Protein 4F6C (pdb70)

Radius of gyration: 32.42 Å; Cα contacts (8 Å, |Δi|>4): 1162; chains: 2; bounding box: 71×68×99 Å

B-factor: mean 94.64, std 26.14, range [39.93, 267.27]

CATH classification: 3.40.50.720

Foldseek 3Di:
DDDDPVVVLLLVLLVLLVVFADVQQQPWAQQEEEEEEPCLDDLNLLLVVLCVPRYQAYEYEAEDPDDVVRVVSNCSNVVWDPPVSVPAPRYDYDYDHLPPDDDPDAEEYEYDDAPPCSLVSRLVVLVSVLVRCVVRLYQYEYEAAPVLQWWAFPPDDAFAAESSDQDDRGDDPDSRSVSRNSSVNSQSVSVSVPRNYAYEHEYQEAAAPDTDRAPPCVVRLVLLLVVLVDQAEEPLLAKDFHFYSNLLSNLVVSVSTGRRSRRYAYRYDPDIGPQVLSCLAVVDRHHYDHLVVRLVVDPVVPPSNVVVSVVSVRIDTHYDHVSNQVSVVSVRDDDDDDSVNSHVSSVVSNVVVD/DADDDPCVVVLLVLLCLVVVFADDQFFDWDAQEEEEEEQCLHDLNLLLVVLCVVGYPAYEYEDEDPDPVVRVVSNCSNVVWDPPVVVVQPRYHYFYDHLQPGDDPDAAEYEYPDADPAVVRLVSLLVVLLSVLVNCVVRVYAYEYEAAPLLQWWAAADDDAFADESSDLDDRGDQDHSNSSSRSSSLNSQSVSVVVPHNAAYEHEYQEAAAPDTDRAPPVVVPLVLLLLVLVDQEDAQVLAKDFHFYSNQLSNLSVQVSTTRRSRHYAYRGAPDMGPQVLSCLQVVHHGHYDHVVVVVVVVVVPDCSSVVPDRTDTGYDHVSNVVSVPGDDHDDDDDSVNSNVSSVVSNVVVD

InterPro domains:
  IPR000873 AMP-dependent synthetase/ligase domain [PF00501] (418-759)
  IPR000873 AMP-dependent synthetase/ligase domain [PF00501] (1444-1786)
  IPR001242 Condensation domain [PF00668] (9-155)
  IPR001242 Condensation domain [PF00668] (994-1404)
  IPR006162 Phosphopantetheine attachment site [PS00012] (936-951)
  IPR006162 Phosphopantetheine attachment site [PS00012] (1965-1980)
  IPR009081 Phosphopantetheine binding ACP domain [PF00550] (914-977)
  IPR009081 Phosphopantetheine binding ACP domain [PF00550] (1944-2004)
  IPR009081 Phosphopantetheine binding ACP domain [PS50075] (906-981)
  IPR009081 Phosphopantetheine binding ACP domain [PS50075] (1935-2009)
  IPR010071 Amino acid adenylation domain [TIGR01733] (439-831)
  IPR010071 Amino acid adenylation domain [TIGR01733] (1464-1859)
  IPR010080 Thioester reductase-like domain [TIGR01746] (2047-2389)
  IPR013120 Fatty acyl-CoA reductase-like, NAD-binding domain [PF07993] (2049-2282)
  IPR020845 AMP-binding, conserved site [PS00455] (556-567)
  IPR023213 Chloramphenicol acetyltransferase-like domain superfamily [G3DSA:3.30.559.10] (6-186)
  IPR023213 Chloramphenicol acetyltransferase-like domain superfamily [G3DSA:3.30.559.10] (999-1351)
  IPR025110 AMP-binding enzyme, C-terminal domain [PF13193] (815-887)
  IPR025110 AMP-binding enzyme, C-terminal domain [PF13193] (1843-1914)
  IPR036291 NAD(P)-binding domain superfamily [SSF51735] (2047-2316)

Nearest PDB structures (foldseek):
  4f6c-assembly2_B  TM=1.002E+00  e=4.209E-67  Staphylococcus aureus subsp. aureus Mu50
  4f6c-assembly1_A  TM=9.882E-01  e=3.890E-59  Staphylococcus aureus subsp. aureus Mu50
  4f6l-assembly2_B  TM=9.883E-01  e=3.229E-58  Staphylococcus aureus subsp. aureus Mu50
  4f6l-assembly1_A  TM=9.893E-01  e=4.825E-57  Staphylococcus aureus subsp. aureus Mu50
  4u7w-assembly1_B  TM=7.602E-01  e=3.695E-18  Stigmatella aurantiaca

Secondary structure (DSSP, 8-state):
----TTHHHHHHH--HHHH-S-TTSS-----EEEEEE-TTSHHHHHHHHHHTTTEEEEEEEEE-SSHHHHHHH--HHHHHS-HHHH--TTEEEEEE-------S---EEEE------HHHHHHHHHHHHHHHHHHTT-EEEEEEEGGGGSEE-SS-S-----TT-S-SS----SHHHHHHHHHHHHHHHHHHTT--EEEEEE--EES-SSS-----GGG-TT---HHHHSSEEE--------EEHHHHHHHHHHHTTS----SEEEES-S---HHHHHHHHHSSPPEEE-HHHHHHHHHHT--HHHHHHHHHHTSEE----HHHHH--TTS--PPPP-HHHHHHHHHHHHHHH-/-----TTHHHHHHH--HHHH-S-GGGG-----EEEEEE-TTSHHHHHHHHHHTTTEEEEEEEEE-SSHHHHHHH--HHHHHS-HHHH--TTEEEEEE-------S---EEEE------HHHHHHHHHHHHHHHHHHHHHT-EEEEEEEGGGGSEE-SS-S-----TT-S-SS----SHHHHHHHHHHHHHHHHHHTT--EEEEEE--EES-SSS-----GGG-TT----GGG-SEEE--------EEHHHHHHHHHHHHTS--S-SEEEES-S---HHHHHHHHHTS--EEE-HHHHHHHHHH---HHHHT---EE----HHHHH---SS-PPPPP-HHHHHHHHHHHHHHT-

Structure (mmCIF, N/CA/C/O backbone):
data_4F6C
#
_entry.id   4F6C
#
_cell.length_a   105.699
_cell.length_b   106.446
_cell.length_c   124.878
_cell.angle_alpha   90.00
_cell.angle_beta   90.00
_cell.angle_gamma   90.00
#
_symmetry.space_group_name_H-M   'P 21 21 21'
#
loop_
_entity.id
_entity.type
_entity.pdbx_description
1 polymer 'AusA reductase domain protein'
2 water water
#
loop_
_atom_site.group_PDB
_atom_site.id
_atom_site.type_symbol
_atom_site.label_atom_id
_atom_site.label_alt_id
_atom_site.label_comp_id
_atom_site.label_asym_id
_atom_site.label_entity_id
_atom_site.label_seq_id
_atom_site.pdbx_PDB_ins_code
_atom_site.Cartn_x
_atom_site.Cartn_y
_atom_site.Cartn_z
_atom_site.occupancy
_atom_site.B_iso_or_equiv
_atom_site.auth_seq_id
_atom_site.auth_comp_id
_atom_site.auth_asym_id
_atom_site.auth_atom_id
_atom_site.pdbx_PDB_model_num
ATOM 1 N N . VAL A 1 38 ? 61.463 37.786 90.703 1.00 123.53 2013 VAL A N 1
ATOM 2 C CA . VAL A 1 38 ? 61.825 36.451 90.221 1.00 129.13 2013 VAL A CA 1
ATOM 3 C C . VAL A 1 38 ? 61.766 35.427 91.352 1.00 131.67 2013 VAL A C 1
ATOM 4 O O . VAL A 1 38 ? 61.687 35.795 92.525 1.00 125.95 2013 VAL A O 1
ATOM 6 N N . ALA A 1 39 ? 61.810 34.146 90.987 1.00 130.64 2014 ALA A N 1
ATOM 7 C CA . ALA A 1 39 ? 61.707 33.056 91.954 1.00 126.16 2014 ALA A CA 1
ATOM 8 C C . ALA A 1 39 ? 62.852 32.055 91.807 1.00 125.34 2014 ALA A C 1
ATOM 9 O O . ALA A 1 39 ? 63.090 31.532 90.721 1.00 127.02 2014 ALA A O 1
ATOM 11 N N . LEU A 1 40 ? 63.540 31.781 92.913 1.00 120.13 2015 LEU A N 1
ATOM 12 C CA . LEU A 1 40 ? 64.724 30.926 92.912 1.00 110.60 2015 LEU A CA 1
ATOM 13 C C . LEU A 1 40 ? 64.528 29.720 93.827 1.00 113.35 2015 LEU A C 1
ATOM 14 O O . LEU A 1 40 ? 63.840 29.818 94.839 1.00 120.94 2015 LEU A O 1
ATOM 19 N N . PRO A 1 41 ? 65.161 28.585 93.494 1.00 108.29 2016 PRO A N 1
ATOM 20 C CA . PRO A 1 41 ? 65.066 27.370 94.315 1.00 105.75 2016 PRO A CA 1
ATOM 21 C C . PRO A 1 41 ? 65.729 27.541 95.686 1.00 109.48 2016 PRO A C 1
ATOM 22 O O . PRO A 1 41 ? 66.630 28.380 95.839 1.00 97.23 2016 PRO A O 1
ATOM 26 N N . ASP A 1 42 ? 65.287 26.743 96.660 1.00 111.60 2017 ASP A N 1
ATOM 27 C CA . ASP A 1 42 ? 65.900 26.731 97.978 1.00 115.89 2017 ASP A CA 1
ATOM 28 C C . ASP A 1 42 ? 67.373 26.410 97.860 1.00 110.81 2017 ASP A C 1
ATOM 29 O O . ASP A 1 42 ? 68.196 26.906 98.629 1.00 109.04 2017 ASP A O 1
ATOM 34 N N . ASN A 1 43 ? 67.705 25.576 96.885 1.00 105.53 2018 ASN A N 1
ATOM 35 C CA . ASN A 1 43 ? 69.067 25.096 96.770 1.00 105.59 2018 ASN A CA 1
ATOM 36 C C . ASN A 1 43 ? 69.936 25.884 95.795 1.00 99.01 2018 ASN A C 1
ATOM 37 O O . ASN A 1 43 ? 70.938 25.355 95.313 1.00 99.91 2018 ASN A O 1
ATOM 42 N N . LEU A 1 44 ? 69.570 27.140 95.528 1.00 94.10 2019 LEU A N 1
ATOM 43 C CA . LEU A 1 44 ? 70.298 27.971 94.549 1.00 93.09 2019 LEU A CA 1
ATOM 44 C C . LEU A 1 44 ? 71.810 27.968 94.744 1.00 91.74 2019 LEU A C 1
ATOM 45 O O . LEU A 1 44 ? 72.570 27.977 93.771 1.00 93.98 2019 LEU A O 1
ATOM 50 N N . SER A 1 45 ? 72.232 27.928 96.001 1.00 87.76 2020 SER A N 1
ATOM 51 C CA . SER A 1 45 ? 73.647 27.966 96.345 1.00 96.00 2020 SER A CA 1
ATOM 52 C C . SER A 1 45 ? 74.408 26.691 95.967 1.00 95.84 2020 SER A C 1
ATOM 53 O O . SER A 1 45 ? 75.614 26.735 95.716 1.00 92.77 2020 SER A O 1
ATOM 56 N N . GLU A 1 46 ? 73.705 25.560 95.935 1.00 94.52 2021 GLU A N 1
ATOM 57 C CA . GLU A 1 46 ? 74.324 24.284 95.584 1.00 96.38 2021 GLU A CA 1
ATOM 58 C C . GLU A 1 46 ? 74.660 24.354 94.088 1.00 103.16 2021 GLU A C 1
ATOM 59 O O . GLU A 1 46 ? 75.735 23.923 93.638 1.00 108.14 2021 GLU A O 1
ATOM 65 N N . LEU A 1 47 ? 73.744 24.953 93.336 1.00 95.75 2022 LEU A N 1
ATOM 66 C CA . LEU A 1 47 ? 73.906 25.143 91.908 1.00 89.75 2022 LEU A CA 1
ATOM 67 C C . LEU A 1 47 ? 74.997 26.184 91.580 1.00 99.04 2022 LEU A C 1
ATOM 68 O O . LEU A 1 47 ? 75.836 25.978 90.676 1.00 105.00 2022 LEU A O 1
ATOM 73 N N . GLN A 1 48 ? 74.987 27.300 92.308 1.00 86.26 2023 GLN A N 1
ATOM 74 C CA . GLN A 1 48 ? 76.033 28.293 92.145 1.00 82.07 2023 GLN A CA 1
ATOM 75 C C . GLN A 1 48 ? 77.401 27.675 92.433 1.00 83.80 2023 GLN A C 1
ATOM 76 O O . GLN A 1 48 ? 78.343 27.839 91.646 1.00 86.37 2023 GLN A O 1
ATOM 82 N N . LYS A 1 49 ? 77.502 26.948 93.545 1.00 79.04 2024 LYS A N 1
ATOM 83 C CA . LYS A 1 49 ? 78.757 26.287 93.908 1.00 81.93 2024 LYS A CA 1
ATOM 84 C C . LYS A 1 49 ? 79.231 25.333 92.804 1.00 78.67 2024 LYS A C 1
ATOM 85 O O . LYS A 1 49 ? 80.356 25.465 92.316 1.00 74.35 2024 LYS A O 1
ATOM 87 N N . ILE A 1 50 ? 78.369 24.402 92.390 1.00 76.47 2025 ILE A N 1
ATOM 88 C CA . ILE A 1 50 ? 78.739 23.448 91.336 1.00 70.60 2025 ILE A CA 1
ATOM 89 C C . ILE A 1 50 ? 79.231 24.159 90.049 1.00 74.85 2025 ILE A C 1
ATOM 90 O O . ILE A 1 50 ? 80.312 23.827 89.522 1.00 76.96 2025 ILE A O 1
ATOM 95 N N . VAL A 1 51 ? 78.491 25.174 89.591 1.00 67.75 2026 VAL A N 1
ATOM 96 C CA . VAL A 1 51 ? 78.938 25.950 88.437 1.00 54.88 2026 VAL A CA 1
ATOM 97 C C . VAL A 1 51 ? 80.317 26.582 88.640 1.00 69.20 2026 VAL A C 1
ATOM 98 O O . VAL A 1 51 ? 81.214 26.411 87.809 1.00 78.40 2026 VAL A O 1
ATOM 110 N N . SER A 1 53 ? 82.750 25.861 90.762 1.00 83.43 2028 SER A N 1
ATOM 111 C CA . SER A 1 53 ? 83.857 24.927 90.918 1.00 81.27 2028 SER A CA 1
ATOM 112 C C . SER A 1 53 ? 84.219 24.285 89.597 1.00 75.16 2028 SER A C 1
ATOM 113 O O . SER A 1 53 ? 85.397 24.115 89.301 1.00 80.95 2028 SER A O 1
ATOM 116 N N . ARG A 1 54 ? 83.225 23.936 88.789 1.00 70.46 2029 ARG A N 1
ATOM 117 C CA . ARG A 1 54 ? 83.560 23.362 87.488 1.00 76.28 2029 ARG A CA 1
ATOM 118 C C . ARG A 1 54 ? 84.286 24.415 86.655 1.00 74.40 2029 ARG A C 1
ATOM 119 O O . ARG A 1 54 ? 85.220 24.119 85.916 1.00 84.26 2029 ARG A O 1
ATOM 127 N N . TYR A 1 55 ? 83.846 25.654 86.798 1.00 64.89 2030 TYR A N 1
ATOM 128 C CA . TYR A 1 55 ? 84.490 26.767 86.140 1.00 54.57 2030 TYR A CA 1
ATOM 129 C C . TYR A 1 55 ? 85.982 26.826 86.457 1.00 67.83 2030 TYR A C 1
ATOM 130 O O . TYR A 1 55 ? 86.804 27.054 85.564 1.00 68.94 2030 TYR A O 1
ATOM 139 N N . ASN A 1 56 ? 86.343 26.628 87.723 1.00 66.58 2031 ASN A N 1
ATOM 140 C CA . ASN A 1 56 ? 87.767 26.683 88.073 1.00 63.84 2031 ASN A CA 1
ATOM 141 C C . ASN A 1 56 ? 88.598 25.497 87.605 1.00 68.45 2031 ASN A C 1
ATOM 142 O O . ASN A 1 56 ? 89.823 25.573 87.612 1.00 65.87 2031 ASN A O 1
ATOM 147 N N . LEU A 1 57 ? 87.946 24.404 87.205 1.00 70.65 2032 LEU A N 1
ATOM 148 C CA . LEU A 1 57 ? 88.667 23.210 86.756 1.00 73.94 2032 LEU A CA 1
ATOM 149 C C . LEU A 1 57 ? 89.536 23.476 85.524 1.00 83.01 2032 LEU A C 1
ATOM 150 O O . LEU A 1 57 ? 90.540 22.802 85.310 1.00 88.73 2032 LEU A O 1
ATOM 155 N N . GLY A 1 58 ? 89.150 24.464 84.723 1.00 86.66 2033 GLY A N 1
ATOM 156 C CA . GLY A 1 58 ? 89.891 24.803 83.520 1.00 91.95 2033 GLY A CA 1
ATOM 157 C C . GLY A 1 58 ? 89.912 23.637 82.551 1.00 88.65 2033 GLY A C 1
ATOM 158 O O . GLY A 1 58 ? 88.933 22.899 82.446 1.00 81.30 2033 GLY A O 1
ATOM 159 N N . ILE A 1 59 ? 91.032 23.455 81.858 1.00 90.51 2034 ILE A N 1
ATOM 160 C CA . ILE A 1 59 ? 91.167 22.349 80.913 1.00 95.04 2034 ILE A CA 1
ATOM 161 C C . ILE A 1 59 ? 91.972 21.176 81.482 1.00 94.52 2034 ILE A C 1
ATOM 162 O O . ILE A 1 59 ? 93.170 21.303 81.743 1.00 90.11 2034 ILE A O 1
ATOM 167 N N . LEU A 1 60 ? 91.335 20.025 81.666 1.00 102.99 2035 LEU A N 1
ATOM 168 C CA . LEU A 1 60 ? 92.059 18.868 82.205 1.00 112.92 2035 LEU A CA 1
ATOM 169 C C . LEU A 1 60 ? 92.796 18.101 81.097 1.00 128.66 2035 LEU A C 1
ATOM 170 O O . LEU A 1 60 ? 92.717 18.463 79.917 1.00 132.49 2035 LEU A O 1
ATOM 175 N N . GLU A 1 61 ? 93.535 17.060 81.481 1.00 134.83 2036 GLU A N 1
ATOM 176 C CA . GLU A 1 61 ? 94.100 16.121 80.511 1.00 132.13 2036 GLU A CA 1
ATOM 177 C C . GLU A 1 61 ? 92.979 15.169 80.105 1.00 133.06 2036 GLU A C 1
ATOM 178 O O . GLU A 1 61 ? 92.130 14.825 80.928 1.00 134.01 2036 GLU A O 1
ATOM 180 N N . ASP A 1 62 ? 92.961 14.751 78.845 1.00 133.93 2037 ASP A N 1
ATOM 181 C CA . ASP A 1 62 ? 91.855 13.939 78.338 1.00 136.26 2037 ASP A CA 1
ATOM 182 C C . ASP A 1 62 ? 90.523 14.678 78.556 1.00 131.58 2037 ASP A C 1
ATOM 183 O O . ASP A 1 62 ? 89.493 14.076 78.871 1.00 132.79 2037 ASP A O 1
ATOM 185 N N . SER A 1 63 ? 90.570 15.996 78.382 1.00 123.51 2038 SER A N 1
ATOM 186 C CA . SER A 1 63 ? 89.411 16.863 78.578 1.00 113.80 2038 SER A CA 1
ATOM 187 C C . SER A 1 63 ? 88.965 17.418 77.230 1.00 104.59 2038 SER A C 1
ATOM 188 O O . SER A 1 63 ? 87.803 17.777 77.035 1.00 94.41 2038 SER A O 1
ATOM 191 N N . LEU A 1 64 ? 89.918 17.491 76.308 1.00 99.86 2039 LEU A N 1
ATOM 192 C CA . LEU A 1 64 ? 89.647 17.883 74.941 1.00 90.81 2039 LEU A CA 1
ATOM 193 C C . LEU A 1 64 ? 89.511 16.624 74.081 1.00 102.23 2039 LEU A C 1
ATOM 194 O O . LEU A 1 64 ? 89.528 16.688 72.850 1.00 102.68 2039 LEU A O 1
ATOM 199 N N . SER A 1 65 ? 89.374 15.478 74.748 1.00 107.27 2040 SER A N 1
ATOM 200 C CA . SER A 1 65 ? 89.101 14.201 74.087 1.00 101.52 2040 SER A CA 1
ATOM 201 C C . SER A 1 65 ? 87.718 14.177 73.438 1.00 97.81 2040 SER A C 1
ATOM 202 O O . SER A 1 65 ? 86.757 14.736 73.974 1.00 91.17 2040 SER A O 1
ATOM 205 N N . HIS A 1 66 ? 87.623 13.512 72.288 1.00 103.03 2041 HIS A N 1
ATOM 206 C CA . HIS A 1 66 ? 86.422 13.559 71.452 1.00 94.25 2041 HIS A CA 1
ATOM 207 C C . HIS A 1 66 ? 85.276 12.677 71.939 1.00 84.80 2041 HIS A C 1
ATOM 208 O O . HIS A 1 66 ? 85.478 11.516 72.276 1.00 88.04 2041 HIS A O 1
ATOM 215 N N . ARG A 1 67 ? 84.069 13.232 71.965 1.00 79.50 2042 ARG A N 1
ATOM 216 C CA . ARG A 1 67 ? 82.880 12.422 72.214 1.00 85.86 2042 ARG A CA 1
ATOM 217 C C . ARG A 1 67 ? 81.883 12.414 71.045 1.00 89.26 2042 ARG A C 1
ATOM 218 O O . ARG A 1 67 ? 81.203 13.415 70.776 1.00 83.76 2042 ARG A O 1
ATOM 226 N N . PRO A 1 68 ? 81.778 11.269 70.364 1.00 94.32 2043 PRO A N 1
ATOM 227 C CA . PRO A 1 68 ? 80.876 11.069 69.230 1.00 94.05 2043 PRO A CA 1
ATOM 228 C C . PRO A 1 68 ? 79.485 11.545 69.582 1.00 90.33 2043 PRO A C 1
ATOM 229 O O . PRO A 1 68 ? 78.990 11.183 70.649 1.00 93.14 2043 PRO A O 1
ATOM 233 N N . LEU A 1 69 ? 78.879 12.346 68.712 1.00 82.11 2044 LEU A N 1
ATOM 234 C CA . LEU A 1 69 ? 77.529 12.832 68.948 1.00 80.64 2044 LEU A CA 1
ATOM 235 C C . LEU A 1 69 ? 76.508 11.703 68.930 1.00 84.39 2044 LEU A C 1
ATOM 236 O O . LEU A 1 69 ? 75.544 11.739 69.699 1.00 90.17 2044 LEU A O 1
ATOM 241 N N . GLY A 1 70 ? 76.720 10.705 68.067 1.00 77.86 2045 GLY A N 1
ATOM 242 C CA . GLY A 1 70 ? 75.768 9.611 67.916 1.00 79.16 2045 GLY A CA 1
ATOM 243 C C . GLY A 1 70 ? 74.376 10.052 67.465 1.00 84.78 2045 GLY A C 1
ATOM 244 O O . GLY A 1 70 ? 74.228 11.041 66.728 1.00 78.69 2045 GLY A O 1
ATOM 245 N N . ASN A 1 71 ? 73.344 9.331 67.901 1.00 85.27 2046 ASN A N 1
ATOM 246 C CA . ASN A 1 71 ? 71.979 9.734 67.578 1.00 84.34 2046 ASN A CA 1
ATOM 247 C C . ASN A 1 71 ? 71.620 10.997 68.307 1.00 92.09 2046 ASN A C 1
ATOM 248 O O . ASN A 1 71 ? 71.615 11.034 69.542 1.00 98.18 2046 ASN A O 1
ATOM 253 N N . THR A 1 72 ? 71.311 12.028 67.528 1.00 81.06 2047 THR A N 1
ATOM 254 C CA . THR A 1 72 ? 71.139 13.360 68.064 1.00 66.73 2047 THR A CA 1
ATOM 255 C C . THR A 1 72 ? 69.712 13.856 67.919 1.00 75.53 2047 THR A C 1
ATOM 256 O O . THR A 1 72 ? 69.202 14.018 66.817 1.00 87.00 2047 THR A O 1
ATOM 260 N N . LEU A 1 73 ? 69.065 14.096 69.046 1.00 79.19 2048 LEU A N 1
ATOM 261 C CA . LEU A 1 73 ? 67.738 14.678 69.045 1.00 78.04 2048 LEU A CA 1
ATOM 262 C C . LEU A 1 73 ? 67.884 16.190 69.050 1.00 82.17 2048 LEU A C 1
ATOM 263 O O . LEU A 1 73 ? 68.521 16.759 69.934 1.00 84.32 2048 LEU A O 1
ATOM 268 N N . LEU A 1 74 ? 67.304 16.841 68.052 1.00 77.78 2049 LEU A N 1
ATOM 269 C CA . LEU A 1 74 ? 67.380 18.287 67.958 1.00 67.98 2049 LEU A CA 1
ATOM 270 C C . LEU A 1 74 ? 66.004 18.900 68.015 1.00 74.49 2049 LEU A C 1
ATOM 271 O O . LEU A 1 74 ? 65.108 18.487 67.287 1.00 82.04 2049 LEU A O 1
ATOM 276 N N . THR A 1 75 ? 65.839 19.895 68.878 1.00 80.30 2050 THR A N 1
ATOM 277 C CA . THR A 1 75 ? 64.622 20.696 68.876 1.00 84.24 2050 THR A CA 1
ATOM 278 C C . THR A 1 75 ? 64.889 22.033 68.188 1.00 83.61 2050 THR A C 1
ATOM 279 O O . THR A 1 75 ? 66.048 22.431 68.001 1.00 72.61 2050 THR A O 1
ATOM 283 N N . GLY A 1 76 ? 63.814 22.711 67.794 1.00 82.85 2051 GLY A N 1
ATOM 284 C CA . GLY A 1 76 ? 63.914 24.003 67.132 1.00 71.29 2051 GLY A CA 1
ATOM 285 C C . GLY A 1 76 ? 64.448 24.000 65.705 1.00 71.86 2051 GLY A C 1
ATOM 286 O O . GLY A 1 76 ? 64.944 25.017 65.214 1.00 76.11 2051 GLY A O 1
ATOM 287 N N . ALA A 1 77 ? 64.334 22.867 65.025 1.00 71.14 2052 ALA A N 1
ATOM 288 C CA . ALA A 1 77 ? 64.908 22.722 63.695 1.00 62.35 2052 ALA A CA 1
ATOM 289 C C . ALA A 1 77 ? 64.155 23.533 62.641 1.00 66.56 2052 ALA A C 1
ATOM 290 O O . ALA A 1 77 ? 64.657 23.737 61.538 1.00 70.87 2052 ALA A O 1
ATOM 292 N N . THR A 1 78 ? 62.953 23.999 62.962 1.00 60.53 2053 THR A N 1
ATOM 293 C CA . THR A 1 78 ? 62.233 24.791 61.982 1.00 67.91 2053 THR A CA 1
ATOM 294 C C . THR A 1 78 ? 62.547 26.280 62.133 1.00 75.33 2053 THR A C 1
ATOM 295 O O . THR A 1 78 ? 61.928 27.133 61.481 1.00 75.70 2053 THR A O 1
ATOM 299 N N . GLY A 1 79 ? 63.521 26.577 62.988 1.00 72.37 2054 GLY A N 1
ATOM 300 C CA . GLY A 1 79 ? 63.959 27.936 63.228 1.00 61.85 2054 GLY A CA 1
ATOM 301 C C . GLY A 1 79 ? 65.304 28.279 62.610 1.00 74.91 2054 GLY A C 1
ATOM 302 O O . GLY A 1 79 ? 65.922 27.451 61.926 1.00 75.90 2054 GLY A O 1
ATOM 303 N N . PHE A 1 80 ? 65.746 29.508 62.872 1.00 81.46 2055 PHE A N 1
ATOM 304 C CA . PHE A 1 80 ? 66.939 30.106 62.276 1.00 76.98 2055 PHE A CA 1
ATOM 305 C C . PHE A 1 80 ? 68.222 29.424 62.751 1.00 77.95 2055 PHE A C 1
ATOM 306 O O . PHE A 1 80 ? 68.926 28.815 61.950 1.00 83.64 2055 PHE A O 1
ATOM 314 N N . LEU A 1 81 ? 68.532 29.508 64.041 1.00 71.84 2056 LEU A N 1
ATOM 315 C CA . LEU A 1 81 ? 69.688 28.776 64.548 1.00 70.05 2056 LEU A CA 1
ATOM 316 C C . LEU A 1 81 ? 69.604 27.277 64.223 1.00 76.99 2056 LEU A C 1
ATOM 317 O O . LEU A 1 81 ? 70.608 26.659 63.895 1.00 80.54 2056 LEU A O 1
ATOM 322 N N . GLY A 1 82 ? 68.403 26.710 64.291 1.00 77.33 2057 GLY A N 1
ATOM 323 C CA . GLY A 1 82 ? 68.187 25.309 63.974 1.00 71.97 2057 GLY A CA 1
ATOM 324 C C . GLY A 1 82 ? 68.679 24.850 62.604 1.00 73.82 2057 GLY A C 1
ATOM 325 O O . GLY A 1 82 ? 69.280 23.777 62.492 1.00 73.28 2057 GLY A O 1
ATOM 326 N N . ALA A 1 83 ? 68.422 25.639 61.563 1.00 69.72 2058 ALA A N 1
ATOM 327 C CA . ALA A 1 83 ? 68.889 25.291 60.223 1.00 65.69 2058 ALA A CA 1
ATOM 328 C C . ALA A 1 83 ? 70.407 25.152 60.219 1.00 74.36 2058 ALA A C 1
ATOM 329 O O . ALA A 1 83 ? 70.955 24.151 59.742 1.00 84.44 2058 ALA A O 1
ATOM 331 N N . TYR A 1 84 ? 71.085 26.139 60.790 1.00 72.45 2059 TYR A N 1
ATOM 332 C CA . TYR A 1 84 ? 72.542 26.139 60.794 1.00 74.76 2059 TYR A CA 1
ATOM 333 C C . TYR A 1 84 ? 73.103 25.084 61.730 1.00 78.36 2059 TYR A C 1
ATOM 334 O O . TYR A 1 84 ? 74.228 24.627 61.544 1.00 81.35 2059 TYR A O 1
ATOM 343 N N . LEU A 1 85 ? 72.323 24.687 62.726 1.00 71.46 2060 LEU A N 1
ATOM 344 C CA . LEU A 1 85 ? 72.746 23.582 63.573 1.00 76.31 2060 LEU A CA 1
ATOM 345 C C . LEU A 1 85 ? 72.674 22.299 62.759 1.00 83.34 2060 LEU A C 1
ATOM 346 O O . LEU A 1 85 ? 73.565 21.445 62.859 1.00 78.29 2060 LEU A O 1
ATOM 351 N N . ILE A 1 86 ? 71.624 22.173 61.941 1.00 76.80 2061 ILE A N 1
ATOM 352 C CA . ILE A 1 86 ? 71.466 20.975 61.129 1.00 77.28 2061 ILE A CA 1
ATOM 353 C C . ILE A 1 86 ? 72.585 20.889 60.091 1.00 82.91 2061 ILE A C 1
ATOM 354 O O . ILE A 1 86 ? 73.100 19.806 59.808 1.00 86.38 2061 ILE A O 1
ATOM 359 N N . GLU A 1 87 ? 72.988 22.023 59.529 1.00 67.83 2062 GLU A N 1
ATOM 360 C CA . GLU A 1 87 ? 74.141 21.977 58.640 1.00 60.97 2062 GLU A CA 1
ATOM 361 C C . GLU A 1 87 ? 75.436 21.671 59.405 1.00 66.06 2062 GLU A C 1
ATOM 362 O O . GLU A 1 87 ? 76.207 20.801 59.005 1.00 75.94 2062 GLU A O 1
ATOM 368 N N . ALA A 1 88 ? 75.653 22.364 60.520 1.00 63.25 2063 ALA A N 1
ATOM 369 C CA . ALA A 1 88 ? 76.841 22.173 61.346 1.00 59.12 2063 ALA A CA 1
ATOM 370 C C . ALA A 1 88 ? 77.027 20.745 61.833 1.00 68.95 2063 ALA A C 1
ATOM 371 O O . ALA A 1 88 ? 78.157 20.340 62.077 1.00 78.70 2063 ALA A O 1
ATOM 373 N N . LEU A 1 89 ? 75.926 19.999 61.981 1.00 72.54 2064 LEU A N 1
ATOM 374 C CA . LEU A 1 89 ? 75.970 18.598 62.442 1.00 80.74 2064 LEU A CA 1
ATOM 375 C C . LEU A 1 89 ? 76.356 17.606 61.345 1.00 82.23 2064 LEU A C 1
ATOM 376 O O . LEU A 1 89 ? 76.790 16.497 61.644 1.00 82.61 2064 LEU A O 1
ATOM 381 N N . GLN A 1 90 ? 76.198 18.013 60.086 1.00 81.77 2065 GLN A N 1
ATOM 382 C CA . GLN A 1 90 ? 76.394 17.128 58.941 1.00 76.99 2065 GLN A CA 1
ATOM 383 C C . GLN A 1 90 ? 77.724 16.395 58.978 1.00 88.23 2065 GLN A C 1
ATOM 384 O O . GLN A 1 90 ? 78.795 16.991 58.855 1.00 94.44 2065 GLN A O 1
ATOM 390 N N . GLY A 1 91 ? 77.650 15.086 59.166 1.00 86.10 2066 GLY A N 1
ATOM 391 C CA . GLY A 1 91 ? 78.845 14.281 59.114 1.00 87.82 2066 GLY A CA 1
ATOM 392 C C . GLY A 1 91 ? 79.529 14.273 60.447 1.00 85.87 2066 GLY A C 1
ATOM 393 O O . GLY A 1 91 ? 80.700 13.925 60.560 1.00 92.41 2066 GLY A O 1
ATOM 394 N N . TYR A 1 92 ? 78.782 14.665 61.466 1.00 88.90 2067 TYR A N 1
ATOM 395 C CA . TYR A 1 92 ? 79.208 14.456 62.839 1.00 85.50 2067 TYR A CA 1
ATOM 396 C C . TYR A 1 92 ? 78.148 13.644 63.575 1.00 79.08 2067 TYR A C 1
ATOM 397 O O . TYR A 1 92 ? 78.461 12.682 64.257 1.00 87.34 2067 TYR A O 1
ATOM 406 N N . SER A 1 93 ? 76.888 14.029 63.419 1.00 76.63 2068 SER A N 1
ATOM 407 C CA . SER A 1 93 ? 75.789 13.248 63.959 1.00 84.33 2068 SER A CA 1
ATOM 408 C C . SER A 1 93 ? 75.660 11.960 63.181 1.00 88.31 2068 SER A C 1
ATOM 409 O O . SER A 1 93 ? 75.818 11.947 61.968 1.00 91.33 2068 SER A O 1
ATOM 412 N N . HIS A 1 94 ? 75.373 10.877 63.888 1.00 88.57 2069 HIS A N 1
ATOM 413 C CA . HIS A 1 94 ? 75.039 9.629 63.237 1.00 86.36 2069 HIS A CA 1
ATOM 414 C C . HIS A 1 94 ? 73.719 9.777 62.472 1.00 85.06 2069 HIS A C 1
ATOM 415 O O . HIS A 1 94 ? 73.654 9.498 61.273 1.00 91.22 2069 HIS A O 1
ATOM 422 N N . ARG A 1 95 ? 72.665 10.174 63.180 1.00 76.06 2070 ARG A N 1
ATOM 423 C CA . ARG A 1 95 ? 71.469 10.723 62.549 1.00 78.74 2070 ARG A CA 1
ATOM 424 C C . ARG A 1 95 ? 70.969 11.893 63.372 1.00 89.59 2070 ARG A C 1
ATOM 425 O O . ARG A 1 95 ? 71.340 12.061 64.537 1.00 90.25 2070 ARG A O 1
ATOM 433 N N . ILE A 1 96 ? 70.141 12.716 62.743 1.00 86.60 2071 ILE A N 1
ATOM 434 C CA . ILE A 1 96 ? 69.571 13.863 63.404 1.00 77.34 2071 ILE A CA 1
ATOM 435 C C . ILE A 1 96 ? 68.077 13.675 63.505 1.00 78.71 2071 ILE A C 1
ATOM 436 O O . ILE A 1 96 ? 67.359 13.776 62.525 1.00 84.27 2071 ILE A O 1
ATOM 441 N N . TYR A 1 97 ? 67.618 13.366 64.704 1.00 87.20 2072 TYR A N 1
ATOM 442 C CA . TYR A 1 97 ? 66.198 13.216 64.950 1.00 90.13 2072 TYR A CA 1
ATOM 443 C C . TYR A 1 97 ? 65.623 14.591 65.275 1.00 82.34 2072 TYR A C 1
ATOM 444 O O . TYR A 1 97 ? 65.990 15.204 66.279 1.00 82.78 2072 TYR A O 1
ATOM 453 N N . CYS A 1 98 ? 64.743 15.077 64.403 1.00 72.90 2073 CYS A N 1
ATOM 454 C CA . CYS A 1 98 ? 64.193 16.429 64.529 1.00 76.50 2073 CYS A CA 1
ATOM 455 C C . CYS A 1 98 ? 62.796 16.435 65.112 1.00 81.82 2073 CYS A C 1
ATOM 456 O O . CYS A 1 98 ? 61.828 16.131 64.427 1.00 83.87 2073 CYS A O 1
ATOM 459 N N . PHE A 1 99 ? 62.701 16.799 66.383 1.00 80.82 2074 PHE A N 1
ATOM 460 C CA . PHE A 1 99 ? 61.418 16.921 67.041 1.00 80.28 2074 PHE A CA 1
ATOM 461 C C . PHE A 1 99 ? 60.743 18.201 66.583 1.00 87.99 2074 PHE A C 1
ATOM 462 O O . PHE A 1 99 ? 61.255 19.309 66.792 1.00 90.86 2074 PHE A O 1
ATOM 470 N N . ILE A 1 100 ? 59.586 18.037 65.959 1.00 88.33 2075 ILE A N 1
ATOM 471 C CA . ILE A 1 100 ? 58.866 19.149 65.370 1.00 85.03 2075 ILE A CA 1
ATOM 472 C C . ILE A 1 100 ? 57.379 19.045 65.661 1.00 90.83 2075 ILE A C 1
ATOM 473 O O . ILE A 1 100 ? 56.740 18.072 65.256 1.00 92.81 2075 ILE A O 1
ATOM 478 N N . ARG A 1 101 ? 56.831 20.041 66.357 1.00 91.42 2076 ARG A N 1
ATOM 479 C CA . ARG A 1 101 ? 55.399 20.061 66.657 1.00 94.12 2076 ARG A CA 1
ATOM 480 C C . ARG A 1 101 ? 54.609 20.452 65.420 1.00 101.30 2076 ARG A C 1
ATOM 481 O O . ARG A 1 101 ? 54.877 21.481 64.800 1.00 108.39 2076 ARG A O 1
ATOM 489 N N . ALA A 1 102 ? 53.637 19.617 65.070 1.00 100.03 2077 ALA A N 1
ATOM 490 C CA . ALA A 1 102 ? 52.896 19.755 63.825 1.00 96.94 2077 ALA A CA 1
ATOM 491 C C . ALA A 1 102 ? 51.711 18.798 63.843 1.00 107.58 2077 ALA A C 1
ATOM 492 O O . ALA A 1 102 ? 51.763 17.755 64.495 1.00 114.39 2077 ALA A O 1
ATOM 494 N N . ASP A 1 103 ? 50.648 19.149 63.126 1.00 107.22 2078 ASP A N 1
ATOM 495 C CA . ASP A 1 103 ? 49.432 18.339 63.134 1.00 109.85 2078 ASP A CA 1
ATOM 496 C C . ASP A 1 103 ? 49.662 16.943 62.573 1.00 102.76 2078 ASP A C 1
ATOM 497 O O . ASP A 1 103 ? 48.938 16.018 62.907 1.00 108.03 2078 ASP A O 1
ATOM 502 N N . ASN A 1 104 ? 50.669 16.796 61.720 1.00 99.72 2079 ASN A N 1
ATOM 503 C CA . ASN A 1 104 ? 51.048 15.487 61.197 1.00 97.62 2079 ASN A CA 1
ATOM 504 C C . ASN A 1 104 ? 52.431 15.490 60.561 1.00 99.54 2079 ASN A C 1
ATOM 505 O O . ASN A 1 104 ? 53.027 16.543 60.338 1.00 107.96 2079 ASN A O 1
ATOM 510 N N . GLU A 1 105 ? 52.912 14.298 60.237 1.00 96.31 2080 GLU A N 1
ATOM 511 C CA . GLU A 1 105 ? 54.242 14.119 59.677 1.00 98.84 2080 GLU A CA 1
ATOM 512 C C . GLU A 1 105 ? 54.483 14.895 58.377 1.00 96.49 2080 GLU A C 1
ATOM 513 O O . GLU A 1 105 ? 55.578 15.424 58.167 1.00 96.06 2080 GLU A O 1
ATOM 519 N N . GLU A 1 106 ? 53.469 14.968 57.513 1.00 92.20 2081 GLU A N 1
ATOM 520 C CA . GLU A 1 106 ? 53.631 15.631 56.218 1.00 82.91 2081 GLU A CA 1
ATOM 521 C C . GLU A 1 106 ? 53.911 17.103 56.459 1.00 88.07 2081 GLU A C 1
ATOM 522 O O . GLU A 1 106 ? 54.909 17.634 55.977 1.00 88.09 2081 GLU A O 1
ATOM 524 N N . ILE A 1 107 ? 53.067 17.764 57.238 1.00 89.89 2082 ILE A N 1
ATOM 525 C CA . ILE A 1 107 ? 53.292 19.183 57.435 1.00 88.60 2082 ILE A CA 1
ATOM 526 C C . ILE A 1 107 ? 54.569 19.419 58.236 1.00 91.21 2082 ILE A C 1
ATOM 527 O O . ILE A 1 107 ? 55.178 20.477 58.111 1.00 100.40 2082 ILE A O 1
ATOM 532 N N . ALA A 1 108 ? 55.001 18.430 59.020 1.00 80.09 2083 ALA A N 1
ATOM 533 C CA . ALA A 1 108 ? 56.238 18.589 59.794 1.00 84.34 2083 ALA A CA 1
ATOM 534 C C . ALA A 1 108 ? 57.445 18.584 58.862 1.00 87.10 2083 ALA A C 1
ATOM 535 O O . ALA A 1 108 ? 58.338 19.450 58.970 1.00 90.20 2083 ALA A O 1
ATOM 537 N N . TRP A 1 109 ? 57.467 17.609 57.953 1.00 79.87 2084 TRP A N 1
ATOM 538 C CA . TRP A 1 109 ? 58.440 17.620 56.859 1.00 87.77 2084 TRP A CA 1
ATOM 539 C C . TRP A 1 109 ? 58.387 18.932 56.096 1.00 76.61 2084 TRP A C 1
ATOM 540 O O . TRP A 1 109 ? 59.419 19.518 55.823 1.00 62.95 2084 TRP A O 1
ATOM 551 N N . TYR A 1 110 ? 57.189 19.396 55.761 1.00 72.30 2085 TYR A N 1
ATOM 552 C CA . TYR A 1 110 ? 57.064 20.650 55.033 1.00 66.01 2085 TYR A CA 1
ATOM 553 C C . TYR A 1 110 ? 57.685 21.843 55.779 1.00 74.89 2085 TYR A C 1
ATOM 554 O O . TYR A 1 110 ? 58.358 22.691 55.179 1.00 70.07 2085 TYR A O 1
ATOM 563 N N . LYS A 1 111 ? 57.465 21.908 57.084 1.00 73.36 2086 LYS A N 1
ATOM 564 C CA . LYS A 1 111 ? 58.058 22.978 57.852 1.00 71.83 2086 LYS A CA 1
ATOM 565 C C . LYS A 1 111 ? 59.580 22.877 57.784 1.00 69.18 2086 LYS A C 1
ATOM 566 O O . LYS A 1 111 ? 60.251 23.831 57.368 1.00 79.59 2086 LYS A O 1
ATOM 572 N N . LEU A 1 112 ? 60.117 21.711 58.126 1.00 72.74 2087 LEU A N 1
ATOM 573 C CA . LEU A 1 112 ? 61.576 21.528 58.122 1.00 70.70 2087 LEU A CA 1
ATOM 574 C C . LEU A 1 112 ? 62.229 21.800 56.755 1.00 71.56 2087 LEU A C 1
ATOM 575 O O . LEU A 1 112 ? 63.236 22.509 56.659 1.00 73.74 2087 LEU A O 1
ATOM 588 N N . THR A 1 114 ? 61.014 23.495 54.172 1.00 58.95 2089 THR A N 1
ATOM 589 C CA . THR A 1 114 ? 60.859 24.871 53.747 1.00 53.16 2089 THR A CA 1
ATOM 590 C C . THR A 1 114 ? 61.907 25.769 54.427 1.00 68.06 2089 THR A C 1
ATOM 591 O O . THR A 1 114 ? 62.556 26.636 53.777 1.00 69.98 2089 THR A O 1
ATOM 595 N N . ASN A 1 115 ? 62.080 25.540 55.730 1.00 68.96 2090 ASN A N 1
ATOM 596 C CA . ASN A 1 115 ? 63.149 26.192 56.481 1.00 66.48 2090 ASN A CA 1
ATOM 597 C C . ASN A 1 115 ? 64.504 25.961 55.808 1.00 72.55 2090 ASN A C 1
ATOM 598 O O . ASN A 1 115 ? 65.190 26.906 55.411 1.00 75.09 2090 ASN A O 1
ATOM 603 N N . LEU A 1 116 ? 64.880 24.696 55.672 1.00 66.16 2091 LEU A N 1
ATOM 604 C CA . LEU A 1 116 ? 66.194 24.369 55.170 1.00 64.06 2091 LEU A CA 1
ATOM 605 C C . LEU A 1 116 ? 66.404 24.950 53.771 1.00 71.55 2091 LEU A C 1
ATOM 606 O O . LEU A 1 116 ? 67.508 25.346 53.406 1.00 76.29 2091 LEU A O 1
ATOM 611 N N . ASN A 1 117 ? 65.337 25.006 52.988 1.00 70.78 2092 ASN A N 1
ATOM 612 C CA . ASN A 1 117 ? 65.445 25.492 51.625 1.00 70.98 2092 ASN A CA 1
ATOM 613 C C . ASN A 1 117 ? 65.634 26.994 51.537 1.00 77.56 2092 ASN A C 1
ATOM 614 O O . ASN A 1 117 ? 66.176 27.487 50.552 1.00 84.41 2092 ASN A O 1
ATOM 619 N N . ASP A 1 118 ? 65.174 27.726 52.551 1.00 77.66 2093 ASP A N 1
ATOM 620 C CA . ASP A 1 118 ? 65.434 29.170 52.573 1.00 73.66 2093 ASP A CA 1
ATOM 621 C C . ASP A 1 118 ? 66.898 29.559 52.782 1.00 73.71 2093 ASP A C 1
ATOM 622 O O . ASP A 1 118 ? 67.320 30.653 52.389 1.00 68.72 2093 ASP A O 1
ATOM 627 N N . TYR A 1 119 ? 67.676 28.679 53.395 1.00 73.78 2094 TYR A N 1
ATOM 628 C CA . TYR A 1 119 ? 69.038 29.045 53.744 1.00 77.65 2094 TYR A CA 1
ATOM 629 C C . TYR A 1 119 ? 70.098 28.324 52.910 1.00 80.33 2094 TYR A C 1
ATOM 630 O O . TYR A 1 119 ? 71.184 28.857 52.687 1.00 86.72 2094 TYR A O 1
ATOM 639 N N . PHE A 1 120 ? 69.780 27.118 52.449 1.00 74.29 2095 PHE A N 1
ATOM 640 C CA . PHE A 1 120 ? 70.771 26.258 51.802 1.00 70.52 2095 PHE A CA 1
ATOM 641 C C . PHE A 1 120 ? 70.319 25.856 50.410 1.00 64.51 2095 PHE A C 1
ATOM 642 O O . PHE A 1 120 ? 69.151 25.986 50.072 1.00 69.74 2095 PHE A O 1
ATOM 650 N N . SER A 1 121 ? 71.241 25.369 49.594 1.00 73.35 2096 SER A N 1
ATOM 651 C CA . SER A 1 121 ? 70.877 24.972 48.232 1.00 74.29 2096 SER A CA 1
ATOM 652 C C . SER A 1 121 ? 70.156 23.632 48.204 1.00 73.12 2096 SER A C 1
ATOM 653 O O . SER A 1 121 ? 70.378 22.781 49.073 1.00 71.12 2096 SER A O 1
ATOM 656 N N . GLU A 1 122 ? 69.317 23.455 47.183 1.00 70.10 2097 GLU A N 1
ATOM 657 C CA . GLU A 1 122 ? 68.588 22.208 46.942 1.00 76.95 2097 GLU A CA 1
ATOM 658 C C . GLU A 1 122 ? 69.493 20.962 47.003 1.00 80.88 2097 GLU A C 1
ATOM 659 O O . GLU A 1 122 ? 69.193 20.011 47.730 1.00 76.70 2097 GLU A O 1
ATOM 665 N N . GLU A 1 123 ? 70.601 20.983 46.266 1.00 72.20 2098 GLU A N 1
ATOM 666 C CA . GLU A 1 123 ? 71.605 19.935 46.382 1.00 82.87 2098 GLU A CA 1
ATOM 667 C C . GLU A 1 123 ? 71.951 19.636 47.853 1.00 88.19 2098 GLU A C 1
ATOM 668 O O . GLU A 1 123 ? 71.798 18.502 48.325 1.00 96.36 2098 GLU A O 1
ATOM 674 N N . THR A 1 124 ? 72.373 20.667 48.580 1.00 86.58 2099 THR A N 1
ATOM 675 C CA . THR A 1 124 ? 72.782 20.541 49.977 1.00 81.14 2099 THR A CA 1
ATOM 676 C C . THR A 1 124 ? 71.687 19.962 50.873 1.00 78.95 2099 THR A C 1
ATOM 677 O O . THR A 1 124 ? 71.925 19.061 51.682 1.00 79.18 2099 THR A O 1
ATOM 681 N N . VAL A 1 125 ? 70.488 20.501 50.735 1.00 74.87 2100 VAL A N 1
ATOM 682 C CA . VAL A 1 125 ? 69.381 20.096 51.578 1.00 79.08 2100 VAL A CA 1
ATOM 683 C C . VAL A 1 125 ? 69.007 18.642 51.317 1.00 84.57 2100 VAL A C 1
ATOM 684 O O . VAL A 1 125 ? 68.867 17.847 52.259 1.00 86.47 2100 VAL A O 1
ATOM 688 N N . GLU A 1 126 ? 68.861 18.299 50.039 1.00 82.66 2101 GLU A N 1
ATOM 689 C CA . GLU A 1 126 ? 68.592 16.924 49.631 1.00 82.27 2101 GLU A CA 1
ATOM 690 C C . GLU A 1 126 ? 69.609 15.999 50.273 1.00 88.66 2101 GLU A C 1
ATOM 691 O O . GLU A 1 126 ? 69.253 14.949 50.811 1.00 91.95 2101 GLU A O 1
ATOM 713 N N . LEU A 1 129 ? 68.878 15.404 53.971 1.00 91.15 2104 LEU A N 1
ATOM 714 C CA . LEU A 1 129 ? 67.713 14.545 54.219 1.00 84.49 2104 LEU A CA 1
ATOM 715 C C . LEU A 1 129 ? 68.077 13.096 54.497 1.00 87.13 2104 LEU A C 1
ATOM 716 O O . LEU A 1 129 ? 67.375 12.390 55.232 1.00 90.16 2104 LEU A O 1
ATOM 721 N N . SER A 1 130 ? 69.171 12.645 53.896 1.00 83.64 2105 SER A N 1
ATOM 722 C CA . SER A 1 130 ? 69.586 11.270 54.070 1.00 82.44 2105 SER A CA 1
ATOM 723 C C . SER A 1 130 ? 69.989 10.984 55.525 1.00 90.62 2105 SER A C 1
ATOM 724 O O . SER A 1 130 ? 70.118 9.834 55.917 1.00 111.17 2105 SER A O 1
ATOM 727 N N . ASN A 1 131 ? 70.164 12.031 56.328 1.00 88.87 2106 ASN A N 1
ATOM 728 C CA . ASN A 1 131 ? 70.495 11.868 57.739 1.00 91.78 2106 ASN A CA 1
ATOM 729 C C . ASN A 1 131 ? 69.423 12.389 58.664 1.00 88.14 2106 ASN A C 1
ATOM 730 O O . ASN A 1 131 ? 69.680 12.520 59.860 1.00 99.35 2106 ASN A O 1
ATOM 735 N N . ILE A 1 132 ? 68.248 12.724 58.134 1.00 73.00 2107 ILE A N 1
ATOM 736 C CA . ILE A 1 132 ? 67.196 13.305 58.974 1.00 75.28 2107 ILE A CA 1
ATOM 737 C C . ILE A 1 132 ? 66.001 12.389 59.208 1.00 83.42 2107 ILE A C 1
ATOM 738 O O . ILE A 1 132 ? 65.427 11.822 58.274 1.00 94.37 2107 ILE A O 1
ATOM 743 N N . GLU A 1 133 ? 65.622 12.278 60.470 1.00 84.79 2108 GLU A N 1
ATOM 744 C CA . GLU A 1 133 ? 64.345 11.712 60.862 1.00 94.13 2108 GLU A CA 1
ATOM 745 C C . GLU A 1 133 ? 63.572 12.835 61.492 1.00 93.94 2108 GLU A C 1
ATOM 746 O O . GLU A 1 133 ? 64.108 13.556 62.330 1.00 101.44 2108 GLU A O 1
ATOM 752 N N . VAL A 1 134 ? 62.316 12.991 61.117 1.00 86.26 2109 VAL A N 1
ATOM 753 C CA . VAL A 1 134 ? 61.477 13.954 61.803 1.00 84.22 2109 VAL A CA 1
ATOM 754 C C . VAL A 1 134 ? 60.597 13.178 62.762 1.00 81.45 2109 VAL A C 1
ATOM 755 O O . VAL A 1 134 ? 60.117 12.106 62.431 1.00 86.47 2109 VAL A O 1
ATOM 759 N N . ILE A 1 135 ? 60.434 13.708 63.969 1.00 87.43 2110 ILE A N 1
ATOM 760 C CA . ILE A 1 135 ? 59.578 13.112 64.995 1.00 85.59 2110 ILE A CA 1
ATOM 761 C C . ILE A 1 135 ? 58.461 14.083 65.367 1.00 92.85 2110 ILE A C 1
ATOM 762 O O . ILE A 1 135 ? 58.713 15.178 65.880 1.00 95.41 2110 ILE A O 1
ATOM 767 N N . VAL A 1 136 ? 57.228 13.674 65.095 1.00 93.17 2111 VAL A N 1
ATOM 768 C CA . VAL A 1 136 ? 56.079 14.559 65.208 1.00 93.52 2111 VAL A CA 1
ATOM 769 C C . VAL A 1 136 ? 55.577 14.656 66.628 1.00 100.91 2111 VAL A C 1
ATOM 770 O O . VAL A 1 136 ? 55.332 13.643 67.278 1.00 106.28 2111 VAL A O 1
ATOM 774 N N . GLY A 1 137 ? 55.414 15.879 67.107 1.00 104.77 2112 GLY A N 1
ATOM 775 C CA . GLY A 1 137 ? 54.912 16.088 68.447 1.00 123.19 2112 GLY A CA 1
ATOM 776 C C . GLY A 1 137 ? 53.660 16.931 68.428 1.00 139.45 2112 GLY A C 1
ATOM 777 O O . GLY A 1 137 ? 53.360 17.596 67.437 1.00 137.63 2112 GLY A O 1
ATOM 778 N N . ASP A 1 138 ? 52.917 16.888 69.525 1.00 144.86 2113 ASP A N 1
ATOM 779 C CA . ASP A 1 138 ? 51.800 17.795 69.714 1.00 153.98 2113 ASP A CA 1
ATOM 780 C C . ASP A 1 138 ? 51.843 18.367 71.119 1.00 165.74 2113 ASP A C 1
ATOM 781 O O . ASP A 1 138 ? 52.240 17.693 72.068 1.00 177.33 2113 ASP A O 1
ATOM 786 N N . PHE A 1 139 ? 51.454 19.630 71.215 1.00 163.20 2114 PHE A N 1
ATOM 787 C CA . PHE A 1 139 ? 51.345 20.385 72.458 1.00 161.25 2114 PHE A CA 1
ATOM 788 C C . PHE A 1 139 ? 50.691 19.602 73.598 1.00 160.86 2114 PHE A C 1
ATOM 789 O O . PHE A 1 139 ? 51.377 19.091 74.487 1.00 156.47 2114 PHE A O 1
ATOM 797 N N . ASP A 1 143 ? 54.712 16.347 76.074 1.00 122.33 2118 ASP A N 1
ATOM 798 C CA . ASP A 1 143 ? 55.620 15.507 75.290 1.00 123.65 2118 ASP A CA 1
ATOM 799 C C . ASP A 1 143 ? 55.859 14.114 75.902 1.00 137.11 2118 ASP A C 1
ATOM 800 O O . ASP A 1 143 ? 57.003 13.667 76.003 1.00 138.65 2118 ASP A O 1
ATOM 802 N N . ASP A 1 144 ? 54.788 13.428 76.304 1.00 144.37 2119 ASP A N 1
ATOM 803 C CA . ASP A 1 144 ? 54.891 12.035 76.762 1.00 143.96 2119 ASP A CA 1
ATOM 804 C C . ASP A 1 144 ? 55.012 11.096 75.557 1.00 155.19 2119 ASP A C 1
ATOM 805 O O . ASP A 1 144 ? 54.147 10.244 75.330 1.00 152.93 2119 ASP A O 1
ATOM 807 N N . VAL A 1 145 ? 56.101 11.266 74.800 1.00 161.89 2120 VAL A N 1
ATOM 808 C CA . VAL A 1 145 ? 56.301 10.629 73.492 1.00 154.92 2120 VAL A CA 1
ATOM 809 C C . VAL A 1 145 ? 57.483 9.658 73.477 1.00 154.44 2120 VAL A C 1
ATOM 810 O O . VAL A 1 145 ? 58.348 9.696 74.359 1.00 149.64 2120 VAL A O 1
ATOM 812 N N . VAL A 1 146 ? 57.520 8.799 72.461 1.00 152.72 2121 VAL A N 1
ATOM 813 C CA . VAL A 1 146 ? 58.575 7.794 72.341 1.00 147.38 2121 VAL A CA 1
ATOM 814 C C . VAL A 1 146 ? 59.433 8.010 71.089 1.00 138.53 2121 VAL A C 1
ATOM 815 O O . VAL A 1 146 ? 58.955 8.536 70.082 1.00 133.62 2121 VAL A O 1
ATOM 817 N N . LEU A 1 147 ? 60.699 7.601 71.162 1.00 131.01 2122 LEU A N 1
ATOM 818 C CA . LEU A 1 147 ? 61.657 7.824 70.078 1.00 117.64 2122 LEU A CA 1
ATOM 819 C C . LEU A 1 147 ? 62.219 6.510 69.522 1.00 112.16 2122 LEU A C 1
ATOM 820 O O . LEU A 1 147 ? 62.553 5.611 70.274 1.00 113.24 2122 LEU A O 1
ATOM 825 N N . PRO A 1 148 ? 62.340 6.409 68.193 1.00 113.12 2123 PRO A N 1
ATOM 826 C CA . PRO A 1 148 ? 62.782 5.206 67.469 1.00 114.94 2123 PRO A CA 1
ATOM 827 C C . PRO A 1 148 ? 64.069 4.533 67.962 1.00 121.24 2123 PRO A C 1
ATOM 828 O O . PRO A 1 148 ? 64.226 3.330 67.756 1.00 129.51 2123 PRO A O 1
ATOM 832 N N . GLU A 1 149 ? 64.981 5.278 68.575 1.00 115.97 2124 GLU A N 1
ATOM 833 C CA . GLU A 1 149 ? 66.233 4.687 69.044 1.00 121.43 2124 GLU A CA 1
ATOM 834 C C . GLU A 1 149 ? 66.620 5.295 70.369 1.00 118.97 2124 GLU A C 1
ATOM 835 O O . GLU A 1 149 ? 65.947 6.204 70.853 1.00 115.69 2124 GLU A O 1
ATOM 841 N N . ASN A 1 150 ? 67.715 4.811 70.947 1.00 118.38 2125 ASN A N 1
ATOM 842 C CA . ASN A 1 150 ? 68.297 5.499 72.094 1.00 112.58 2125 ASN A CA 1
ATOM 843 C C . ASN A 1 150 ? 69.158 6.677 71.658 1.00 108.13 2125 ASN A C 1
ATOM 844 O O . ASN A 1 150 ? 70.121 6.505 70.903 1.00 107.27 2125 ASN A O 1
ATOM 857 N N . ASP A 1 152 ? 71.936 9.571 71.918 1.00 90.61 2127 ASP A N 1
ATOM 858 C CA . ASP A 1 152 ? 73.224 9.803 72.557 1.00 81.68 2127 ASP A CA 1
ATOM 859 C C . ASP A 1 152 ? 73.372 11.265 72.955 1.00 83.75 2127 ASP A C 1
ATOM 860 O O . ASP A 1 152 ? 74.090 11.586 73.888 1.00 86.75 2127 ASP A O 1
ATOM 865 N N . THR A 1 153 ? 72.690 12.152 72.237 1.00 82.79 2128 THR A N 1
ATOM 866 C CA . THR A 1 153 ? 72.850 13.577 72.452 1.00 74.16 2128 THR A CA 1
ATOM 867 C C . THR A 1 153 ? 71.570 14.327 72.149 1.00 76.72 2128 THR A C 1
ATOM 868 O O . THR A 1 153 ? 70.921 14.082 71.142 1.00 77.08 2128 THR A O 1
ATOM 872 N N . ILE A 1 154 ? 71.200 15.245 73.028 1.00 83.98 2129 ILE A N 1
ATOM 873 C CA . ILE A 1 154 ? 70.053 16.103 72.777 1.00 78.86 2129 ILE A CA 1
ATOM 874 C C . ILE A 1 154 ? 70.511 17.538 72.760 1.00 74.40 2129 ILE A C 1
ATOM 875 O O . ILE A 1 154 ? 71.302 17.955 73.599 1.00 75.84 2129 ILE A O 1
ATOM 880 N N . ILE A 1 155 ? 70.044 18.280 71.765 1.00 71.99 2130 ILE A N 1
ATOM 881 C CA . ILE A 1 155 ? 70.371 19.686 71.647 1.00 61.62 2130 ILE A CA 1
ATOM 882 C C . ILE A 1 155 ? 69.084 20.464 71.651 1.00 64.02 2130 ILE A C 1
ATOM 883 O O . ILE A 1 155 ? 68.270 20.346 70.745 1.00 67.24 2130 ILE A O 1
ATOM 888 N N . HIS A 1 156 ? 68.896 21.253 72.695 1.00 75.81 2131 HIS A N 1
ATOM 889 C CA . HIS A 1 156 ? 67.638 21.934 72.911 1.00 76.03 2131 HIS A CA 1
ATOM 890 C C . HIS A 1 156 ? 67.727 23.417 72.531 1.00 84.63 2131 HIS A C 1
ATOM 891 O O . HIS A 1 156 ? 68.040 24.272 73.360 1.00 96.37 2131 HIS A O 1
ATOM 898 N N . ALA A 1 157 ? 67.475 23.708 71.259 1.00 83.41 2132 ALA A N 1
ATOM 899 C CA . ALA A 1 157 ? 67.420 25.082 70.754 1.00 78.04 2132 ALA A CA 1
ATOM 900 C C . ALA A 1 157 ? 65.975 25.391 70.425 1.00 76.99 2132 ALA A C 1
ATOM 901 O O . ALA A 1 157 ? 65.153 24.484 70.349 1.00 80.31 2132 ALA A O 1
ATOM 903 N N . GLY A 1 158 ? 65.647 26.658 70.240 1.00 83.98 2133 GLY A N 1
ATOM 904 C CA . GLY A 1 158 ? 64.267 27.019 69.929 1.00 101.27 2133 GLY A CA 1
ATOM 905 C C . GLY A 1 158 ? 63.169 26.641 70.932 1.00 95.32 2133 GLY A C 1
ATOM 906 O O . GLY A 1 158 ? 63.109 25.523 71.448 1.00 66.49 2133 GLY A O 1
ATOM 907 N N . ALA A 1 159 ? 62.274 27.594 71.185 1.00 105.49 2134 ALA A N 1
ATOM 908 C CA . ALA A 1 159 ? 61.176 27.420 72.127 1.00 109.61 2134 ALA A CA 1
ATOM 909 C C . ALA A 1 159 ? 59.820 27.349 71.417 1.00 127.50 2134 ALA A C 1
ATOM 910 O O . ALA A 1 159 ? 59.710 27.671 70.231 1.00 136.72 2134 ALA A O 1
ATOM 912 N N . ARG A 1 160 ? 58.789 26.923 72.144 1.00 131.62 2135 ARG A N 1
ATOM 913 C CA . ARG A 1 160 ? 57.426 26.948 71.614 1.00 126.27 2135 ARG A CA 1
ATOM 914 C C . ARG A 1 160 ? 56.918 28.397 71.578 1.00 133.49 2135 ARG A C 1
ATOM 915 O O . ARG A 1 160 ? 57.183 29.179 72.495 1.00 122.01 2135 ARG A O 1
ATOM 917 N N . THR A 1 161 ? 56.220 28.755 70.500 1.00 146.32 2136 THR A N 1
ATOM 918 C CA . THR A 1 161 ? 55.671 30.10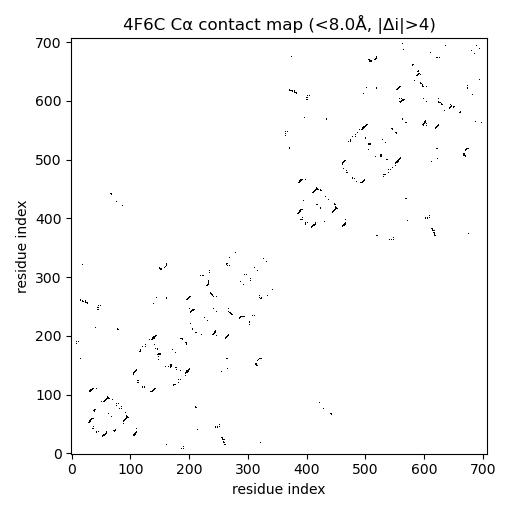3 70.334 1.00 147.04 2136 THR A CA 1
ATOM 919 C C . THR A 1 161 ? 54.346 30.066 69.576 1.00 141.36 2136 THR A C 1
ATOM 920 O O . THR A 1 161 ? 53.486 30.921 69.776 1.00 138.92 2136 THR A O 1
ATOM 922 N N . GLU A 1 169 ? 51.006 32.936 80.301 1.00 127.55 2144 GLU A N 1
ATOM 923 C CA . GLU A 1 169 ? 52.463 32.844 80.385 1.00 125.16 2144 GLU A CA 1
ATOM 924 C C . GLU A 1 169 ? 53.063 31.868 79.355 1.00 135.52 2144 GLU A C 1
ATOM 925 O O . GLU A 1 169 ? 52.698 30.687 79.313 1.00 137.70 2144 GLU A O 1
ATOM 927 N N . PHE A 1 170 ? 53.973 32.380 78.522 1.00 131.85 2145 PHE A N 1
ATOM 928 C CA . PHE A 1 170 ? 54.784 31.543 77.634 1.00 121.78 2145 PHE A CA 1
ATOM 929 C C . PHE A 1 170 ? 55.867 30.849 78.461 1.00 127.66 2145 PHE A C 1
ATOM 930 O O . PHE A 1 170 ? 56.479 29.879 78.010 1.00 130.77 2145 PHE A O 1
ATOM 932 N N . GLU A 1 171 ? 56.094 31.353 79.675 1.00 124.22 2146 GLU A N 1
ATOM 933 C CA . GLU A 1 171 ? 57.136 30.828 80.560 1.00 116.15 2146 GLU A CA 1
ATOM 934 C C . GLU A 1 171 ? 56.870 29.388 81.032 1.00 124.65 2146 GLU A C 1
ATOM 935 O O . GLU A 1 171 ? 57.776 28.550 80.992 1.00 131.70 2146 GLU A O 1
ATOM 937 N N . LYS A 1 172 ? 55.645 29.095 81.462 1.00 123.25 2147 LYS A N 1
ATOM 938 C CA . LYS A 1 172 ? 55.338 27.755 81.959 1.00 127.32 2147 LYS A CA 1
ATOM 939 C C . LYS A 1 172 ? 55.499 26.688 80.864 1.00 132.58 2147 LYS A C 1
ATOM 940 O O . LYS A 1 172 ? 56.083 25.636 81.112 1.00 138.98 2147 LYS A O 1
ATOM 942 N N . VAL A 1 173 ? 54.995 26.958 79.661 1.00 126.09 2148 VAL A N 1
ATOM 943 C CA . VAL A 1 173 ? 55.040 25.971 78.584 1.00 125.85 2148 VAL A CA 1
ATOM 944 C C . VAL A 1 173 ? 56.464 25.704 78.127 1.00 130.82 2148 VAL A C 1
ATOM 945 O O . VAL A 1 173 ? 56.834 24.567 77.828 1.00 136.42 2148 VAL A O 1
ATOM 949 N N . ASN A 1 174 ? 57.251 26.770 78.060 1.00 125.57 2149 ASN A N 1
ATOM 950 C CA . ASN A 1 174 ? 58.640 26.683 77.640 1.00 119.97 2149 ASN A CA 1
ATOM 951 C C . ASN A 1 174 ? 59.532 25.971 78.650 1.00 118.75 2149 ASN A C 1
ATOM 952 O O . ASN A 1 174 ? 60.306 25.068 78.289 1.00 118.08 2149 ASN A O 1
ATOM 957 N N . VAL A 1 175 ? 59.417 26.380 79.911 1.00 112.73 2150 VAL A N 1
ATOM 958 C CA . VAL A 1 175 ? 60.097 25.686 80.988 1.00 97.45 2150 VAL A CA 1
ATOM 959 C C . VAL A 1 175 ? 59.694 24.210 80.974 1.00 98.58 2150 VAL A C 1
ATOM 960 O O . VAL A 1 175 ? 60.541 23.327 81.089 1.00 103.54 2150 VAL A O 1
ATOM 964 N N . GLN A 1 176 ? 58.405 23.949 80.796 1.00 93.77 2151 GLN A N 1
ATOM 965 C CA . GLN A 1 176 ? 57.911 22.578 80.724 1.00 103.52 2151 GLN A CA 1
ATOM 966 C C . GLN A 1 176 ? 58.542 21.825 79.551 1.00 106.26 2151 GLN A C 1
ATOM 967 O O . GLN A 1 176 ? 58.724 20.607 79.603 1.00 108.60 2151 GLN A O 1
ATOM 973 N N . GLY A 1 177 ? 58.872 22.555 78.491 1.00 100.80 2152 GLY A N 1
ATOM 974 C CA . GLY A 1 177 ? 59.560 21.956 77.364 1.00 98.08 2152 GLY A CA 1
ATOM 975 C C . GLY A 1 177 ? 60.963 21.536 77.759 1.00 96.15 2152 GLY A C 1
ATOM 976 O O . GLY A 1 177 ? 61.387 20.406 77.492 1.00 99.02 2152 GLY A O 1
ATOM 977 N N . THR A 1 178 ? 61.682 22.454 78.401 1.00 89.26 2153 THR A N 1
ATOM 978 C CA . THR A 1 178 ? 62.996 22.153 78.968 1.00 88.09 2153 THR A CA 1
ATOM 979 C C . THR A 1 178 ? 62.972 20.930 79.910 1.00 98.05 2153 THR A C 1
ATOM 980 O O . THR A 1 178 ? 63.882 20.101 79.893 1.00 103.12 2153 THR A O 1
ATOM 984 N N . VAL A 1 179 ? 61.925 20.815 80.721 1.00 91.75 2154 VAL A N 1
ATOM 985 C CA . VAL A 1 179 ? 61.795 19.693 81.636 1.00 85.60 2154 VAL A CA 1
ATOM 986 C C . VAL A 1 179 ? 61.495 18.383 80.911 1.00 92.61 2154 VAL A C 1
ATOM 987 O O . VAL A 1 179 ? 62.061 17.344 81.247 1.00 92.12 2154 VAL A O 1
ATOM 991 N N . ASP A 1 180 ? 60.612 18.430 79.917 1.00 106.31 2155 ASP A N 1
ATOM 992 C CA . ASP A 1 180 ? 60.342 17.256 79.078 1.00 110.63 2155 ASP A CA 1
ATOM 993 C C . ASP A 1 180 ? 61.649 16.737 78.455 1.00 96.09 2155 ASP A C 1
ATOM 994 O O . ASP A 1 180 ? 61.928 15.525 78.456 1.00 97.34 2155 ASP A O 1
ATOM 999 N N . VAL A 1 181 ? 62.455 17.672 77.954 1.00 85.13 2156 VAL A N 1
ATOM 1000 C CA . VAL A 1 181 ? 63.764 17.363 77.377 1.00 83.91 2156 VAL A CA 1
ATOM 1001 C C . VAL A 1 181 ? 64.740 16.785 78.416 1.00 89.87 2156 VAL A C 1
ATOM 1002 O O . VAL A 1 181 ? 65.498 15.856 78.127 1.00 93.08 2156 VAL A O 1
ATOM 1006 N N . ILE A 1 182 ? 64.729 17.334 79.626 1.00 91.68 2157 ILE A N 1
ATOM 1007 C CA . ILE A 1 182 ? 65.562 16.787 80.691 1.00 95.43 2157 ILE A CA 1
ATOM 1008 C C . ILE A 1 182 ? 65.167 15.340 81.035 1.00 101.16 2157 ILE A C 1
ATOM 1009 O O . ILE A 1 182 ? 66.038 14.473 81.139 1.00 103.98 2157 ILE A O 1
ATOM 1014 N N . ARG A 1 183 ? 63.867 15.080 81.192 1.00 98.48 2158 ARG A N 1
ATOM 1015 C CA . ARG A 1 183 ? 63.400 13.719 81.460 1.00 103.25 2158 ARG A CA 1
ATOM 1016 C C . ARG A 1 183 ? 63.927 12.814 80.369 1.00 106.25 2158 ARG A C 1
ATOM 1017 O O . ARG A 1 183 ? 64.474 11.752 80.647 1.00 112.24 2158 ARG A O 1
ATOM 1019 N N . LEU A 1 184 ? 63.788 13.264 79.126 1.00 104.80 2159 LEU A N 1
ATOM 1020 C CA . LEU A 1 184 ? 64.224 12.470 77.984 1.00 102.73 2159 LEU A CA 1
ATOM 1021 C C . LEU A 1 184 ? 65.710 12.135 78.034 1.00 106.92 2159 LEU A C 1
ATOM 1022 O O . LEU A 1 184 ? 66.102 10.989 77.794 1.00 110.14 2159 LEU A O 1
ATOM 1027 N N . ALA A 1 185 ? 66.534 13.133 78.343 1.00 100.60 2160 ALA A N 1
ATOM 1028 C CA . ALA A 1 185 ? 67.979 12.935 78.359 1.00 98.24 2160 ALA A CA 1
ATOM 1029 C C . ALA A 1 185 ? 68.396 12.063 79.541 1.00 103.68 2160 ALA A C 1
ATOM 1030 O O . ALA A 1 185 ? 69.430 11.388 79.512 1.00 98.24 2160 ALA A O 1
ATOM 1032 N N . GLN A 1 186 ? 67.575 12.076 80.582 1.00 105.71 2161 GLN A N 1
ATOM 1033 C CA . GLN A 1 186 ? 67.827 11.231 81.733 1.00 100.32 2161 GLN A CA 1
ATOM 1034 C C . GLN A 1 186 ? 67.496 9.781 81.417 1.00 100.95 2161 GLN A C 1
ATOM 1035 O O . GLN A 1 186 ? 68.261 8.879 81.755 1.00 102.81 2161 GLN A O 1
ATOM 1041 N N . GLN A 1 187 ? 66.377 9.564 80.734 1.00 100.33 2162 GLN A N 1
ATOM 1042 C CA . GLN A 1 187 ? 65.974 8.221 80.337 1.00 103.96 2162 GLN A CA 1
ATOM 1043 C C . GLN A 1 187 ? 66.948 7.610 79.318 1.00 111.31 2162 GLN A C 1
ATOM 1044 O O . GLN A 1 187 ? 67.223 6.414 79.358 1.00 119.85 2162 GLN A O 1
ATOM 1050 N N . HIS A 1 188 ? 67.486 8.435 78.424 1.00 99.13 2163 HIS A N 1
ATOM 1051 C CA . HIS A 1 188 ? 68.377 7.952 77.368 1.00 98.42 2163 HIS A CA 1
ATOM 1052 C C . HIS A 1 188 ? 69.856 8.018 77.732 1.00 98.99 2163 HIS A C 1
ATOM 1053 O O . HIS A 1 188 ? 70.712 7.612 76.939 1.00 99.41 2163 HIS A O 1
ATOM 1060 N N . HIS A 1 189 ? 70.145 8.531 78.925 1.00 96.51 2164 HIS A N 1
ATOM 1061 C CA . HIS A 1 189 ? 71.519 8.756 79.369 1.00 93.22 2164 HIS A CA 1
ATOM 1062 C C . HIS A 1 189 ? 72.293 9.509 78.292 1.00 92.38 2164 HIS A C 1
ATOM 1063 O O . HIS A 1 189 ? 73.319 9.036 77.798 1.00 94.54 2164 HIS A O 1
ATOM 1070 N N . ALA A 1 190 ? 71.777 10.680 77.929 1.00 91.78 2165 ALA A N 1
ATOM 1071 C CA . ALA A 1 190 ? 72.316 11.457 76.818 1.00 80.31 2165 ALA A CA 1
ATOM 1072 C C . ALA A 1 190 ? 72.933 12.735 77.312 1.00 75.70 2165 ALA A C 1
ATOM 1073 O O . ALA A 1 190 ? 72.422 13.355 78.235 1.00 85.70 2165 ALA A O 1
ATOM 1075 N N . ARG A 1 191 ? 74.039 13.131 76.699 1.00 73.07 2166 ARG A N 1
ATOM 1076 C CA . ARG A 1 191 ? 74.548 14.471 76.910 1.00 74.60 2166 ARG A CA 1
ATOM 1077 C C . ARG A 1 191 ? 73.481 15.438 76.418 1.00 83.68 2166 ARG A C 1
ATOM 1078 O O . ARG A 1 191 ? 73.011 15.339 75.285 1.00 87.08 2166 ARG A O 1
ATOM 1086 N N . LEU A 1 192 ? 73.085 16.353 77.291 1.00 83.74 2167 LEU A N 1
ATOM 1087 C CA . LEU A 1 192 ? 72.127 17.391 76.953 1.00 76.17 2167 LEU A CA 1
ATOM 1088 C C . LEU A 1 192 ? 72.834 18.722 76.734 1.00 77.95 2167 LEU A C 1
ATOM 1089 O O . LEU A 1 192 ? 73.498 19.223 77.629 1.00 79.24 2167 LEU A O 1
ATOM 1094 N N . ILE A 1 193 ? 72.709 19.293 75.545 1.00 79.72 2168 ILE A N 1
ATOM 1095 C CA . ILE A 1 193 ? 73.157 20.660 75.358 1.00 75.24 2168 ILE A CA 1
ATOM 1096 C C . ILE A 1 193 ? 71.921 21.534 75.370 1.00 73.34 2168 ILE A C 1
ATOM 1097 O O . ILE A 1 193 ? 71.016 21.334 74.570 1.00 77.89 2168 ILE A O 1
ATOM 1102 N N . TYR A 1 194 ? 71.860 22.475 76.305 1.00 71.17 2169 TYR A N 1
ATOM 1103 C CA . TYR A 1 194 ? 70.760 23.428 76.333 1.00 72.74 2169 TYR A CA 1
ATOM 1104 C C . TYR A 1 194 ? 71.189 24.779 75.790 1.00 75.67 2169 TYR A C 1
ATOM 1105 O O . TYR A 1 194 ? 72.181 25.347 76.246 1.00 81.80 2169 TYR A O 1
ATOM 1114 N N . VAL A 1 195 ? 70.443 25.298 74.819 1.00 74.09 2170 VAL A N 1
ATOM 1115 C CA . VAL A 1 195 ? 70.815 26.568 74.201 1.00 70.35 2170 VAL A CA 1
ATOM 1116 C C . VAL A 1 195 ? 70.052 27.725 74.823 1.00 69.84 2170 VAL A C 1
ATOM 1117 O O . VAL A 1 195 ? 68.825 27.804 74.731 1.00 75.24 2170 VAL A O 1
ATOM 1121 N N . SER A 1 196 ? 70.807 28.594 75.490 1.00 69.90 2171 SER A N 1
ATOM 1122 C CA . SER A 1 196 ? 70.275 29.741 76.219 1.00 73.06 2171 SER A CA 1
ATOM 1123 C C . SER A 1 196 ? 70.778 31.068 75.633 1.00 78.33 2171 SER A C 1
ATOM 1124 O O . SER A 1 196 ? 71.458 31.108 74.605 1.00 80.27 2171 SER A O 1
ATOM 1127 N N . THR A 1 197 ? 70.447 32.162 76.295 1.00 77.74 2172 THR A N 1
ATOM 1128 C CA . THR A 1 197 ? 70.828 33.464 75.782 1.00 81.96 2172 THR A CA 1
ATOM 1129 C C . THR A 1 197 ? 71.595 34.278 76.813 1.00 81.07 2172 THR A C 1
ATOM 1130 O O . THR A 1 197 ? 71.236 34.295 77.995 1.00 83.22 2172 THR A O 1
ATOM 1134 N N . ILE A 1 198 ? 72.641 34.966 76.363 1.00 71.00 2173 ILE A N 1
ATOM 1135 C CA . ILE A 1 198 ? 73.420 35.816 77.256 1.00 74.06 2173 ILE A CA 1
ATOM 1136 C C . ILE A 1 198 ? 72.517 36.836 77.968 1.00 80.34 2173 ILE A C 1
ATOM 1137 O O . ILE A 1 198 ? 72.854 37.353 79.033 1.00 87.93 2173 ILE A O 1
ATOM 1142 N N . SER A 1 199 ? 71.344 37.088 77.404 1.00 73.71 2174 SER A N 1
ATOM 1143 C CA . SER A 1 199 ? 70.461 38.090 77.965 1.00 84.57 2174 SER A CA 1
ATOM 1144 C C . SER A 1 199 ? 69.821 37.668 79.293 1.00 83.74 2174 SER A C 1
ATOM 1145 O O . SER A 1 199 ? 69.039 38.421 79.877 1.00 73.85 2174 SER A O 1
ATOM 1148 N N . VAL A 1 200 ? 70.145 36.475 79.779 1.00 87.36 2175 VAL A N 1
ATOM 1149 C CA . VAL A 1 200 ? 69.721 36.118 81.130 1.00 88.21 2175 VAL A CA 1
ATOM 1150 C C . VAL A 1 200 ? 70.545 36.891 82.148 1.00 76.29 2175 VAL A C 1
ATOM 1151 O O . VAL A 1 200 ? 70.194 36.933 83.307 1.00 84.38 2175 VAL A O 1
ATOM 1155 N N . GLY A 1 201 ? 71.637 37.506 81.709 1.00 76.41 2176 GLY A N 1
ATOM 1156 C CA . GLY A 1 201 ? 72.482 38.280 82.605 1.00 87.42 2176 GLY A CA 1
ATOM 1157 C C . GLY A 1 201 ? 73.086 39.525 81.966 1.00 95.44 2176 GLY A C 1
ATOM 1158 O O . GLY A 1 201 ? 74.274 39.810 82.118 1.00 100.62 2176 GLY A O 1
ATOM 1159 N N . THR A 1 202 ? 72.272 40.283 81.246 1.00 88.57 2177 THR A N 1
ATOM 1160 C CA . THR A 1 202 ? 72.799 41.457 80.572 1.00 94.03 2177 THR A CA 1
ATOM 1161 C C . THR A 1 202 ? 72.341 42.764 81.215 1.00 91.69 2177 THR A C 1
ATOM 1162 O O . THR A 1 202 ? 73.036 43.772 81.105 1.00 89.79 2177 THR A O 1
ATOM 1166 N N . TYR A 1 203 ? 71.185 42.753 81.879 1.00 89.48 2178 TYR A N 1
ATOM 1167 C CA . TYR A 1 203 ? 70.647 43.984 82.477 1.00 102.99 2178 TYR A CA 1
ATOM 1168 C C . TYR A 1 203 ? 70.611 43.984 84.017 1.00 101.49 2178 TYR A C 1
ATOM 1169 O O . TYR A 1 203 ? 69.917 43.179 84.630 1.00 98.77 2178 TYR A O 1
ATOM 1178 N N . PHE A 1 204 ? 71.352 44.900 84.635 1.00 104.02 2179 PHE A N 1
ATOM 1179 C CA . PHE A 1 204 ? 71.271 45.105 86.082 1.00 104.97 2179 PHE A CA 1
ATOM 1180 C C . PHE A 1 204 ? 70.552 46.406 86.391 1.00 109.37 2179 PHE A C 1
ATOM 1181 O O . PHE A 1 204 ? 70.226 47.180 85.491 1.00 109.21 2179 PHE A O 1
ATOM 1189 N N . ASP A 1 205 ? 70.296 46.644 87.670 1.00 115.17 2180 ASP A N 1
ATOM 1190 C CA . ASP A 1 205 ? 69.774 47.932 88.092 1.00 120.92 2180 ASP A CA 1
ATOM 1191 C C . ASP A 1 205 ? 70.916 48.940 88.002 1.00 123.09 2180 ASP A C 1
ATOM 1192 O O . ASP A 1 205 ? 72.084 48.552 87.973 1.00 125.65 2180 ASP A O 1
ATOM 1197 N N . ILE A 1 206 ? 70.587 50.225 87.937 1.00 123.58 2181 ILE A N 1
ATOM 1198 C CA . ILE A 1 206 ? 71.612 51.263 87.868 1.00 126.20 2181 ILE A CA 1
ATOM 1199 C C . ILE A 1 206 ? 72.316 51.399 89.220 1.00 127.95 2181 ILE A C 1
ATOM 1200 O O . ILE A 1 206 ? 73.487 51.783 89.294 1.00 126.35 2181 ILE A O 1
ATOM 1205 N N . ASP A 1 207 ? 71.604 51.043 90.286 1.00 131.39 2182 ASP A N 1
ATOM 1206 C CA . ASP A 1 207 ? 72.152 51.116 91.640 1.00 135.78 2182 ASP A CA 1
ATOM 1207 C C . ASP A 1 207 ? 73.228 50.069 91.934 1.00 131.17 2182 ASP A C 1
ATOM 1208 O O . ASP A 1 207 ? 74.114 50.304 92.758 1.00 131.71 2182 ASP A O 1
ATOM 1213 N N . THR A 1 208 ? 73.147 48.921 91.265 1.00 125.30 2183 THR A N 1
ATOM 1214 C CA . THR A 1 208 ? 74.095 47.834 91.495 1.00 122.78 2183 THR A CA 1
ATOM 1215 C C . THR A 1 208 ? 75.494 48.160 90.968 1.00 119.86 2183 THR A C 1
ATOM 1216 O O . THR A 1 208 ? 75.647 48.819 89.939 1.00 109.51 2183 THR A O 1
ATOM 1220 N N . GLU A 1 209 ? 76.509 47.703 91.696 1.00 126.63 2184 GLU A N 1
ATOM 1221 C CA . GLU A 1 209 ? 77.897 47.995 91.361 1.00 130.33 2184 GLU A CA 1
ATOM 1222 C C . GLU A 1 209 ? 78.568 46.848 90.619 1.00 129.04 2184 GLU A C 1
ATOM 1223 O O . GLU A 1 209 ? 79.171 47.053 89.567 1.00 133.90 2184 GLU A O 1
ATOM 1229 N N . ASP A 1 210 ? 78.473 45.646 91.182 1.00 124.34 2185 ASP A N 1
ATOM 1230 C CA . ASP A 1 210 ? 79.043 44.448 90.568 1.00 112.50 2185 ASP A CA 1
ATOM 1231 C C . ASP A 1 210 ? 78.156 44.039 89.398 1.00 108.70 2185 ASP A C 1
ATOM 1232 O O . ASP A 1 210 ? 77.086 43.454 89.598 1.00 115.21 2185 ASP A O 1
ATOM 1237 N N . VAL A 1 211 ? 78.591 44.353 88.179 1.00 91.98 2186 VAL A N 1
ATOM 1238 C CA . VAL A 1 211 ? 77.778 44.064 87.000 1.00 88.62 2186 VAL A CA 1
ATOM 1239 C C . VAL A 1 211 ? 78.486 43.247 85.907 1.00 86.51 2186 VAL A C 1
ATOM 1240 O O . VAL A 1 211 ? 78.091 43.302 84.737 1.00 90.50 2186 VAL A O 1
ATOM 1244 N N . THR A 1 212 ? 79.516 42.487 86.283 1.00 71.95 2187 THR A N 1
ATOM 1245 C CA . THR A 1 212 ? 80.138 41.560 85.351 1.00 76.37 2187 THR A CA 1
ATOM 1246 C C . THR A 1 212 ? 79.194 40.399 85.138 1.00 79.29 2187 THR A C 1
ATOM 1247 O O . THR A 1 212 ? 78.241 40.226 85.879 1.00 81.91 2187 THR A O 1
ATOM 1251 N N . PHE A 1 213 ? 79.441 39.603 84.115 1.00 75.56 2188 PHE A N 1
ATOM 1252 C CA . PHE A 1 213 ? 78.675 38.373 83.961 1.00 75.35 2188 PHE A CA 1
ATOM 1253 C C . PHE A 1 213 ? 79.489 37.380 83.152 1.00 79.48 2188 PHE A C 1
ATOM 1254 O O . PHE A 1 213 ? 79.746 37.584 81.964 1.00 82.34 2188 PHE A O 1
ATOM 1262 N N . SER A 1 214 ? 79.928 36.322 83.820 1.00 76.02 2189 SER A N 1
ATOM 1263 C CA . SER A 1 214 ? 80.808 35.363 83.193 1.00 81.76 2189 SER A CA 1
ATOM 1264 C C . SER A 1 214 ? 80.162 33.996 83.208 1.00 77.63 2189 SER A C 1
ATOM 1265 O O . SER A 1 214 ? 79.046 33.836 83.701 1.00 74.03 2189 SER A O 1
ATOM 1268 N N . GLU A 1 215 ? 80.882 33.019 82.667 1.00 72.02 2190 GLU A N 1
ATOM 1269 C CA . GLU A 1 215 ? 80.430 31.636 82.623 1.00 71.99 2190 GLU A CA 1
ATOM 1270 C C . GLU A 1 215 ? 80.355 30.985 84.015 1.00 78.47 2190 GLU A C 1
ATOM 1271 O O . GLU A 1 215 ? 79.905 29.847 84.155 1.00 82.79 2190 GLU A O 1
ATOM 1277 N N . ALA A 1 216 ? 80.795 31.714 85.036 1.00 83.02 2191 ALA A N 1
ATOM 1278 C CA . ALA A 1 216 ? 80.728 31.252 86.420 1.00 76.40 2191 ALA A CA 1
ATOM 1279 C C . ALA A 1 216 ? 79.493 31.794 87.147 1.00 73.43 2191 ALA A C 1
ATOM 1280 O O . ALA A 1 216 ? 79.252 31.474 88.310 1.00 80.51 2191 ALA A O 1
ATOM 1282 N N . ASP A 1 217 ? 78.708 32.612 86.458 1.00 62.89 2192 ASP A N 1
ATOM 1283 C CA . ASP A 1 217 ? 77.535 33.230 87.058 1.00 65.34 2192 ASP A CA 1
ATOM 1284 C C . ASP A 1 217 ? 76.211 32.558 86.662 1.00 74.74 2192 ASP A C 1
ATOM 1285 O O . ASP A 1 217 ? 76.084 31.981 85.588 1.00 82.02 2192 ASP A O 1
ATOM 1290 N N . VAL A 1 218 ? 75.267 32.575 87.600 1.00 76.48 2193 VAL A N 1
ATOM 1291 C CA . VAL A 1 218 ? 73.899 32.148 87.349 1.00 72.95 2193 VAL A CA 1
ATOM 1292 C C . VAL A 1 218 ? 72.929 33.270 87.706 1.00 80.67 2193 VAL A C 1
ATOM 1293 O O . VAL A 1 218 ? 72.221 33.788 86.844 1.00 88.73 2193 VAL A O 1
ATOM 1297 N N . TYR A 1 219 ? 72.907 33.644 88.983 1.00 82.71 2194 TYR A N 1
ATOM 1298 C CA . TYR A 1 219 ? 72.125 34.789 89.438 1.00 81.48 2194 TYR A CA 1
ATOM 1299 C C . TYR A 1 219 ? 72.988 35.753 90.245 1.00 80.08 2194 TYR A C 1
ATOM 1300 O O . TYR A 1 219 ? 73.593 35.365 91.242 1.00 85.27 2194 TYR A O 1
ATOM 1309 N N . LYS A 1 220 ? 73.042 37.008 89.814 1.00 75.93 2195 LYS A N 1
ATOM 1310 C CA . LYS A 1 220 ? 73.819 38.028 90.511 1.00 72.16 2195 LYS A CA 1
ATOM 1311 C C . LYS A 1 220 ? 72.989 39.206 91.016 1.00 88.59 2195 LYS A C 1
ATOM 1312 O O . LYS A 1 220 ? 73.546 40.231 91.405 1.00 98.76 2195 LYS A O 1
ATOM 1318 N N . GLY A 1 221 ? 71.666 39.084 90.987 1.00 88.54 2196 GLY A N 1
ATOM 1319 C CA . GLY A 1 221 ? 70.819 40.255 91.125 1.00 83.17 2196 GLY A CA 1
ATOM 1320 C C . GLY A 1 221 ? 70.261 40.829 89.827 1.00 98.10 2196 GLY A C 1
ATOM 1321 O O . GLY A 1 221 ? 69.467 41.774 89.874 1.00 103.27 2196 GLY A O 1
ATOM 1322 N N . GLN A 1 222 ? 70.655 40.270 88.678 1.00 100.90 2197 GLN A N 1
ATOM 1323 C CA . GLN A 1 222 ? 70.238 40.799 87.367 1.00 99.15 2197 GLN A CA 1
ATOM 1324 C C . GLN A 1 222 ? 68.737 40.992 87.197 1.00 100.75 2197 GLN A C 1
ATOM 1325 O O . GLN A 1 222 ? 67.943 40.286 87.812 1.00 100.98 2197 GLN A O 1
ATOM 1331 N N . LEU A 1 223 ? 68.361 41.951 86.350 1.00 101.23 2198 LEU A N 1
ATOM 1332 C CA . LEU A 1 223 ? 66.961 42.150 85.976 1.00 101.58 2198 LEU A CA 1
ATOM 1333 C C . LEU A 1 223 ? 66.574 41.142 84.893 1.00 96.18 2198 LEU A C 1
ATOM 1334 O O . LEU A 1 223 ? 67.314 40.939 83.919 1.00 91.50 2198 LEU A O 1
ATOM 1339 N N . LEU A 1 224 ? 65.435 40.487 85.085 1.00 91.26 2199 LEU A N 1
ATOM 1340 C CA . LEU A 1 224 ? 64.916 39.561 84.100 1.00 99.73 2199 LEU A CA 1
ATOM 1341 C C . LEU A 1 224 ? 63.527 40.019 83.705 1.00 115.31 2199 LEU A C 1
ATOM 1342 O O . LEU A 1 224 ? 62.529 39.396 84.073 1.00 115.98 2199 LEU A O 1
ATOM 1347 N N . THR A 1 225 ? 63.468 41.112 82.955 1.00 125.75 2200 THR A N 1
ATOM 1348 C CA . THR A 1 225 ? 62.194 41.750 82.648 1.00 134.56 2200 THR A CA 1
ATOM 1349 C C . THR A 1 225 ? 61.398 40.979 81.598 1.00 133.67 2200 THR A C 1
ATOM 1350 O O . THR A 1 225 ? 60.220 40.670 81.800 1.00 139.32 2200 THR A O 1
ATOM 1354 N N . SER A 1 226 ? 62.049 40.666 80.484 1.00 123.81 2201 SER A N 1
ATOM 1355 C CA . SER A 1 226 ? 61.405 39.962 79.384 1.00 115.75 2201 SER A CA 1
ATOM 1356 C C . SER A 1 226 ? 60.925 38.576 79.816 1.00 114.82 2201 SER A C 1
ATOM 1357 O O . SER A 1 226 ? 61.575 37.922 80.624 1.00 116.87 2201 SER A O 1
ATOM 1360 N N . PRO A 1 227 ? 59.776 38.124 79.287 1.00 114.43 2202 PRO A N 1
ATOM 1361 C CA . PRO A 1 227 ? 59.296 36.768 79.583 1.00 107.56 2202 PRO A CA 1
ATOM 1362 C C . PRO A 1 227 ? 60.143 35.706 78.863 1.00 104.32 2202 PRO A C 1
ATOM 1363 O O . PRO A 1 227 ? 60.283 34.582 79.356 1.00 102.24 2202 PRO A O 1
ATOM 1367 N N . TYR A 1 228 ? 60.704 36.068 77.711 1.00 103.07 2203 TYR A N 1
ATOM 1368 C CA . TYR A 1 228 ? 61.621 35.198 76.982 1.00 100.52 2203 TYR A CA 1
ATOM 1369 C C . TYR A 1 228 ? 62.839 34.871 77.829 1.00 99.93 2203 TYR A C 1
ATOM 1370 O O . TYR A 1 228 ? 63.184 33.696 78.017 1.00 103.88 2203 TYR A O 1
ATOM 1379 N N . THR A 1 229 ? 63.495 35.911 78.337 1.00 97.76 2204 THR A N 1
ATOM 1380 C CA . THR A 1 229 ? 64.705 35.714 79.124 1.00 99.05 2204 THR A CA 1
ATOM 1381 C C . THR A 1 229 ? 64.395 35.002 80.433 1.00 93.94 2204 THR A C 1
ATOM 1382 O O . THR A 1 229 ? 65.169 34.169 80.873 1.00 93.96 2204 THR A O 1
ATOM 1386 N N . ARG A 1 230 ? 63.262 35.321 81.045 1.00 89.22 2205 ARG A N 1
ATOM 1387 C CA . ARG A 1 230 ? 62.892 34.677 82.298 1.00 98.18 2205 ARG A CA 1
ATOM 1388 C C . ARG A 1 230 ? 62.718 33.182 82.054 1.00 97.76 2205 ARG A C 1
ATOM 1389 O O . ARG A 1 230 ? 63.168 32.354 82.848 1.00 104.68 2205 ARG A O 1
ATOM 1391 N N . SER A 1 231 ? 62.079 32.845 80.942 1.00 93.10 2206 SER A N 1
ATOM 1392 C CA . SER A 1 231 ? 61.929 31.452 80.547 1.00 98.57 2206 SER A CA 1
ATOM 1393 C C . SER A 1 231 ? 63.293 30.776 80.340 1.00 97.86 2206 SER A C 1
ATOM 1394 O O . SER A 1 231 ? 63.506 29.634 80.773 1.00 95.65 2206 SER A O 1
ATOM 1397 N N . LYS A 1 232 ? 64.215 31.476 79.680 1.00 94.43 2207 LYS A N 1
ATOM 1398 C CA . LYS A 1 232 ? 65.550 30.925 79.448 1.00 92.66 2207 LYS A CA 1
ATOM 1399 C C . LYS A 1 232 ? 66.274 30.666 80.771 1.00 95.89 2207 LYS A C 1
ATOM 1400 O O . LYS A 1 232 ? 66.969 29.659 80.938 1.00 93.17 2207 LYS A O 1
ATOM 1406 N N . PHE A 1 233 ? 66.089 31.591 81.703 1.00 94.30 2208 PHE A N 1
ATOM 1407 C CA . PHE A 1 233 ? 66.686 31.527 83.027 1.00 92.48 2208 PHE A CA 1
ATOM 1408 C C . PHE A 1 233 ? 66.172 30.335 83.817 1.00 95.92 2208 PHE A C 1
ATOM 1409 O O . PHE A 1 233 ? 66.950 29.496 84.282 1.00 98.83 2208 PHE A O 1
ATOM 1417 N N . TYR A 1 234 ? 64.858 30.266 83.975 1.00 92.96 2209 TYR A N 1
ATOM 1418 C CA . TYR A 1 234 ? 64.246 29.144 84.672 1.00 97.77 2209 TYR A CA 1
ATOM 1419 C C . TYR A 1 234 ? 64.653 27.815 84.038 1.00 102.27 2209 TYR A C 1
ATOM 1420 O O . TYR A 1 234 ? 64.869 26.820 84.744 1.00 114.47 2209 TYR A O 1
ATOM 1429 N N . SER A 1 235 ? 64.798 27.813 82.715 1.00 94.69 2210 SER A N 1
ATOM 1430 C CA . SER A 1 235 ? 65.285 26.630 82.019 1.00 92.89 2210 SER A CA 1
ATOM 1431 C C . SER A 1 235 ? 66.708 26.296 82.448 1.00 90.16 2210 SER A C 1
ATOM 1432 O O . SER A 1 235 ? 67.002 25.128 82.728 1.00 88.57 2210 SER A O 1
ATOM 1435 N N . GLU A 1 236 ? 67.575 27.312 82.523 1.00 85.23 2211 GLU A N 1
ATOM 1436 C CA . GLU A 1 236 ? 68.935 27.127 83.060 1.00 81.47 2211 GLU A CA 1
ATOM 1437 C C . GLU A 1 236 ? 68.903 26.488 84.451 1.00 86.22 2211 GLU A C 1
ATOM 1438 O O . GLU A 1 236 ? 69.652 25.558 84.725 1.00 88.27 2211 GLU A O 1
ATOM 1444 N N . LEU A 1 237 ? 68.012 26.961 85.316 1.00 83.63 2212 LEU A N 1
ATOM 1445 C CA . LEU A 1 237 ? 67.923 26.412 86.665 1.00 81.03 2212 LEU A CA 1
ATOM 1446 C C . LEU A 1 237 ? 67.458 24.953 86.682 1.00 88.18 2212 LEU A C 1
ATOM 1447 O O . LEU A 1 237 ? 67.937 24.143 87.506 1.00 92.00 2212 LEU A O 1
ATOM 1452 N N . LYS A 1 238 ? 66.540 24.611 85.780 1.00 80.89 2213 LYS A N 1
ATOM 1453 C CA . LYS A 1 238 ? 66.124 23.216 85.666 1.00 80.81 2213 LYS A CA 1
ATOM 1454 C C . LYS A 1 238 ? 67.288 22.332 85.196 1.00 85.05 2213 LYS A C 1
ATOM 1455 O O . LYS A 1 238 ? 67.523 21.258 85.765 1.00 95.34 2213 LYS A O 1
ATOM 1461 N N . VAL A 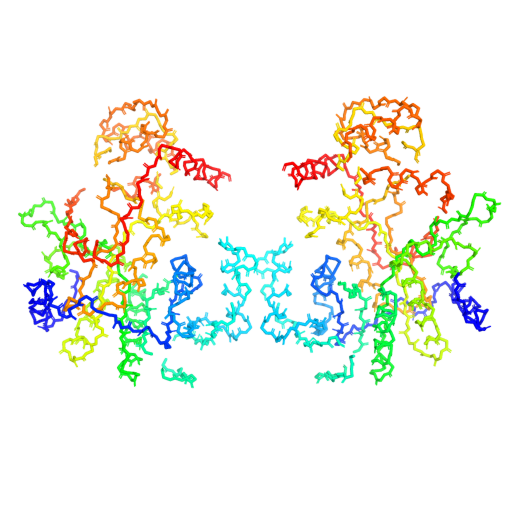1 239 ? 68.033 22.785 84.187 1.00 75.52 2214 VAL A N 1
ATOM 1462 C CA . VAL A 1 239 ? 69.125 21.954 83.673 1.00 83.79 2214 VAL A CA 1
ATOM 1463 C C . VAL A 1 239 ? 70.251 21.812 84.703 1.00 88.50 2214 VAL A C 1
ATOM 1464 O O . VAL A 1 239 ? 70.826 20.726 84.856 1.00 80.77 2214 VAL A O 1
ATOM 1468 N N . LEU A 1 240 ? 70.540 22.897 85.425 1.00 90.69 2215 LEU A N 1
ATOM 1469 C CA . LEU A 1 240 ? 71.513 22.857 86.520 1.00 78.92 2215 LEU A CA 1
ATOM 1470 C C . LEU A 1 240 ? 71.082 21.890 87.620 1.00 88.13 2215 LEU A C 1
ATOM 1471 O O . LEU A 1 240 ? 71.892 21.103 88.091 1.00 97.66 2215 LEU A O 1
ATOM 1476 N N . GLU A 1 241 ? 69.820 21.936 88.038 1.00 81.13 2216 GLU A N 1
ATOM 1477 C CA . GLU A 1 241 ? 69.388 20.976 89.046 1.00 88.48 2216 GLU A CA 1
ATOM 1478 C C . GLU A 1 241 ? 69.554 19.554 88.515 1.00 95.42 2216 GLU A C 1
ATOM 1479 O O . GLU A 1 241 ? 69.970 18.658 89.249 1.00 99.48 2216 GLU A O 1
ATOM 1485 N N . ALA A 1 242 ? 69.278 19.361 87.228 1.00 96.70 2217 ALA A N 1
ATOM 1486 C CA . ALA A 1 242 ? 69.428 18.035 86.627 1.00 96.51 2217 ALA A CA 1
ATOM 1487 C C . ALA A 1 242 ? 70.876 17.564 86.671 1.00 92.41 2217 ALA A C 1
ATOM 1488 O O . ALA A 1 242 ? 71.155 16.394 86.955 1.00 96.04 2217 ALA A O 1
ATOM 1490 N N . VAL A 1 243 ? 71.787 18.487 86.377 1.00 81.56 2218 VAL A N 1
ATOM 1491 C CA . VAL A 1 243 ? 73.219 18.221 86.365 1.00 78.08 2218 VAL A CA 1
ATOM 1492 C C . VAL A 1 243 ? 73.699 17.869 87.770 1.00 89.07 2218 VAL A C 1
ATOM 1493 O O . VAL A 1 243 ? 74.438 16.891 87.980 1.00 82.50 2218 VAL A O 1
ATOM 1497 N N . ASN A 1 244 ? 73.251 18.669 88.734 1.00 93.40 2219 ASN A N 1
ATOM 1498 C CA . ASN A 1 244 ? 73.573 18.463 90.136 1.00 91.86 2219 ASN A CA 1
ATOM 1499 C C . ASN A 1 244 ? 73.153 17.069 90.580 1.00 93.61 2219 ASN A C 1
ATOM 1500 O O . ASN A 1 244 ? 73.741 16.513 91.501 1.00 91.71 2219 ASN A O 1
ATOM 1505 N N . ASN A 1 245 ? 72.142 16.510 89.911 1.00 92.28 2220 ASN A N 1
ATOM 1506 C CA . ASN A 1 245 ? 71.726 15.123 90.133 1.00 88.72 2220 ASN A CA 1
ATOM 1507 C C . ASN A 1 245 ? 72.425 14.116 89.225 1.00 91.84 2220 ASN A C 1
ATOM 1508 O O . ASN A 1 245 ? 72.135 12.921 89.299 1.00 95.42 2220 ASN A O 1
ATOM 1513 N N . GLY A 1 246 ? 73.316 14.592 88.352 1.00 86.78 2221 GLY A N 1
ATOM 1514 C CA . GLY A 1 246 ? 74.216 13.697 87.647 1.00 84.95 2221 GLY A CA 1
ATOM 1515 C C . GLY A 1 246 ? 74.123 13.669 86.138 1.00 93.25 2221 GLY A C 1
ATOM 1516 O O . GLY A 1 246 ? 74.881 12.942 85.488 1.00 90.04 2221 GLY A O 1
ATOM 1517 N N . LEU A 1 247 ? 73.198 14.445 85.575 1.00 97.93 2222 LEU A N 1
ATOM 1518 C CA . LEU A 1 247 ? 73.073 14.537 84.120 1.00 90.32 2222 LEU A CA 1
ATOM 1519 C C . LEU A 1 247 ? 74.308 15.163 83.518 1.00 83.89 2222 LEU A C 1
ATOM 1520 O O . LEU A 1 247 ? 74.836 16.137 84.063 1.00 78.92 2222 LEU A O 1
ATOM 1525 N N . ASP A 1 248 ? 74.757 14.623 82.387 1.00 82.92 2223 ASP A N 1
ATOM 1526 C CA . ASP A 1 248 ? 75.773 15.303 81.592 1.00 80.96 2223 ASP A CA 1
ATOM 1527 C C . ASP A 1 248 ? 75.119 16.450 80.814 1.00 85.28 2223 ASP A C 1
ATOM 1528 O O . ASP A 1 248 ? 74.622 16.247 79.710 1.00 92.11 2223 ASP A O 1
ATOM 1533 N N . GLY A 1 249 ? 75.116 17.647 81.393 1.00 77.94 2224 GLY A N 1
ATOM 1534 C CA . GLY A 1 249 ? 74.403 18.764 80.802 1.00 78.38 2224 GLY A CA 1
ATOM 1535 C C . GLY A 1 249 ? 75.216 20.042 80.683 1.00 82.20 2224 GLY A C 1
ATOM 1536 O O . GLY A 1 249 ? 75.822 20.499 81.637 1.00 91.85 2224 GLY A O 1
ATOM 1537 N N . ARG A 1 250 ? 75.231 20.622 79.495 1.00 81.39 2225 ARG A N 1
ATOM 1538 C CA . ARG A 1 250 ? 75.911 21.887 79.273 1.00 79.94 2225 ARG A CA 1
ATOM 1539 C C . ARG A 1 250 ? 74.915 22.958 78.908 1.00 71.40 2225 ARG A C 1
ATOM 1540 O O . ARG A 1 250 ? 73.857 22.681 78.363 1.00 69.99 2225 ARG A O 1
ATOM 1548 N N . ILE A 1 251 ? 75.254 24.193 79.219 1.00 69.46 2226 ILE A N 1
ATOM 1549 C CA . ILE A 1 251 ? 74.403 25.307 78.863 1.00 68.51 2226 ILE A CA 1
ATOM 1550 C C . ILE A 1 251 ? 75.230 26.243 78.021 1.00 73.75 2226 ILE A C 1
ATOM 1551 O O . ILE A 1 251 ? 76.304 26.679 78.449 1.00 79.58 2226 ILE A O 1
ATOM 1556 N N . VAL A 1 252 ? 74.765 26.532 76.811 1.00 75.10 2227 VAL A N 1
ATOM 1557 C CA . VAL A 1 252 ? 75.513 27.448 75.953 1.00 72.41 2227 VAL A CA 1
ATOM 1558 C C . VAL A 1 252 ? 74.738 28.724 75.744 1.00 65.72 2227 VAL A C 1
ATOM 1559 O O . VAL A 1 252 ? 73.666 28.704 75.150 1.00 68.28 2227 VAL A O 1
ATOM 1563 N N . ARG A 1 253 ? 75.266 29.831 76.250 1.00 69.38 2228 ARG A N 1
ATOM 1564 C CA . ARG A 1 253 ? 74.586 31.119 76.114 1.00 73.21 2228 ARG A CA 1
ATOM 1565 C C . ARG A 1 253 ? 75.008 31.782 74.817 1.00 73.85 2228 ARG A C 1
ATOM 1566 O O . ARG A 1 253 ? 76.201 31.858 74.503 1.00 72.82 2228 ARG A O 1
ATOM 1574 N N . VAL A 1 254 ? 74.042 32.251 74.042 1.00 72.85 2229 VAL A N 1
ATOM 1575 C CA . VAL A 1 254 ? 74.396 32.802 72.739 1.00 73.83 2229 VAL A CA 1
ATOM 1576 C C . VAL A 1 254 ? 74.031 34.268 72.609 1.00 76.54 2229 VAL A C 1
ATOM 1577 O O . VAL A 1 254 ? 73.243 34.804 73.396 1.00 69.96 2229 VAL A O 1
ATOM 1581 N N . GLY A 1 255 ? 74.610 34.899 71.592 1.00 81.31 2230 GLY A N 1
ATOM 1582 C CA . GLY A 1 255 ? 74.530 36.335 71.437 1.00 79.10 2230 GLY A CA 1
ATOM 1583 C C . GLY A 1 255 ? 73.369 36.815 70.605 1.00 79.94 2230 GLY A C 1
ATOM 1584 O O . GLY A 1 255 ? 72.309 36.204 70.576 1.00 79.48 2230 GLY A O 1
ATOM 1585 N N . ASN A 1 256 ? 73.576 37.943 69.939 1.00 86.96 2231 ASN A N 1
ATOM 1586 C CA . ASN A 1 256 ? 72.583 38.509 69.044 1.00 86.46 2231 ASN A CA 1
ATOM 1587 C C . ASN A 1 256 ? 72.751 37.882 67.661 1.00 89.33 2231 ASN A C 1
ATOM 1588 O O . ASN A 1 256 ? 73.587 38.325 66.871 1.00 92.65 2231 ASN A O 1
ATOM 1593 N N . LEU A 1 257 ? 71.968 36.843 67.379 1.00 83.55 2232 LEU A N 1
ATOM 1594 C CA . LEU A 1 257 ? 72.132 36.062 66.147 1.00 81.91 2232 LEU A CA 1
ATOM 1595 C C . LEU A 1 257 ? 71.792 36.830 64.861 1.00 85.86 2232 LEU A C 1
ATOM 1596 O O . LEU A 1 257 ? 70.689 37.378 64.712 1.00 88.28 2232 LEU A O 1
ATOM 1601 N N . THR A 1 258 ? 72.753 36.862 63.938 1.00 71.78 2233 THR A N 1
ATOM 1602 C CA . THR A 1 258 ? 72.595 37.593 62.694 1.00 77.36 2233 THR A CA 1
ATOM 1603 C C . THR A 1 258 ? 72.831 36.685 61.503 1.00 79.90 2233 THR A C 1
ATOM 1604 O O . THR A 1 258 ? 73.048 35.488 61.647 1.00 77.61 2233 THR A O 1
ATOM 1608 N N . SER A 1 259 ? 72.811 37.273 60.318 1.00 72.93 2234 SER A N 1
ATOM 1609 C CA . SER A 1 259 ? 73.131 36.544 59.106 1.00 72.27 2234 SER A CA 1
ATOM 1610 C C . SER A 1 259 ? 74.461 35.822 59.245 1.00 76.85 2234 SER A C 1
ATOM 1611 O O . SER A 1 259 ? 75.310 36.233 60.025 1.00 77.96 2234 SER A O 1
ATOM 1614 N N . PRO A 1 260 ? 74.640 34.719 58.506 1.00 89.38 2235 PRO A N 1
ATOM 1615 C CA . PRO A 1 260 ? 75.925 34.016 58.590 1.00 89.92 2235 PRO A CA 1
ATOM 1616 C C . PRO A 1 260 ? 77.074 34.944 58.224 1.00 92.81 2235 PRO A C 1
ATOM 1617 O O . PRO A 1 260 ? 76.849 35.903 57.480 1.00 90.96 2235 PRO A O 1
ATOM 1621 N N . TYR A 1 261 ? 78.274 34.678 58.734 1.00 88.88 2236 TYR A N 1
ATOM 1622 C CA . TYR A 1 261 ? 79.452 35.370 58.233 1.00 87.84 2236 TYR A CA 1
ATOM 1623 C C . TYR A 1 261 ? 79.515 35.062 56.742 1.00 92.55 2236 TYR A C 1
ATOM 1624 O O . TYR A 1 261 ? 79.749 35.941 55.898 1.00 97.39 2236 TYR A O 1
ATOM 1633 N N . ASN A 1 262 ? 79.255 33.806 56.412 1.00 94.26 2237 ASN A N 1
ATOM 1634 C CA . ASN A 1 262 ? 79.364 33.387 55.028 1.00 103.29 2237 ASN A CA 1
ATOM 1635 C C . ASN A 1 262 ? 78.220 32.484 54.545 1.00 102.52 2237 ASN A C 1
ATOM 1636 O O . ASN A 1 262 ? 78.254 31.265 54.725 1.00 94.50 2237 ASN A O 1
ATOM 1641 N N . GLY A 1 263 ? 77.216 33.099 53.921 1.00 100.06 2238 GLY A N 1
ATOM 1642 C CA . GLY A 1 263 ? 76.043 32.390 53.451 1.00 91.02 2238 GLY A CA 1
ATOM 1643 C C . GLY A 1 263 ? 75.032 33.346 52.865 1.00 93.54 2238 GLY A C 1
ATOM 1644 O O . GLY A 1 263 ? 75.402 34.352 52.277 1.00 115.49 2238 GLY A O 1
ATOM 1645 N N . ARG A 1 264 ? 73.752 33.039 53.018 1.00 87.53 2239 ARG A N 1
ATOM 1646 C CA . ARG A 1 264 ? 72.698 33.926 52.530 1.00 96.01 2239 ARG A CA 1
ATOM 1647 C C . ARG A 1 264 ? 72.292 34.947 53.599 1.00 92.06 2239 ARG A C 1
ATOM 1648 O O . ARG A 1 264 ? 72.293 34.631 54.797 1.00 90.17 2239 ARG A O 1
ATOM 1656 N N . TRP A 1 265 ? 71.940 36.159 53.168 1.00 87.93 2240 TRP A N 1
ATOM 1657 C CA . TRP A 1 265 ? 71.527 37.210 54.094 1.00 91.21 2240 TRP A CA 1
ATOM 1658 C C . TRP A 1 265 ? 70.230 36.832 54.798 1.00 86.89 2240 TRP A C 1
ATOM 1659 O O . TRP A 1 265 ? 70.066 37.086 56.005 1.00 83.28 2240 TRP A O 1
ATOM 1670 N N . HIS A 1 266 ? 69.342 36.180 54.051 1.00 93.27 2241 HIS A N 1
ATOM 1671 C CA . HIS A 1 266 ? 67.986 35.895 54.508 1.00 92.31 2241 HIS A CA 1
ATOM 1672 C C . HIS A 1 266 ? 67.860 35.289 55.883 1.00 86.23 2241 HIS A C 1
ATOM 1673 O O . HIS A 1 266 ? 68.614 34.380 56.262 1.00 89.40 2241 HIS A O 1
ATOM 1688 N N . ARG A 1 268 ? 64.423 34.145 58.112 1.00 98.96 2243 ARG A N 1
ATOM 1689 C CA . ARG A 1 268 ? 62.968 34.046 58.136 1.00 90.90 2243 ARG A CA 1
ATOM 1690 C C . ARG A 1 268 ? 62.460 34.822 59.334 1.00 92.18 2243 ARG A C 1
ATOM 1691 O O . ARG A 1 268 ? 63.107 34.846 60.385 1.00 96.47 2243 ARG A O 1
ATOM 1699 N N . ASN A 1 269 ? 61.335 35.506 59.141 1.00 101.64 2244 ASN A N 1
ATOM 1700 C CA . ASN A 1 269 ? 60.717 36.348 60.171 1.00 110.84 2244 ASN A CA 1
ATOM 1701 C C . ASN A 1 269 ? 61.622 37.449 60.735 1.00 105.78 2244 ASN A C 1
ATOM 1702 O O . ASN A 1 269 ? 61.538 37.783 61.912 1.00 102.52 2244 ASN A O 1
ATOM 1707 N N . ILE A 1 270 ? 62.477 38.007 59.884 1.00 102.33 2245 ILE A N 1
ATOM 1708 C CA . ILE A 1 270 ? 63.384 39.078 60.284 1.00 106.73 2245 ILE A CA 1
ATOM 1709 C C . ILE A 1 270 ? 62.606 40.348 60.639 1.00 118.70 2245 ILE A C 1
ATOM 1710 O O . ILE A 1 270 ? 63.093 41.210 61.375 1.00 115.13 2245 ILE A O 1
ATOM 1715 N N . LYS A 1 271 ? 61.389 40.439 60.107 1.00 125.14 2246 LYS A N 1
ATOM 1716 C CA . LYS A 1 271 ? 60.488 41.560 60.345 1.00 123.60 2246 LYS A CA 1
ATOM 1717 C C . LYS A 1 271 ? 60.058 41.683 61.806 1.00 125.01 2246 LYS A C 1
ATOM 1718 O O . LYS A 1 271 ? 59.624 42.745 62.244 1.00 132.93 2246 LYS A O 1
ATOM 1724 N N . THR A 1 272 ? 60.167 40.593 62.553 1.00 116.52 2247 THR A N 1
ATOM 1725 C CA . THR A 1 272 ? 59.731 40.569 63.937 1.00 108.98 2247 THR A CA 1
ATOM 1726 C C . THR A 1 272 ? 60.938 40.395 64.850 1.00 103.08 2247 THR A C 1
ATOM 1727 O O . THR A 1 272 ? 60.802 40.031 66.016 1.00 109.33 2247 THR A O 1
ATOM 1731 N N . ASN A 1 273 ? 62.121 40.659 64.316 1.00 92.84 2248 ASN A N 1
ATOM 1732 C CA . ASN A 1 273 ? 63.360 40.509 65.075 1.00 88.12 2248 ASN A CA 1
ATOM 1733 C C . ASN A 1 273 ? 63.883 41.852 65.637 1.00 93.30 2248 ASN A C 1
ATOM 1734 O O . ASN A 1 273 ? 64.557 42.596 64.931 1.00 99.33 2248 ASN A O 1
ATOM 1739 N N . ARG A 1 274 ? 63.577 42.140 66.905 1.00 101.94 2249 ARG A N 1
ATOM 1740 C CA . ARG A 1 274 ? 63.810 43.463 67.527 1.00 96.30 2249 ARG A CA 1
ATOM 1741 C C . ARG A 1 274 ? 65.107 44.198 67.147 1.00 99.29 2249 ARG A C 1
ATOM 1742 O O . ARG A 1 274 ? 65.083 45.407 66.919 1.00 107.90 2249 ARG A O 1
ATOM 1744 N N . PHE A 1 275 ? 66.222 43.477 67.053 1.00 94.95 2250 PHE A N 1
ATOM 1745 C CA . PHE A 1 275 ? 67.476 44.063 66.565 1.00 99.14 2250 PHE A CA 1
ATOM 1746 C C . PHE A 1 275 ? 67.346 44.599 65.126 1.00 109.57 2250 PHE A C 1
ATOM 1747 O O . PHE A 1 275 ? 67.737 45.738 64.833 1.00 107.90 2250 PHE A O 1
ATOM 1755 N N . SER A 1 276 ? 66.801 43.773 64.234 1.00 101.19 2251 SER A N 1
ATOM 1756 C CA . SER A 1 276 ? 66.576 44.181 62.854 1.00 104.10 2251 SER A CA 1
ATOM 1757 C C . SER A 1 276 ? 65.602 45.365 62.736 1.00 117.90 2251 SER A C 1
ATOM 1758 O O . SER A 1 276 ? 65.789 46.258 61.901 1.00 120.94 2251 SER A O 1
ATOM 1769 N N . VAL A 1 278 ? 64.937 47.699 65.054 1.00 114.14 2253 VAL A N 1
ATOM 1770 C CA . VAL A 1 278 ? 65.610 48.878 65.567 1.00 108.76 2253 VAL A CA 1
ATOM 1771 C C . VAL A 1 278 ? 66.664 49.387 64.576 1.00 118.37 2253 VAL A C 1
ATOM 1772 O O . VAL A 1 278 ? 66.781 50.597 64.349 1.00 118.91 2253 VAL A O 1
ATOM 1784 N N . ASN A 1 280 ? 66.617 49.007 61.317 1.00 128.46 2255 ASN A N 1
ATOM 1785 C CA . ASN A 1 280 ? 65.906 49.639 60.215 1.00 127.84 2255 ASN A CA 1
ATOM 1786 C C . ASN A 1 280 ? 65.579 51.065 60.577 1.00 131.62 2255 ASN A C 1
ATOM 1787 O O . ASN A 1 280 ? 65.926 51.995 59.835 1.00 145.43 2255 ASN A O 1
ATOM 1792 N N . ASP A 1 281 ? 64.912 51.233 61.721 1.00 126.22 2256 ASP A N 1
ATOM 1793 C CA . ASP A 1 281 ? 64.579 52.574 62.218 1.00 118.84 2256 ASP A CA 1
ATOM 1794 C C . ASP A 1 281 ? 65.789 53.503 62.207 1.00 116.25 2256 ASP A C 1
ATOM 1795 O O . ASP A 1 281 ? 65.740 54.581 61.612 1.00 123.34 2256 ASP A O 1
ATOM 1800 N N . LEU A 1 282 ? 66.875 53.079 62.848 1.00 115.73 2257 LEU A N 1
ATOM 1801 C CA . LEU A 1 282 ? 68.084 53.896 62.918 1.00 122.03 2257 LEU A CA 1
ATOM 1802 C C . LEU A 1 282 ? 68.713 54.158 61.551 1.00 123.55 2257 LEU A C 1
ATOM 1803 O O . LEU A 1 282 ? 69.325 55.204 61.342 1.00 132.53 2257 LEU A O 1
ATOM 1808 N N . LEU A 1 283 ? 68.561 53.214 60.626 1.00 117.90 2258 LEU A N 1
ATOM 1809 C CA . LEU A 1 283 ? 69.088 53.388 59.266 1.00 125.67 2258 LEU A CA 1
ATOM 1810 C C . LEU A 1 283 ? 68.303 54.414 58.420 1.00 131.84 2258 LEU A C 1
ATOM 1811 O O . LEU A 1 283 ? 68.899 55.141 57.624 1.00 131.41 2258 LEU A O 1
ATOM 1816 N N . GLN A 1 284 ? 66.981 54.478 58.591 1.00 133.39 2259 GLN A N 1
ATOM 1817 C CA . GLN A 1 284 ? 66.198 55.563 57.987 1.00 136.00 2259 GLN A CA 1
ATOM 1818 C C . GLN A 1 284 ? 66.648 56.931 58.490 1.00 141.16 2259 GLN A C 1
ATOM 1819 O O . GLN A 1 284 ? 66.780 57.882 57.713 1.00 145.01 2259 GLN A O 1
ATOM 1825 N N . LEU A 1 285 ? 66.859 57.027 59.800 1.00 141.95 2260 LEU A N 1
ATOM 1826 C CA . LEU A 1 285 ? 67.173 58.298 60.444 1.00 147.26 2260 LEU A CA 1
ATOM 1827 C C . LEU A 1 285 ? 68.452 58.929 59.922 1.00 155.77 2260 LEU A C 1
ATOM 1828 O O . LEU A 1 285 ? 69.319 58.245 59.373 1.00 159.89 2260 LEU A O 1
ATOM 1833 N N . ASP A 1 286 ? 68.554 60.242 60.111 1.00 157.87 2261 ASP A N 1
ATOM 1834 C CA . ASP A 1 286 ? 69.709 61.004 59.665 1.00 151.98 2261 ASP A CA 1
ATOM 1835 C C . ASP A 1 286 ? 70.562 61.465 60.839 1.00 154.43 2261 ASP A C 1
ATOM 1836 O O . ASP A 1 286 ? 71.380 62.378 60.702 1.00 155.60 2261 ASP A O 1
ATOM 1841 N N . CYS A 1 287 ? 70.364 60.820 61.988 1.00 153.78 2262 CYS A N 1
ATOM 1842 C CA . CYS A 1 287 ? 71.110 61.130 63.208 1.00 158.04 2262 CYS A CA 1
ATOM 1843 C C . CYS A 1 287 ? 70.875 60.069 64.296 1.00 151.84 2262 CYS A C 1
ATOM 1844 O O . CYS A 1 287 ? 70.117 59.121 64.086 1.00 155.24 2262 CYS A O 1
ATOM 1847 N N . ILE A 1 288 ? 71.539 60.216 65.442 1.00 142.31 2263 ILE A N 1
ATOM 1848 C CA . ILE A 1 288 ? 71.245 59.368 66.598 1.00 134.76 2263 ILE A CA 1
ATOM 1849 C C . ILE A 1 288 ? 71.245 60.168 67.908 1.00 144.71 2263 ILE A C 1
ATOM 1850 O O . ILE A 1 288 ? 71.814 61.261 67.992 1.00 147.43 2263 ILE A O 1
ATOM 1852 N N . GLY A 1 289 ? 70.589 59.618 68.926 1.00 145.98 2264 GLY A N 1
ATOM 1853 C CA . GLY A 1 289 ? 70.527 60.250 70.231 1.00 150.54 2264 GLY A CA 1
ATOM 1854 C C . GLY A 1 289 ? 71.744 59.917 71.071 1.00 153.17 2264 GLY A C 1
ATOM 1855 O O . GLY A 1 289 ? 72.442 58.943 70.797 1.00 154.11 2264 GLY A O 1
ATOM 1856 N N . VAL A 1 290 ? 71.995 60.719 72.102 1.00 153.95 2265 VAL A N 1
ATOM 1857 C CA . VAL A 1 290 ? 73.228 60.595 72.871 1.00 148.38 2265 VAL A CA 1
ATOM 1858 C C . VAL A 1 290 ? 73.324 59.239 73.563 1.00 142.18 2265 VAL A C 1
ATOM 1859 O O . VAL A 1 290 ? 74.380 58.613 73.562 1.00 143.45 2265 VAL A O 1
ATOM 1863 N N . SER A 1 291 ? 72.212 58.768 74.115 1.00 140.19 2266 SER A N 1
ATOM 1864 C CA . SER A 1 291 ? 72.234 57.551 74.914 1.00 139.48 2266 SER A CA 1
ATOM 1865 C C . SER A 1 291 ? 72.154 56.315 74.017 1.00 141.57 2266 SER A C 1
ATOM 1866 O O . SER A 1 291 ? 72.348 55.185 74.470 1.00 136.03 2266 SER A O 1
ATOM 1876 N N . ALA A 1 293 ? 73.712 56.211 70.689 1.00 143.44 2268 ALA A N 1
ATOM 1877 C CA . ALA A 1 293 ? 74.935 56.038 69.920 1.00 145.66 2268 ALA A CA 1
ATOM 1878 C C . ALA A 1 293 ? 75.954 55.228 70.718 1.00 145.49 2268 ALA A C 1
ATOM 1879 O O . ALA A 1 293 ? 76.743 54.476 70.145 1.00 149.24 2268 ALA A O 1
ATOM 1881 N N . GLU A 1 294 ? 75.918 55.369 72.041 1.00 138.51 2269 GLU A N 1
ATOM 1882 C CA . GLU A 1 294 ? 76.832 54.640 72.921 1.00 135.00 2269 GLU A CA 1
ATOM 1883 C C . GLU A 1 294 ? 76.526 53.118 73.064 1.00 129.49 2269 GLU A C 1
ATOM 1884 O O . GLU A 1 294 ? 77.360 52.343 73.563 1.00 121.32 2269 GLU A O 1
ATOM 1894 N N . PRO A 1 296 ? 76.252 49.250 72.659 1.00 124.51 2271 PRO A N 1
ATOM 1895 C CA . PRO A 1 296 ? 77.020 48.188 72.002 1.00 123.34 2271 PRO A CA 1
ATOM 1896 C C . PRO A 1 296 ? 76.151 47.216 71.181 1.00 118.99 2271 PRO A C 1
ATOM 1897 O O . PRO A 1 296 ? 75.051 46.825 71.588 1.00 112.85 2271 PRO A O 1
ATOM 1901 N N . VAL A 1 297 ? 76.670 46.847 70.015 1.00 115.23 2272 VAL A N 1
ATOM 1902 C CA . VAL A 1 297 ? 76.010 45.939 69.092 1.00 105.30 2272 VAL A CA 1
ATOM 1903 C C . VAL A 1 297 ? 76.978 44.822 68.726 1.00 107.54 2272 VAL A C 1
ATOM 1904 O O . VAL A 1 297 ? 78.137 45.083 68.399 1.00 113.21 2272 VAL A O 1
ATOM 1908 N N . ASP A 1 298 ? 76.520 43.576 68.799 1.00 106.40 2273 ASP A N 1
ATOM 1909 C CA . ASP A 1 298 ? 77.361 42.451 68.393 1.00 107.71 2273 ASP A CA 1
ATOM 1910 C C . ASP A 1 298 ? 76.740 41.691 67.235 1.00 100.14 2273 ASP A C 1
ATOM 1911 O O . ASP A 1 298 ? 75.553 41.354 67.269 1.00 88.41 2273 ASP A O 1
ATOM 1916 N N . PHE A 1 299 ? 77.550 41.429 66.211 1.00 106.19 2274 PHE A N 1
ATOM 1917 C CA . PHE A 1 299 ? 77.129 40.571 65.102 1.00 101.87 2274 PHE A CA 1
ATOM 1918 C C . PHE A 1 299 ? 77.577 39.133 65.338 1.00 93.84 2274 PHE A C 1
ATOM 1919 O O . PHE A 1 299 ? 78.700 38.752 65.005 1.00 95.80 2274 PHE A O 1
ATOM 1927 N N . SER A 1 300 ? 76.693 38.348 65.937 1.00 84.52 2275 SER A N 1
ATOM 1928 C CA . SER A 1 300 ? 77.000 36.967 66.285 1.00 79.70 2275 SER A CA 1
ATOM 1929 C C . SER A 1 300 ? 76.425 36.052 65.224 1.00 87.27 2275 SER A C 1
ATOM 1930 O O . SER A 1 300 ? 75.297 35.568 65.352 1.00 89.23 2275 SER A O 1
ATOM 1933 N N . PHE A 1 301 ? 77.215 35.838 64.177 1.00 83.80 2276 PHE A N 1
ATOM 1934 C CA . PHE A 1 301 ? 76.812 35.075 63.009 1.00 78.14 2276 PHE A CA 1
ATOM 1935 C C . PHE A 1 301 ? 76.210 33.732 63.365 1.00 80.35 2276 PHE A C 1
ATOM 1936 O O . PHE A 1 301 ? 76.820 32.943 64.089 1.00 87.99 2276 PHE A O 1
ATOM 1944 N N . VAL A 1 302 ? 75.027 33.462 62.829 1.00 69.53 2277 VAL A N 1
ATOM 1945 C CA . VAL A 1 302 ? 74.347 32.202 63.097 1.00 68.52 2277 VAL A CA 1
ATOM 1946 C C . VAL A 1 302 ? 75.233 31.020 62.720 1.00 73.41 2277 VAL A C 1
ATOM 1947 O O . VAL A 1 302 ? 75.324 30.051 63.455 1.00 90.00 2277 VAL A O 1
ATOM 1951 N N . ASP A 1 303 ? 75.931 31.113 61.601 1.00 77.10 2278 ASP A N 1
ATOM 1952 C CA . ASP A 1 303 ? 76.738 29.980 61.181 1.00 78.58 2278 ASP A CA 1
ATOM 1953 C C . ASP A 1 303 ? 77.912 29.719 62.146 1.00 79.31 2278 ASP A C 1
ATOM 1954 O O . ASP A 1 303 ? 78.127 28.581 62.582 1.00 86.07 2278 ASP A O 1
ATOM 1959 N N . THR A 1 304 ? 78.637 30.770 62.511 1.00 74.31 2279 THR A N 1
ATOM 1960 C CA . THR A 1 304 ? 79.752 30.633 63.446 1.00 78.65 2279 THR A CA 1
ATOM 1961 C C . THR A 1 304 ? 79.291 30.120 64.820 1.00 81.21 2279 THR A C 1
ATOM 1962 O O . THR A 1 304 ? 79.918 29.241 65.413 1.00 79.55 2279 THR A O 1
ATOM 1966 N N . THR A 1 305 ? 78.187 30.669 65.309 1.00 74.19 2280 THR A N 1
ATOM 1967 C CA . THR A 1 305 ? 77.547 30.147 66.502 1.00 75.75 2280 THR A CA 1
ATOM 1968 C C . THR A 1 305 ? 77.311 28.632 66.416 1.00 75.06 2280 THR A C 1
ATOM 1969 O O . THR A 1 305 ? 77.834 27.870 67.227 1.00 75.56 2280 THR A O 1
ATOM 1973 N N . ALA A 1 306 ? 76.544 28.205 65.417 1.00 65.23 2281 ALA A N 1
ATOM 1974 C CA . ALA A 1 306 ? 76.265 26.787 65.201 1.00 67.52 2281 ALA A CA 1
ATOM 1975 C C . ALA A 1 306 ? 77.522 25.919 65.127 1.00 75.90 2281 ALA A C 1
ATOM 1976 O O . ALA A 1 306 ? 77.558 24.827 65.723 1.00 86.94 2281 ALA A O 1
ATOM 1978 N N . ARG A 1 307 ? 78.537 26.392 64.411 1.00 70.59 2282 ARG A N 1
ATOM 1979 C CA . ARG A 1 307 ? 79.787 25.653 64.274 1.00 74.68 2282 ARG A CA 1
ATOM 1980 C C . ARG A 1 307 ? 80.479 25.485 65.621 1.00 73.17 2282 ARG A C 1
ATOM 1981 O O . ARG A 1 307 ? 81.011 24.421 65.930 1.00 80.34 2282 ARG A O 1
ATOM 1989 N N . GLN A 1 308 ? 80.462 26.546 66.419 1.00 74.44 2283 GLN A N 1
ATOM 1990 C CA . GLN A 1 308 ? 81.080 26.535 67.742 1.00 73.50 2283 GLN A CA 1
ATOM 1991 C C . GLN A 1 308 ? 80.334 25.600 68.707 1.00 74.02 2283 GLN A C 1
ATOM 1992 O O . GLN A 1 308 ? 80.958 24.720 69.304 1.00 83.88 2283 GLN A O 1
ATOM 1998 N N . ILE A 1 309 ? 79.016 25.772 68.839 1.00 55.77 2284 ILE A N 1
ATOM 1999 C CA . ILE A 1 309 ? 78.181 24.851 69.615 1.00 56.49 2284 ILE A CA 1
ATOM 2000 C C . ILE A 1 309 ? 78.416 23.379 69.259 1.00 72.87 2284 ILE A C 1
ATOM 2001 O O . ILE A 1 309 ? 78.547 22.526 70.149 1.00 74.31 2284 ILE A O 1
ATOM 2006 N N . VAL A 1 310 ? 78.483 23.068 67.966 1.00 77.19 2285 VAL A N 1
ATOM 2007 C CA . VAL A 1 310 ? 78.686 21.669 67.590 1.00 77.19 2285 VAL A CA 1
ATOM 2008 C C . VAL A 1 310 ? 80.089 21.145 67.925 1.00 78.72 2285 VAL A C 1
ATOM 2009 O O . VAL A 1 310 ? 80.248 20.008 68.352 1.00 81.47 2285 VAL A O 1
ATOM 2013 N N . ALA A 1 311 ? 81.100 21.982 67.757 1.00 74.72 2286 ALA A N 1
ATOM 2014 C CA . ALA A 1 311 ? 82.447 21.638 68.211 1.00 75.11 2286 ALA A CA 1
ATOM 2015 C C . ALA A 1 311 ? 82.454 21.336 69.712 1.00 82.88 2286 ALA A C 1
ATOM 2016 O O . ALA A 1 311 ? 83.127 20.418 70.185 1.00 84.87 2286 ALA A O 1
ATOM 2018 N N . LEU A 1 312 ? 81.690 22.132 70.449 1.00 84.38 2287 LEU A N 1
ATOM 2019 C CA . LEU A 1 312 ? 81.719 22.122 71.900 1.00 82.70 2287 LEU A CA 1
ATOM 2020 C C . LEU A 1 312 ? 81.018 20.886 72.419 1.00 79.25 2287 LEU A C 1
ATOM 2021 O O . LEU A 1 312 ? 81.414 20.315 73.424 1.00 86.28 2287 LEU A O 1
ATOM 2026 N N . ALA A 1 313 ? 79.969 20.474 71.723 1.00 73.64 2288 ALA A N 1
ATOM 2027 C CA . ALA A 1 313 ? 79.219 19.287 72.105 1.00 67.27 2288 ALA A CA 1
ATOM 2028 C C . ALA A 1 313 ? 79.994 17.958 71.915 1.00 76.52 2288 ALA A C 1
ATOM 2029 O O . ALA A 1 313 ? 79.493 16.887 72.256 1.00 84.13 2288 ALA A O 1
ATOM 2031 N N . GLN A 1 314 ? 81.218 18.031 71.402 1.00 71.73 2289 GLN A N 1
ATOM 2032 C CA . GLN A 1 314 ? 82.008 16.835 71.127 1.00 80.68 2289 GLN A CA 1
ATOM 2033 C C . GLN A 1 314 ? 83.287 16.713 71.966 1.00 93.00 2289 GLN A C 1
ATOM 2034 O O . GLN A 1 314 ? 84.034 15.744 71.817 1.00 101.85 2289 GLN A O 1
ATOM 2040 N N . VAL A 1 315 ? 83.560 17.694 72.822 1.00 90.38 2290 VAL A N 1
ATOM 2041 C CA . VAL A 1 315 ? 84.688 17.587 73.755 1.00 90.66 2290 VAL A CA 1
ATOM 2042 C C . VAL A 1 315 ? 84.217 17.258 75.167 1.00 88.58 2290 VAL A C 1
ATOM 2043 O O . VAL A 1 315 ? 83.015 17.177 75.429 1.00 87.27 2290 VAL A O 1
ATOM 2047 N N . ASN A 1 316 ? 85.165 17.083 76.080 1.00 85.79 2291 ASN A N 1
ATOM 2048 C CA . ASN A 1 316 ? 84.823 16.640 77.431 1.00 89.91 2291 ASN A CA 1
ATOM 2049 C C . ASN A 1 316 ? 85.239 17.591 78.535 1.00 91.72 2291 ASN A C 1
ATOM 2050 O O . ASN A 1 316 ? 85.552 17.173 79.653 1.00 92.80 2291 ASN A O 1
ATOM 2055 N N . THR A 1 317 ? 85.235 18.873 78.199 1.00 90.12 2292 THR A N 1
ATOM 2056 C CA . THR A 1 317 ? 85.462 19.940 79.156 1.00 80.86 2292 THR A CA 1
ATOM 2057 C C . THR A 1 317 ? 84.417 19.845 80.268 1.00 76.91 2292 THR A C 1
ATOM 2058 O O . THR A 1 317 ? 83.247 19.580 79.997 1.00 73.68 2292 THR A O 1
ATOM 2062 N N . PRO A 1 318 ? 84.850 20.023 81.525 1.00 74.35 2293 PRO A N 1
ATOM 2063 C CA . PRO A 1 318 ? 84.016 19.827 82.717 1.00 75.85 2293 PRO A CA 1
ATOM 2064 C C . PRO A 1 318 ? 83.103 21.001 83.054 1.00 72.66 2293 PRO A C 1
ATOM 2065 O O . PRO A 1 318 ? 82.207 20.850 83.891 1.00 75.21 2293 PRO A O 1
ATOM 2069 N N . GLN A 1 319 ? 83.328 22.146 82.416 1.00 73.56 2294 GLN A N 1
ATOM 2070 C CA . GLN A 1 319 ? 82.498 23.332 82.635 1.00 70.46 2294 GLN A CA 1
ATOM 2071 C C . GLN A 1 319 ? 81.044 23.068 82.286 1.00 74.80 2294 GLN A C 1
ATOM 2072 O O . GLN A 1 319 ? 80.746 22.310 81.359 1.00 87.53 2294 GLN A O 1
ATOM 2078 N N . ILE A 1 320 ? 80.141 23.690 83.032 1.00 63.78 2295 ILE A N 1
ATOM 2079 C CA . ILE A 1 320 ? 78.718 23.497 82.804 1.00 63.19 2295 ILE A CA 1
ATOM 2080 C C . ILE A 1 320 ? 78.150 24.613 81.924 1.00 74.41 2295 ILE A C 1
ATOM 2081 O O . ILE A 1 320 ? 77.213 24.393 81.151 1.00 85.31 2295 ILE A O 1
ATOM 2086 N N . ILE A 1 321 ? 78.724 25.809 82.026 1.00 69.93 2296 ILE A N 1
ATOM 2087 C CA . ILE A 1 321 ? 78.217 26.929 81.256 1.00 69.02 2296 ILE A CA 1
ATOM 2088 C C . ILE A 1 321 ? 79.279 27.516 80.352 1.00 74.39 2296 ILE A C 1
ATOM 2089 O O . ILE A 1 321 ? 80.431 27.651 80.764 1.00 76.59 2296 ILE A O 1
ATOM 2094 N N . TYR A 1 322 ? 78.872 27.822 79.113 1.00 67.18 2297 TYR A N 1
ATOM 2095 C CA . TYR A 1 322 ? 79.747 28.362 78.079 1.00 68.47 2297 TYR A CA 1
ATOM 2096 C C . TYR A 1 322 ? 79.136 29.635 77.492 1.00 71.55 2297 TYR A C 1
ATOM 2097 O O . TYR A 1 322 ? 77.905 29.778 77.456 1.00 71.52 2297 TYR A O 1
ATOM 2106 N N . HIS A 1 323 ? 79.988 30.558 77.043 1.00 69.11 2298 HIS A N 1
ATOM 2107 C CA . HIS A 1 323 ? 79.518 31.739 76.303 1.00 75.39 2298 HIS A CA 1
ATOM 2108 C C . HIS A 1 323 ? 79.933 31.718 74.830 1.00 72.68 2298 HIS A C 1
ATOM 2109 O O . HIS A 1 323 ? 81.082 31.992 74.502 1.00 72.40 2298 HIS A O 1
ATOM 2116 N N . VAL A 1 324 ? 78.990 31.373 73.955 1.00 70.42 2299 VAL A N 1
ATOM 2117 C CA . VAL A 1 324 ? 79.235 31.341 72.518 1.00 69.26 2299 VAL A CA 1
ATOM 2118 C C . VAL A 1 324 ? 78.616 32.563 71.841 1.00 68.82 2299 VAL A C 1
ATOM 2119 O O . VAL A 1 324 ? 77.486 32.520 71.324 1.00 77.55 2299 VAL A O 1
ATOM 2123 N N . LEU A 1 325 ? 79.360 33.665 71.889 1.00 73.46 2300 LEU A N 1
ATOM 2124 C CA . LEU A 1 325 ? 78.957 34.897 71.220 1.00 82.73 2300 LEU A CA 1
ATOM 2125 C C . LEU A 1 325 ? 80.170 35.653 70.684 1.00 87.74 2300 LEU A C 1
ATOM 2126 O O . LEU A 1 325 ? 81.306 35.405 71.098 1.00 90.36 2300 LEU A O 1
ATOM 2131 N N . SER A 1 326 ? 79.929 36.582 69.768 1.00 84.84 2301 SER A N 1
ATOM 2132 C CA . SER A 1 326 ? 81.021 37.362 69.204 1.00 93.71 2301 SER A CA 1
ATOM 2133 C C . SER A 1 326 ? 81.715 38.248 70.245 1.00 101.06 2301 SER A C 1
ATOM 2134 O O . SER A 1 326 ? 81.076 39.070 70.910 1.00 102.91 2301 SER A O 1
ATOM 2137 N N . PRO A 1 327 ? 83.037 38.073 70.386 1.00 99.08 2302 PRO A N 1
ATOM 2138 C CA . PRO A 1 327 ? 83.846 38.844 71.330 1.00 94.51 2302 PRO A CA 1
ATOM 2139 C C . PRO A 1 327 ? 84.242 40.181 70.740 1.00 103.12 2302 PRO A C 1
ATOM 2140 O O . PRO A 1 327 ? 85.146 40.830 71.262 1.00 112.79 2302 PRO A O 1
ATOM 2144 N N . ASN A 1 328 ? 83.583 40.574 69.656 1.00 106.54 2303 ASN A N 1
ATOM 2145 C CA . ASN A 1 328 ? 83.885 41.835 68.991 1.00 108.21 2303 ASN A CA 1
ATOM 2146 C C . ASN A 1 328 ? 82.623 42.671 68.852 1.00 116.58 2303 ASN A C 1
ATOM 2147 O O . ASN A 1 328 ? 82.079 42.826 67.758 1.00 108.08 2303 ASN A O 1
ATOM 2152 N N . LYS A 1 329 ? 82.146 43.185 69.981 1.00 127.08 2304 LYS A N 1
ATOM 2153 C CA . LYS A 1 329 ? 81.035 44.118 69.976 1.00 123.47 2304 LYS A CA 1
ATOM 2154 C C . LYS A 1 329 ? 81.591 45.442 69.477 1.00 125.82 2304 LYS A C 1
ATOM 2155 O O . LYS A 1 329 ? 82.804 45.654 69.502 1.00 123.63 2304 LYS A O 1
ATOM 2169 N N . PRO A 1 331 ? 79.982 49.813 69.014 1.00 123.68 2306 PRO A N 1
ATOM 2170 C CA . PRO A 1 331 ? 78.826 50.663 69.338 1.00 119.39 2306 PRO A CA 1
ATOM 2171 C C . PRO A 1 331 ? 78.009 51.102 68.111 1.00 118.01 2306 PRO A C 1
ATOM 2172 O O . PRO A 1 331 ? 78.559 51.210 67.014 1.00 108.67 2306 PRO A O 1
ATOM 2176 N N . VAL A 1 332 ? 76.714 51.349 68.321 1.00 121.36 2307 VAL A N 1
ATOM 2177 C CA . VAL A 1 332 ? 75.764 51.637 67.243 1.00 123.40 2307 VAL A CA 1
ATOM 2178 C C . VAL A 1 332 ? 76.225 52.747 66.317 1.00 125.79 2307 VAL A C 1
ATOM 2179 O O . VAL A 1 332 ? 76.094 52.631 65.102 1.00 125.94 2307 VAL A O 1
ATOM 2183 N N . LYS A 1 333 ? 76.758 53.822 66.890 1.00 122.71 2308 LYS A N 1
ATOM 2184 C CA . LYS A 1 333 ? 77.241 54.927 66.073 1.00 123.72 2308 LYS A CA 1
ATOM 2185 C C . LYS A 1 333 ? 78.407 54.478 65.187 1.00 126.70 2308 LYS A C 1
ATOM 2186 O O . LYS A 1 333 ? 78.437 54.807 64.008 1.00 122.57 2308 LYS A O 1
ATOM 2188 N N . SER A 1 334 ? 79.347 53.718 65.747 1.00 129.71 2309 SER A N 1
ATOM 2189 C CA . SER A 1 334 ? 80.509 53.247 64.988 1.00 139.28 2309 SER A CA 1
ATOM 2190 C C . SER A 1 334 ? 80.068 52.448 63.742 1.00 139.18 2309 SER A C 1
ATOM 2191 O O . SER A 1 334 ? 80.627 52.595 62.645 1.00 140.14 2309 SER A O 1
ATOM 2194 N N . LEU A 1 335 ? 79.038 51.627 63.926 1.00 134.83 2310 LEU A N 1
ATOM 2195 C CA . LEU A 1 335 ? 78.419 50.866 62.843 1.00 127.95 2310 LEU A CA 1
ATOM 2196 C C . LEU A 1 335 ? 77.721 51.770 61.822 1.00 131.59 2310 LEU A C 1
ATOM 2197 O O . LEU A 1 335 ? 78.022 51.734 60.624 1.00 134.60 2310 LEU A O 1
ATOM 2202 N N . LEU A 1 336 ? 76.775 52.561 62.322 1.00 130.08 2311 LEU A N 1
ATOM 2203 C CA . LEU A 1 336 ? 75.995 53.508 61.539 1.00 128.74 2311 LEU A CA 1
ATOM 2204 C C . LEU A 1 336 ? 76.908 54.371 60.667 1.00 133.35 2311 LEU A C 1
ATOM 2205 O O . LEU A 1 336 ? 76.575 54.695 59.529 1.00 128.11 2311 LEU A O 1
ATOM 2210 N N . GLU A 1 337 ? 78.069 54.727 61.209 1.00 138.54 2312 GLU A N 1
ATOM 2211 C CA . GLU A 1 337 ? 79.052 55.528 60.494 1.00 138.03 2312 GLU A CA 1
ATOM 2212 C C . GLU A 1 337 ? 79.762 54.666 59.451 1.00 133.00 2312 GLU A C 1
ATOM 2213 O O . GLU A 1 337 ? 79.833 55.039 58.275 1.00 128.78 2312 GLU A O 1
ATOM 2215 N N . CYS A 1 338 ? 80.252 53.500 59.870 1.00 133.20 2313 CYS A N 1
ATOM 2216 C CA . CYS A 1 338 ? 80.883 52.559 58.933 1.00 140.72 2313 CYS A CA 1
ATOM 2217 C C . CYS A 1 338 ? 79.978 52.159 57.745 1.00 135.09 2313 CYS A C 1
ATOM 2218 O O . CYS A 1 338 ? 80.452 51.605 56.746 1.00 124.75 2313 CYS A O 1
ATOM 2221 N N . VAL A 1 339 ? 78.683 52.448 57.849 1.00 135.73 2314 VAL A N 1
ATOM 2222 C CA . VAL A 1 339 ? 77.754 52.089 56.778 1.00 126.73 2314 VAL A CA 1
ATOM 2223 C C . VAL A 1 339 ? 77.138 53.265 55.988 1.00 120.26 2314 VAL A C 1
ATOM 2224 O O . VAL A 1 339 ? 76.978 53.177 54.770 1.00 112.77 2314 VAL A O 1
ATOM 2228 N N . LYS A 1 340 ? 76.804 54.362 56.663 1.00 123.24 2315 LYS A N 1
ATOM 2229 C CA . LYS A 1 340 ? 76.344 55.551 55.949 1.00 125.69 2315 LYS A CA 1
ATOM 2230 C C . LYS A 1 340 ? 77.498 56.116 55.118 1.00 130.95 2315 LYS A C 1
ATOM 2231 O O . LYS A 1 340 ? 77.277 56.742 54.078 1.00 130.03 2315 LYS A O 1
ATOM 2237 N N . ARG A 1 341 ? 78.725 55.866 55.582 1.00 130.42 2316 ARG A N 1
ATOM 2238 C CA . ARG A 1 341 ? 79.929 56.490 55.033 1.00 124.72 2316 ARG A CA 1
ATOM 2239 C C . ARG A 1 341 ? 79.790 58.020 55.099 1.00 135.13 2316 ARG A C 1
ATOM 2240 O O . ARG A 1 341 ? 80.175 58.749 54.179 1.00 137.79 2316 ARG A O 1
ATOM 2242 N N . LYS A 1 342 ? 79.232 58.478 56.217 1.00 132.13 2317 LYS A N 1
ATOM 2243 C CA . LYS A 1 342 ? 78.966 59.883 56.484 1.00 127.40 2317 LYS A CA 1
ATOM 2244 C C . LYS A 1 342 ? 78.833 60.022 58.000 1.00 139.67 2317 LYS A C 1
ATOM 2245 O O . LYS A 1 342 ? 78.222 59.173 58.645 1.00 145.98 2317 LYS A O 1
ATOM 2247 N N . GLU A 1 343 ? 79.408 61.070 58.580 1.00 146.00 2318 GLU A N 1
ATOM 2248 C CA . GLU A 1 343 ? 79.355 61.239 60.033 1.00 151.14 2318 GLU A CA 1
ATOM 2249 C C . GLU A 1 343 ? 77.921 61.453 60.528 1.00 150.54 2318 GLU A C 1
ATOM 2250 O O . GLU A 1 343 ? 77.241 62.388 60.104 1.00 148.55 2318 GLU A O 1
ATOM 2252 N N . ILE A 1 344 ? 77.463 60.574 61.417 1.00 148.32 2319 ILE A N 1
ATOM 2253 C CA . ILE A 1 344 ? 76.124 60.689 61.990 1.00 137.52 2319 ILE A CA 1
ATOM 2254 C C . ILE A 1 344 ? 76.067 61.841 62.996 1.00 134.08 2319 ILE A C 1
ATOM 2255 O O . ILE A 1 344 ? 76.977 62.001 63.801 1.00 133.03 2319 ILE A O 1
ATOM 2257 N N . GLU A 1 345 ? 75.007 62.646 62.944 1.00 131.85 2320 GLU A N 1
ATOM 2258 C CA . GLU A 1 345 ? 74.871 63.789 63.852 1.00 137.36 2320 GLU A CA 1
ATOM 2259 C C . GLU A 1 345 ? 74.238 63.380 65.189 1.00 135.18 2320 GLU A C 1
ATOM 2260 O O . GLU A 1 345 ? 73.348 62.534 65.222 1.00 132.25 2320 GLU A O 1
ATOM 2262 N N . LEU A 1 346 ? 74.700 63.973 66.290 1.00 139.17 2321 LEU A N 1
ATOM 2263 C CA . LEU A 1 346 ? 74.245 63.553 67.625 1.00 139.80 2321 LEU A CA 1
ATOM 2264 C C . LEU A 1 346 ? 73.254 64.529 68.268 1.00 148.52 2321 LEU A C 1
ATOM 2265 O O . LEU A 1 346 ? 73.645 65.580 68.770 1.00 154.82 2321 LEU A O 1
ATOM 2267 N N . VAL A 1 347 ? 71.972 64.173 68.251 1.00 146.63 2322 VAL A N 1
ATOM 2268 C CA . VAL A 1 347 ? 70.940 64.996 68.879 1.00 136.33 2322 VAL A CA 1
ATOM 2269 C C . VAL A 1 347 ? 70.723 64.544 70.323 1.00 131.71 2322 VAL A C 1
ATOM 2270 O O . VAL A 1 347 ? 71.101 63.425 70.679 1.00 132.37 2322 VAL A O 1
ATOM 2272 N N . SER A 1 348 ? 70.122 65.408 71.146 1.00 126.44 2323 SER A N 1
ATOM 2273 C CA . SER A 1 348 ? 69.784 65.068 72.532 1.00 128.54 2323 SER A CA 1
ATOM 2274 C C . SER A 1 348 ? 68.954 63.779 72.609 1.00 139.24 2323 SER A C 1
ATOM 2275 O O . SER A 1 348 ? 68.337 63.384 71.626 1.00 139.02 2323 SER A O 1
ATOM 2277 N N . ASP A 1 349 ? 68.940 63.113 73.762 1.00 146.08 2324 ASP A N 1
ATOM 2278 C CA . ASP A 1 349 ? 68.056 61.952 73.927 1.00 141.41 2324 ASP A CA 1
ATOM 2279 C C . ASP A 1 349 ? 66.601 62.440 73.859 1.00 153.55 2324 ASP A C 1
ATOM 2280 O O . ASP A 1 349 ? 65.708 61.729 73.383 1.00 148.47 2324 ASP A O 1
ATOM 2282 N N . GLU A 1 350 ? 66.391 63.679 74.307 1.00 164.61 2325 GLU A N 1
ATOM 2283 C CA . GLU A 1 350 ? 65.083 64.333 74.265 1.00 164.31 2325 GLU A CA 1
ATOM 2284 C C . GLU A 1 350 ? 64.610 64.640 72.837 1.00 163.03 2325 GLU A C 1
ATOM 2285 O O . GLU A 1 350 ? 63.546 64.170 72.414 1.00 165.63 2325 GLU A O 1
ATOM 2287 N N . SER A 1 351 ? 65.392 65.429 72.100 1.00 155.45 2326 SER A N 1
ATOM 2288 C CA . SER A 1 351 ? 65.041 65.790 70.724 1.00 150.55 2326 SER A CA 1
ATOM 2289 C C . SER A 1 351 ? 64.945 64.548 69.827 1.00 147.10 2326 SER A C 1
ATOM 2290 O O . SER A 1 351 ? 64.076 64.457 68.950 1.00 145.20 2326 SER A O 1
ATOM 2292 N N . PHE A 1 352 ? 65.832 63.585 70.065 1.00 148.43 2327 PHE A N 1
ATOM 2293 C CA . PHE A 1 352 ? 65.768 62.302 69.370 1.00 144.72 2327 PHE A CA 1
ATOM 2294 C C . PHE A 1 352 ? 64.494 61.514 69.698 1.00 139.86 2327 PHE A C 1
ATOM 2295 O O . PHE A 1 352 ? 63.877 60.966 68.791 1.00 133.01 2327 PHE A O 1
ATOM 2297 N N . ASN A 1 353 ? 64.094 61.450 70.973 1.00 137.88 2328 ASN A N 1
ATOM 2298 C CA . ASN A 1 353 ? 62.837 60.767 71.314 1.00 129.51 2328 ASN A CA 1
ATOM 2299 C C . ASN A 1 353 ? 61.617 61.483 70.697 1.00 133.82 2328 ASN A C 1
ATOM 2300 O O . ASN A 1 353 ? 60.623 60.847 70.312 1.00 128.03 2328 ASN A O 1
ATOM 2302 N N . GLU A 1 354 ? 61.713 62.803 70.567 1.00 143.59 2329 GLU A N 1
ATOM 2303 C CA . GLU A 1 354 ? 60.743 63.543 69.758 1.00 149.52 2329 GLU A CA 1
ATOM 2304 C C . GLU A 1 354 ? 60.693 63.002 68.316 1.00 146.31 2329 GLU A C 1
ATOM 2305 O O . GLU A 1 354 ? 59.631 62.581 67.840 1.00 140.55 2329 GLU A O 1
ATOM 2307 N N . ILE A 1 355 ? 61.839 62.997 67.633 1.00 144.71 2330 ILE A N 1
ATOM 2308 C CA . ILE A 1 355 ? 61.868 62.567 66.233 1.00 141.02 2330 ILE A CA 1
ATOM 2309 C C . ILE A 1 355 ? 61.435 61.101 66.053 1.00 139.28 2330 ILE A C 1
ATOM 2310 O O . ILE A 1 355 ? 60.805 60.759 65.059 1.00 134.54 2330 ILE A O 1
ATOM 2312 N N . LEU A 1 356 ? 61.743 60.248 67.027 1.00 147.62 2331 LEU A N 1
ATOM 2313 C CA . LEU A 1 356 ? 61.317 58.842 66.994 1.00 146.18 2331 LEU A CA 1
ATOM 2314 C C . LEU A 1 356 ? 59.803 58.729 67.171 1.00 151.68 2331 LEU A C 1
ATOM 2315 O O . LEU A 1 356 ? 59.156 57.921 66.500 1.00 148.15 2331 LEU A O 1
ATOM 2317 N N . GLN A 1 357 ? 59.246 59.541 68.073 1.00 153.03 2332 GLN A N 1
ATOM 2318 C CA . GLN A 1 357 ? 57.809 59.502 68.353 1.00 144.75 2332 GLN A CA 1
ATOM 2319 C C . GLN A 1 357 ? 56.986 60.082 67.192 1.00 153.64 2332 GLN A C 1
ATOM 2320 O O . GLN A 1 357 ? 55.847 59.670 66.954 1.00 154.29 2332 GLN A O 1
ATOM 2322 N N . LYS A 1 358 ? 57.572 61.026 66.460 1.00 157.67 2333 LYS A N 1
ATOM 2323 C CA . LYS A 1 358 ? 56.874 61.645 65.333 1.00 157.38 2333 LYS A CA 1
ATOM 2324 C C . LYS A 1 358 ? 56.688 60.656 64.183 1.00 153.26 2333 LYS A C 1
ATOM 2325 O O . LYS A 1 358 ? 55.624 60.600 63.566 1.00 153.27 2333 LYS A O 1
ATOM 2327 N N . GLN A 1 359 ? 57.727 59.874 63.907 1.00 145.97 2334 GLN A N 1
ATOM 2328 C CA . GLN A 1 359 ? 57.704 58.934 62.791 1.00 135.60 2334 GLN A CA 1
ATOM 2329 C C . GLN A 1 359 ? 57.053 57.605 63.193 1.00 133.98 2334 GLN A C 1
ATOM 2330 O O . GLN A 1 359 ? 57.168 56.604 62.476 1.00 121.63 2334 GLN A O 1
ATOM 2332 N N . ASP A 1 360 ? 56.364 57.622 64.337 1.00 140.03 2335 ASP A N 1
ATOM 2333 C CA . ASP A 1 360 ? 55.638 56.461 64.871 1.00 138.92 2335 ASP A CA 1
ATOM 2334 C C . ASP A 1 360 ? 56.517 55.214 65.022 1.00 133.98 2335 ASP A C 1
ATOM 2335 O O . ASP A 1 360 ? 56.111 54.103 64.670 1.00 125.09 2335 ASP A O 1
ATOM 2345 N N . TYR A 1 362 ? 57.551 53.114 67.411 1.00 159.10 2337 TYR A N 1
ATOM 2346 C CA . TYR A 1 362 ? 57.376 52.527 68.730 1.00 158.34 2337 TYR A CA 1
ATOM 2347 C C . TYR A 1 362 ? 58.528 51.581 69.049 1.00 162.86 2337 TYR A C 1
ATOM 2348 O O . TYR A 1 362 ? 59.011 51.523 70.186 1.00 162.95 2337 TYR A O 1
ATOM 2350 N N . GLU A 1 363 ? 58.983 50.873 68.018 1.00 165.56 2338 GLU A N 1
ATOM 2351 C CA . GLU A 1 363 ? 60.005 49.840 68.160 1.00 157.96 2338 GLU A CA 1
ATOM 2352 C C . GLU A 1 363 ? 61.313 50.360 68.743 1.00 142.34 2338 GLU A C 1
ATOM 2353 O O . GLU A 1 363 ? 61.864 49.748 69.656 1.00 133.61 2338 GLU A O 1
ATOM 2355 N N . THR A 1 364 ? 61.815 51.478 68.221 1.00 132.27 2339 THR A N 1
ATOM 2356 C CA . THR A 1 364 ? 63.084 52.010 68.712 1.00 131.41 2339 THR A CA 1
ATOM 2357 C C . THR A 1 364 ? 62.917 52.770 70.046 1.00 146.07 2339 THR A C 1
ATOM 2358 O O . THR A 1 364 ? 63.857 52.870 70.858 1.00 143.02 2339 THR A O 1
ATOM 2360 N N . ILE A 1 365 ? 61.710 53.278 70.280 1.00 159.23 2340 ILE A N 1
ATOM 2361 C CA . ILE A 1 365 ? 61.404 53.958 71.538 1.00 164.86 2340 ILE A CA 1
ATOM 2362 C C . ILE A 1 365 ? 61.383 52.962 72.715 1.00 160.20 2340 ILE A C 1
ATOM 2363 O O . ILE A 1 365 ? 61.872 53.270 73.808 1.00 160.21 2340 ILE A O 1
ATOM 2365 N N . GLY A 1 366 ? 60.849 51.763 72.479 1.00 157.63 2341 GLY A N 1
ATOM 2366 C CA . GLY A 1 366 ? 60.832 50.715 73.495 1.00 157.39 2341 GLY A CA 1
ATOM 2367 C C . GLY A 1 366 ? 62.206 50.318 74.023 1.00 156.04 2341 GLY A C 1
ATOM 2368 O O . GLY A 1 366 ? 62.427 50.206 75.241 1.00 156.65 2341 GLY A O 1
ATOM 2369 N N . LEU A 1 367 ? 63.141 50.100 73.103 1.00 151.91 2342 LEU A N 1
ATOM 2370 C CA . LEU A 1 367 ? 64.519 49.816 73.482 1.00 143.20 2342 LEU A CA 1
ATOM 2371 C C . LEU A 1 367 ? 65.216 51.052 74.089 1.00 149.37 2342 LEU A C 1
ATOM 2372 O O . LEU A 1 367 ? 66.037 50.905 75.003 1.00 147.92 2342 LEU A O 1
ATOM 2374 N N . THR A 1 368 ? 64.894 52.260 73.604 1.00 152.61 2343 THR A N 1
ATOM 2375 C CA . THR A 1 368 ? 65.422 53.484 74.243 1.00 158.39 2343 THR A CA 1
ATOM 2376 C C . THR A 1 368 ? 65.064 53.527 75.739 1.00 158.12 2343 THR A C 1
ATOM 2377 O O . THR A 1 368 ? 65.910 53.843 76.603 1.00 151.40 2343 THR A O 1
ATOM 2379 N N . SER A 1 369 ? 63.807 53.187 76.028 1.00 161.22 2344 SER A N 1
ATOM 2380 C CA . SER A 1 369 ? 63.309 53.105 77.402 1.00 162.75 2344 SER A CA 1
ATOM 2381 C C . SER A 1 369 ? 63.917 51.928 78.190 1.00 169.55 2344 SER A C 1
ATOM 2382 O O . SER A 1 369 ? 64.074 52.007 79.413 1.00 168.91 2344 SER A O 1
ATOM 2384 N N . VAL A 1 370 ? 64.257 50.840 77.499 1.00 170.80 2345 VAL A N 1
ATOM 2385 C CA . VAL A 1 370 ? 64.970 49.743 78.163 1.00 169.87 2345 VAL A CA 1
ATOM 2386 C C . VAL A 1 370 ? 66.441 50.084 78.480 1.00 169.18 2345 VAL A C 1
ATOM 2387 O O . VAL A 1 370 ? 67.048 49.462 79.354 1.00 169.82 2345 VAL A O 1
ATOM 2389 N N . ASP A 1 371 ? 67.010 51.068 77.780 1.00 167.43 2346 ASP A N 1
ATOM 2390 C CA . ASP A 1 371 ? 68.396 51.483 78.039 1.00 159.37 2346 ASP A CA 1
ATOM 2391 C C . ASP A 1 371 ? 68.518 52.607 79.073 1.00 162.65 2346 ASP A C 1
ATOM 2392 O O . ASP A 1 371 ? 69.461 52.618 79.870 1.00 164.42 2346 ASP A O 1
ATOM 2394 N N . ARG A 1 372 ? 67.579 53.553 79.063 1.00 161.76 2347 ARG A N 1
ATOM 2395 C CA . ARG A 1 372 ? 67.642 54.669 80.018 1.00 161.04 2347 ARG A CA 1
ATOM 2396 C C . ARG A 1 372 ? 67.401 54.269 81.492 1.00 156.29 2347 ARG A C 1
ATOM 2397 O O . ARG A 1 372 ? 67.931 54.905 82.409 1.00 154.71 2347 ARG A O 1
ATOM 2399 N N . GLU A 1 373 ? 66.614 53.219 81.718 1.00 146.64 2348 GLU A N 1
ATOM 2400 C CA . GLU A 1 373 ? 66.216 52.843 83.077 1.00 143.32 2348 GLU A CA 1
ATOM 2401 C C . GLU A 1 373 ? 66.844 51.529 83.588 1.00 145.59 2348 GLU A C 1
ATOM 2402 O O . GLU A 1 373 ? 66.441 51.001 84.629 1.00 147.01 2348 GLU A O 1
ATOM 2404 N N . GLN A 1 374 ? 67.835 51.015 82.859 1.00 137.18 2349 GLN A N 1
ATOM 2405 C CA . GLN A 1 374 ? 68.564 49.806 83.255 1.00 115.53 2349 GLN A CA 1
ATOM 2406 C C . GLN A 1 374 ? 70.081 50.026 83.033 1.00 112.46 2349 GLN A C 1
ATOM 2407 O O . GLN A 1 374 ? 70.479 50.974 82.346 1.00 107.54 2349 GLN A O 1
ATOM 2409 N N . GLN A 1 375 ? 70.920 49.176 83.630 1.00 105.85 2350 GLN A N 1
ATOM 2410 C CA . GLN A 1 375 ? 72.380 49.247 83.432 1.00 97.84 2350 GLN A CA 1
ATOM 2411 C C . GLN A 1 375 ? 72.921 48.062 82.609 1.00 100.85 2350 GLN A C 1
ATOM 2412 O O . GLN A 1 375 ? 72.446 46.934 82.743 1.00 97.32 2350 GLN A O 1
ATOM 2418 N N . LEU A 1 376 ? 73.915 48.310 81.760 1.00 105.32 2351 LEU A N 1
ATOM 2419 C CA . LEU A 1 376 ? 74.401 47.262 80.860 1.00 102.58 2351 LEU A CA 1
ATOM 2420 C C . LEU A 1 376 ? 75.574 46.475 81.443 1.00 104.49 2351 LEU A C 1
ATOM 2421 O O . LEU A 1 376 ? 76.619 47.046 81.750 1.00 103.78 2351 LEU A O 1
ATOM 2426 N N . ALA A 1 377 ? 75.389 45.160 81.582 1.00 105.41 2352 ALA A N 1
ATOM 2427 C CA . ALA A 1 377 ? 76.406 44.260 82.139 1.00 94.26 2352 ALA A CA 1
ATOM 2428 C C . ALA A 1 377 ? 77.687 44.174 81.302 1.00 95.00 2352 ALA A C 1
ATOM 2429 O O . ALA A 1 377 ? 77.694 44.421 80.086 1.00 96.98 2352 ALA A O 1
ATOM 2439 N N . ILE A 1 379 ? 79.983 41.564 80.040 1.00 76.32 2354 ILE A N 1
ATOM 2440 C CA . ILE A 1 379 ? 79.999 40.128 79.774 1.00 66.68 2354 ILE A CA 1
ATOM 2441 C C . ILE A 1 379 ? 81.421 39.608 79.614 1.00 78.96 2354 ILE A C 1
ATOM 2442 O O . ILE A 1 379 ? 82.225 40.207 78.898 1.00 86.46 2354 ILE A O 1
ATOM 2447 N N . ASP A 1 380 ? 81.732 38.483 80.254 1.00 75.02 2355 ASP A N 1
ATOM 2448 C CA . ASP A 1 380 ? 83.072 37.901 80.157 1.00 68.80 2355 ASP A CA 1
ATOM 2449 C C . ASP A 1 380 ? 83.071 36.540 79.457 1.00 64.54 2355 ASP A C 1
ATOM 2450 O O . ASP A 1 380 ? 82.343 35.631 79.849 1.00 64.67 2355 ASP A O 1
ATOM 2455 N N . THR A 1 381 ? 83.888 36.415 78.414 1.00 64.23 2356 THR A N 1
ATOM 2456 C CA . THR A 1 381 ? 83.975 35.184 77.626 1.00 67.44 2356 THR A CA 1
ATOM 2457 C C . THR A 1 381 ? 85.346 34.495 77.626 1.00 72.95 2356 THR A C 1
ATOM 2458 O O . THR A 1 381 ? 85.626 33.683 76.747 1.00 78.03 2356 THR A O 1
ATOM 2462 N N . THR A 1 382 ? 86.201 34.820 78.590 1.00 66.57 2357 THR A N 1
ATOM 2463 C CA . THR A 1 382 ? 87.606 34.410 78.539 1.00 65.12 2357 THR A CA 1
ATOM 2464 C C . THR A 1 382 ? 87.848 32.896 78.532 1.00 83.04 2357 THR A C 1
ATOM 2465 O O . THR A 1 382 ? 88.701 32.405 77.795 1.00 100.59 2357 THR A O 1
ATOM 2469 N N . LEU A 1 383 ? 87.100 32.165 79.348 1.00 77.38 2358 LEU A N 1
ATOM 2470 C CA . LEU A 1 383 ? 87.197 30.717 79.416 1.00 75.78 2358 LEU A CA 1
ATOM 2471 C C . LEU A 1 383 ? 86.705 30.064 78.125 1.00 73.16 2358 LEU A C 1
ATOM 2472 O O . LEU A 1 383 ? 87.434 29.285 77.486 1.00 74.94 2358 LEU A O 1
ATOM 2477 N N . THR A 1 384 ? 85.473 30.370 77.735 1.00 63.92 2359 THR A N 1
ATOM 2478 C CA . THR A 1 384 ? 84.940 29.761 76.523 1.00 75.60 2359 THR A CA 1
ATOM 2479 C C . THR A 1 384 ? 85.840 30.048 75.313 1.00 80.26 2359 THR A C 1
ATOM 2480 O O . THR A 1 384 ? 86.012 29.183 74.449 1.00 82.94 2359 THR A O 1
ATOM 2484 N N . LEU A 1 385 ? 86.430 31.243 75.265 1.00 70.68 2360 LEU A N 1
ATOM 2485 C CA . LEU A 1 385 ? 87.356 31.566 74.193 1.00 70.66 2360 LEU A CA 1
ATOM 2486 C C . LEU A 1 385 ? 88.547 30.631 74.231 1.00 78.39 2360 LEU A C 1
ATOM 2487 O O . LEU A 1 385 ? 88.865 30.018 73.213 1.00 90.94 2360 LEU A O 1
ATOM 2492 N N . LYS A 1 386 ? 89.186 30.507 75.394 1.00 67.18 2361 LYS A N 1
ATOM 2493 C CA . LYS A 1 386 ? 90.347 29.619 75.532 1.00 73.45 2361 LYS A CA 1
ATOM 2494 C C . LYS A 1 386 ? 90.039 28.199 75.027 1.00 80.87 2361 LYS A C 1
ATOM 2495 O O . LYS A 1 386 ? 90.776 27.636 74.185 1.00 87.61 2361 LYS A O 1
ATOM 2501 N N . ILE A 1 387 ? 88.932 27.640 75.514 1.00 79.39 2362 ILE A N 1
ATOM 2502 C CA . ILE A 1 387 ? 88.508 26.303 75.093 1.00 81.48 2362 ILE A CA 1
ATOM 2503 C C . ILE A 1 387 ? 88.326 26.247 73.577 1.00 84.06 2362 ILE A C 1
ATOM 2504 O O . ILE A 1 387 ? 88.797 25.314 72.931 1.00 89.21 2362 ILE A O 1
ATOM 2517 N N . ASN A 1 389 ? 89.815 28.145 71.197 1.00 79.42 2364 ASN A N 1
ATOM 2518 C CA . ASN A 1 389 ? 91.106 28.122 70.513 1.00 92.02 2364 ASN A CA 1
ATOM 2519 C C . ASN A 1 389 ? 91.819 26.787 70.666 1.00 99.52 2364 ASN A C 1
ATOM 2520 O O . ASN A 1 389 ? 92.731 26.481 69.900 1.00 110.03 2364 ASN A O 1
ATOM 2525 N N . HIS A 1 390 ? 91.429 26.008 71.672 1.00 90.25 2365 HIS A N 1
ATOM 2526 C CA . HIS A 1 390 ? 91.980 24.661 71.808 1.00 83.22 2365 HIS A CA 1
ATOM 2527 C C . HIS A 1 390 ? 91.383 23.665 70.817 1.00 91.60 2365 HIS A C 1
ATOM 2528 O O . HIS A 1 390 ? 91.954 22.609 70.574 1.00 96.30 2365 HIS A O 1
ATOM 2535 N N . ILE A 1 391 ? 90.221 24.024 70.282 1.00 91.37 2366 ILE A N 1
ATOM 2536 C CA . ILE A 1 391 ? 89.527 23.236 69.274 1.00 92.98 2366 ILE A CA 1
ATOM 2537 C C . ILE A 1 391 ? 89.833 23.772 67.883 1.00 112.27 2366 ILE A C 1
ATOM 2538 O O . ILE A 1 391 ? 89.264 23.318 66.893 1.00 121.47 2366 ILE A O 1
ATOM 2543 N N . SER A 1 392 ? 90.728 24.753 67.819 1.00 110.94 2367 SER A N 1
ATOM 2544 C CA . SER A 1 392 ? 91.068 25.403 66.560 1.00 118.12 2367 SER A CA 1
ATOM 2545 C C . SER A 1 392 ? 89.856 26.078 65.922 1.00 122.01 2367 SER A C 1
ATOM 2546 O O . SER A 1 392 ? 89.710 26.087 64.700 1.00 134.69 2367 SER A O 1
ATOM 2548 N N . GLU A 1 393 ? 89.003 26.658 66.759 1.00 101.49 2368 GLU A N 1
ATOM 2549 C CA . GLU A 1 393 ? 87.835 27.385 66.284 1.00 93.08 2368 GLU A CA 1
ATOM 2550 C C . GLU A 1 393 ? 87.953 28.849 66.688 1.00 97.76 2368 GLU A C 1
ATOM 2551 O O . GLU A 1 393 ? 88.206 29.157 67.851 1.00 106.69 2368 GLU A O 1
ATOM 2557 N N . LYS A 1 394 ? 87.775 29.751 65.729 1.00 78.91 2369 LYS A N 1
ATOM 2558 C CA . LYS A 1 394 ? 87.885 31.178 66.009 1.00 79.89 2369 LYS A CA 1
ATOM 2559 C C . LYS A 1 394 ? 86.785 32.003 65.348 1.00 89.72 2369 LYS A C 1
ATOM 2560 O O . LYS A 1 394 ? 86.286 31.651 64.281 1.00 110.87 2369 LYS A O 1
ATOM 2562 N N . TRP A 1 395 ? 86.421 33.108 65.990 1.00 81.81 2370 TRP A N 1
ATOM 2563 C CA . TRP A 1 395 ? 85.450 34.057 65.429 1.00 89.27 2370 TRP A CA 1
ATOM 2564 C C . TRP A 1 395 ? 86.006 34.837 64.254 1.00 98.24 2370 TRP A C 1
ATOM 2565 O O . TRP A 1 395 ? 87.070 35.437 64.353 1.00 108.92 2370 TRP A O 1
ATOM 2576 N N . PRO A 1 396 ? 85.275 34.843 63.132 1.00 97.22 2371 PRO A N 1
ATOM 2577 C CA . PRO A 1 396 ? 85.810 35.448 61.909 1.00 100.18 2371 PRO A CA 1
ATOM 2578 C C . PRO A 1 396 ? 85.794 36.975 61.973 1.00 106.42 2371 PRO A C 1
ATOM 2579 O O . PRO A 1 396 ? 85.008 37.560 62.731 1.00 103.94 2371 PRO A O 1
ATOM 2583 N N . THR A 1 397 ? 86.665 37.601 61.185 1.00 112.05 2372 THR A N 1
ATOM 2584 C CA . THR A 1 397 ? 86.846 39.049 61.209 1.00 117.94 2372 THR A CA 1
ATOM 2585 C C . THR A 1 397 ? 85.852 39.780 60.310 1.00 115.51 2372 THR A C 1
ATOM 2586 O O . THR A 1 397 ? 85.733 39.481 59.116 1.00 122.96 2372 THR A O 1
ATOM 2590 N N . ILE A 1 398 ? 85.153 40.750 60.891 1.00 107.15 2373 ILE A N 1
ATOM 2591 C CA . ILE A 1 398 ? 84.041 41.421 60.217 1.00 108.34 2373 ILE A CA 1
ATOM 2592 C C . ILE A 1 398 ? 84.494 42.615 59.362 1.00 106.36 2373 ILE A C 1
ATOM 2593 O O . ILE A 1 398 ? 85.332 43.402 59.779 1.00 106.62 2373 ILE A O 1
ATOM 2598 N N . THR A 1 399 ? 83.951 42.728 58.155 1.00 109.44 2374 THR A N 1
ATOM 2599 C CA . THR A 1 399 ? 84.454 43.705 57.180 1.00 116.75 2374 THR A CA 1
ATOM 2600 C C . THR A 1 399 ? 83.463 44.809 56.818 1.00 117.01 2374 THR A C 1
ATOM 2601 O O . THR A 1 399 ? 82.261 44.699 57.069 1.00 116.53 2374 THR A O 1
ATOM 2605 N N . ASN A 1 400 ? 83.981 45.874 56.214 1.00 124.50 2375 ASN A N 1
ATOM 2606 C CA . ASN A 1 400 ? 83.159 47.032 55.893 1.00 123.28 2375 ASN A CA 1
ATOM 2607 C C . ASN A 1 400 ? 82.208 46.694 54.745 1.00 129.01 2375 ASN A C 1
ATOM 2608 O O . ASN A 1 400 ? 81.070 47.171 54.694 1.00 133.81 2375 ASN A O 1
ATOM 2610 N N . ASN A 1 401 ? 82.669 45.835 53.844 1.00 127.78 2376 ASN A N 1
ATOM 2611 C CA . ASN A 1 401 ? 81.828 45.345 52.760 1.00 126.15 2376 ASN A CA 1
ATOM 2612 C C . ASN A 1 401 ? 80.624 44.593 53.307 1.00 119.16 2376 ASN A C 1
ATOM 2613 O O . ASN A 1 401 ? 79.473 44.854 52.937 1.00 117.69 2376 ASN A O 1
ATOM 2618 N N . TRP A 1 402 ? 80.915 43.659 54.204 1.00 116.36 2377 TRP A N 1
ATOM 2619 C CA . TRP A 1 402 ? 79.899 42.831 54.826 1.00 105.98 2377 TRP A CA 1
ATOM 2620 C C . TRP A 1 402 ? 78.847 43.688 55.513 1.00 110.64 2377 TRP A C 1
ATOM 2621 O O . TRP A 1 402 ? 77.651 43.446 55.372 1.00 117.34 2377 TRP A O 1
ATOM 2632 N N . LEU A 1 403 ? 79.294 44.701 56.243 1.00 107.96 2378 LEU A N 1
ATOM 2633 C CA . LEU A 1 403 ? 78.370 45.603 56.919 1.00 113.40 2378 LEU A CA 1
ATOM 2634 C C . LEU A 1 403 ? 77.548 46.457 55.942 1.00 116.58 2378 LEU A C 1
ATOM 2635 O O . LEU A 1 403 ? 76.373 46.773 56.193 1.00 113.80 2378 LEU A O 1
ATOM 2640 N N . TYR A 1 404 ? 78.158 46.819 54.821 1.00 120.34 2379 TYR A N 1
ATOM 2641 C CA . TYR A 1 404 ? 77.427 47.581 53.824 1.00 127.78 2379 TYR A CA 1
ATOM 2642 C C . TYR A 1 404 ? 76.282 46.758 53.255 1.00 127.37 2379 TYR A C 1
ATOM 2643 O O . TYR A 1 404 ? 75.116 47.163 53.326 1.00 124.73 2379 TYR A O 1
ATOM 2652 N N . HIS A 1 405 ? 76.617 45.593 52.707 1.00 130.99 2380 HIS A N 1
ATOM 2653 C CA . HIS A 1 405 ? 75.610 44.726 52.101 1.00 124.58 2380 HIS A CA 1
ATOM 2654 C C . HIS A 1 405 ? 74.590 44.225 53.112 1.00 116.80 2380 HIS A C 1
ATOM 2655 O O . HIS A 1 405 ? 73.447 43.925 52.756 1.00 112.87 2380 HIS A O 1
ATOM 2662 N N . TRP A 1 406 ? 75.007 44.148 54.373 1.00 113.67 2381 TRP A N 1
ATOM 2663 C CA . TRP A 1 406 ? 74.091 43.848 55.462 1.00 102.90 2381 TRP A CA 1
ATOM 2664 C C . TRP A 1 406 ? 73.038 44.940 55.591 1.00 102.61 2381 TRP A C 1
ATOM 2665 O O . TRP A 1 406 ? 71.833 44.674 55.591 1.00 104.50 2381 TRP A O 1
ATOM 2676 N N . ALA A 1 407 ? 73.491 46.181 55.697 1.00 105.28 2382 ALA A N 1
ATOM 2677 C CA . ALA A 1 407 ? 72.540 47.273 55.821 1.00 107.32 2382 ALA A CA 1
ATOM 2678 C C . ALA A 1 407 ? 71.636 47.420 54.588 1.00 116.04 2382 ALA A C 1
ATOM 2679 O O . ALA A 1 407 ? 70.451 47.747 54.718 1.00 120.08 2382 ALA A O 1
ATOM 2681 N N . GLN A 1 408 ? 72.181 47.170 53.398 1.00 114.46 2383 GLN A N 1
ATOM 2682 C CA . GLN A 1 408 ? 71.349 47.208 52.194 1.00 114.43 2383 GLN A CA 1
ATOM 2683 C C . GLN A 1 408 ? 70.314 46.091 52.208 1.00 111.90 2383 GLN A C 1
ATOM 2684 O O . GLN A 1 408 ? 69.194 46.270 51.701 1.00 113.13 2383 GLN A O 1
ATOM 2690 N N . TYR A 1 409 ? 70.693 44.948 52.791 1.00 103.33 2384 TYR A N 1
ATOM 2691 C CA . TYR A 1 409 ? 69.767 43.831 52.948 1.00 97.75 2384 TYR A CA 1
ATOM 2692 C C . TYR A 1 409 ? 68.617 44.245 53.833 1.00 103.82 2384 TYR A C 1
ATOM 2693 O O . TYR A 1 409 ? 67.465 44.109 53.450 1.00 115.98 2384 TYR A O 1
ATOM 2702 N N . ILE A 1 410 ? 68.916 44.760 55.017 1.00 103.81 2385 ILE A N 1
ATOM 2703 C CA . ILE A 1 410 ? 67.822 45.111 55.917 1.00 108.92 2385 ILE A CA 1
ATOM 2704 C C . ILE A 1 410 ? 66.942 46.237 55.369 1.00 105.03 2385 ILE A C 1
ATOM 2705 O O . ILE A 1 410 ? 65.699 46.120 55.369 1.00 106.04 2385 ILE A O 1
ATOM 2710 N N . LYS A 1 411 ? 67.576 47.296 54.863 1.00 105.74 2386 LYS A N 1
ATOM 2711 C CA . LYS A 1 411 ? 66.813 48.366 54.220 1.00 107.50 2386 LYS A CA 1
ATOM 2712 C C . LYS A 1 411 ? 65.897 47.783 53.137 1.00 105.57 2386 LYS A C 1
ATOM 2713 O O . LYS A 1 411 ? 64.745 48.195 53.044 1.00 116.15 2386 LYS A O 1
ATOM 2715 N N . THR A 1 412 ? 66.369 46.796 52.366 1.00 101.18 2387 THR A N 1
ATOM 2716 C CA . THR A 1 412 ? 65.523 46.227 51.293 1.00 117.84 2387 THR A CA 1
ATOM 2717 C C . THR A 1 412 ? 64.402 45.294 51.792 1.00 115.84 2387 THR A C 1
ATOM 2718 O O . THR A 1 412 ? 63.277 45.375 51.301 1.00 126.10 2387 THR A O 1
ATOM 2720 N N . ILE A 1 413 ? 64.697 44.428 52.761 1.00 108.43 2388 ILE A N 1
ATOM 2721 C CA . ILE A 1 413 ? 63.685 43.502 53.296 1.00 121.66 2388 ILE A CA 1
ATOM 2722 C C . ILE A 1 413 ? 62.635 44.248 54.124 1.00 124.76 2388 ILE A C 1
ATOM 2723 O O . ILE A 1 413 ? 61.618 43.669 54.491 1.00 122.81 2388 ILE A O 1
ATOM 2725 N N . PHE A 1 414 ? 62.864 45.526 54.429 1.00 130.96 2389 PHE A N 1
ATOM 2726 C CA . PHE A 1 414 ? 61.797 46.282 55.103 1.00 130.75 2389 PHE A CA 1
ATOM 2727 C C . PHE A 1 414 ? 60.921 47.140 54.177 1.00 127.52 2389 PHE A C 1
ATOM 2728 O O . PHE A 1 414 ? 59.700 46.979 54.170 1.00 121.98 2389 PHE A O 1
ATOM 2736 N N . ASN A 1 415 ? 61.537 48.024 53.388 1.00 132.26 2390 ASN A N 1
ATOM 2737 C CA . ASN A 1 415 ? 60.802 48.843 52.404 1.00 119.04 2390 ASN A CA 1
ATOM 2738 C C . ASN A 1 415 ? 60.597 48.140 51.060 1.00 122.82 2390 ASN A C 1
ATOM 2739 O O . ASN A 1 415 ? 60.263 46.950 51.006 1.00 123.40 2390 ASN A O 1
ATOM 2741 N N . LEU B 1 37 ? 61.597 8.952 7.731 1.00 136.60 2012 LEU B N 1
ATOM 2742 C CA . LEU B 1 37 ? 62.276 8.762 9.008 1.00 142.14 2012 LEU B CA 1
ATOM 2743 C C . LEU B 1 37 ? 61.301 8.310 10.107 1.00 155.09 2012 LEU B C 1
ATOM 2744 O O . LEU B 1 37 ? 61.624 7.420 10.904 1.00 154.39 2012 LEU B O 1
ATOM 2746 N N . VAL B 1 38 ? 60.113 8.919 10.136 1.00 157.06 2013 VAL B N 1
ATOM 2747 C CA . VAL B 1 38 ? 59.056 8.546 11.080 1.00 146.85 2013 VAL B CA 1
ATOM 2748 C C . VAL B 1 38 ? 58.594 7.096 10.871 1.00 149.19 2013 VAL B C 1
ATOM 2749 O O . VAL B 1 38 ? 58.937 6.458 9.869 1.00 151.44 2013 VAL B O 1
ATOM 2751 N N . ALA B 1 39 ? 57.817 6.581 11.821 1.00 141.59 2014 ALA B N 1
ATOM 2752 C CA . ALA B 1 39 ? 57.412 5.176 11.801 1.00 137.02 2014 ALA B CA 1
ATOM 2753 C C . ALA B 1 39 ? 56.004 4.953 12.362 1.00 128.47 2014 ALA B C 1
ATOM 2754 O O . ALA B 1 39 ? 55.816 4.647 13.550 1.00 122.30 2014 ALA B O 1
ATOM 2756 N N . LEU B 1 40 ? 55.028 5.090 11.472 1.00 126.04 2015 LEU B N 1
ATOM 2757 C CA . LEU B 1 40 ? 53.611 5.014 11.802 1.00 120.54 2015 LEU B CA 1
ATOM 2758 C C . LEU B 1 40 ? 53.108 3.563 11.862 1.00 124.96 2015 LEU B C 1
ATOM 2759 O O . LEU B 1 40 ? 53.686 2.673 11.237 1.00 137.26 2015 LEU B O 1
ATOM 2764 N N . PRO B 1 41 ? 52.021 3.321 12.613 1.00 116.37 2016 PRO B N 1
ATOM 2765 C CA . PRO B 1 41 ? 51.445 1.975 12.691 1.00 111.59 2016 PRO B CA 1
ATOM 2766 C C . PRO B 1 41 ? 50.640 1.629 11.443 1.00 114.02 2016 PRO B C 1
ATOM 2767 O O . PRO B 1 41 ? 50.248 2.527 10.705 1.00 115.67 2016 PRO B O 1
ATOM 2771 N N . ASP B 1 42 ? 50.392 0.341 11.226 1.00 112.20 2017 ASP B N 1
ATOM 2772 C CA . ASP B 1 42 ? 49.504 -0.103 10.162 1.00 122.48 2017 ASP B CA 1
ATOM 2773 C C . ASP B 1 42 ? 48.064 0.350 10.431 1.00 120.50 2017 ASP B C 1
ATOM 2774 O O . ASP B 1 42 ? 47.302 0.601 9.496 1.00 124.06 2017 ASP B O 1
ATOM 2779 N N . ASN B 1 43 ? 47.706 0.449 11.714 1.00 116.32 2018 ASN B N 1
ATOM 2780 C CA . ASN B 1 43 ? 46.380 0.901 12.160 1.00 116.78 2018 ASN B CA 1
ATOM 2781 C C . ASN B 1 43 ? 46.046 2.349 11.765 1.00 118.72 2018 ASN B C 1
ATOM 2782 O O . ASN B 1 43 ? 44.882 2.746 11.820 1.00 128.21 2018 ASN B O 1
ATOM 2784 N N . LEU B 1 44 ? 47.058 3.112 11.344 1.00 104.33 2019 LEU B N 1
ATOM 2785 C CA . LEU B 1 44 ? 46.958 4.572 11.193 1.00 101.43 2019 LEU B CA 1
ATOM 2786 C C . LEU B 1 44 ? 45.661 5.135 10.624 1.00 103.67 2019 LEU B C 1
ATOM 2787 O O . LEU B 1 44 ? 45.024 5.980 11.252 1.00 110.73 2019 LEU B O 1
ATOM 2792 N N . SER B 1 45 ? 45.311 4.696 9.424 1.00 102.95 2020 SER B N 1
ATOM 2793 C CA . SER B 1 45 ? 44.022 4.993 8.798 1.00 113.50 2020 SER B CA 1
ATOM 2794 C C . SER B 1 45 ? 42.894 5.125 9.845 1.00 102.25 2020 SER B C 1
ATOM 2795 O O . SER B 1 45 ? 42.154 6.111 9.851 1.00 103.01 2020 SER B O 1
ATOM 2797 N N . GLU B 1 46 ? 42.790 4.139 10.737 1.00 99.65 2021 GLU B N 1
ATOM 2798 C CA . GLU B 1 46 ? 41.597 3.984 11.549 1.00 109.82 2021 GLU B CA 1
ATOM 2799 C C . GLU B 1 46 ? 41.636 4.987 12.690 1.00 106.53 2021 GLU B C 1
ATOM 2800 O O . GLU B 1 46 ? 40.615 5.580 13.027 1.00 110.21 2021 GLU B O 1
ATOM 2802 N N . LEU B 1 47 ? 42.824 5.174 13.263 1.00 95.35 2022 LEU B N 1
ATOM 2803 C CA . LEU B 1 47 ? 43.076 6.253 14.192 1.00 104.01 2022 LEU B CA 1
ATOM 2804 C C . LEU B 1 47 ? 42.612 7.591 13.611 1.00 105.76 2022 LEU B C 1
ATOM 2805 O O . LEU B 1 47 ? 41.834 8.342 14.237 1.00 109.54 2022 LEU B O 1
ATOM 2810 N N . GLN B 1 48 ? 43.086 7.874 12.402 1.00 99.15 2023 GLN B N 1
ATOM 2811 C CA . GLN B 1 48 ? 42.754 9.123 11.722 1.00 99.84 2023 GLN B CA 1
ATOM 2812 C C . GLN B 1 48 ? 41.245 9.278 11.570 1.00 102.42 2023 GLN B C 1
ATOM 2813 O O . GLN B 1 48 ? 40.670 10.317 11.922 1.00 106.91 2023 GLN B O 1
ATOM 2819 N N . LYS B 1 49 ? 40.610 8.223 11.081 1.00 98.29 2024 LYS B N 1
ATOM 2820 C CA . LYS B 1 49 ? 39.158 8.168 10.980 1.00 102.69 2024 LYS B CA 1
ATOM 2821 C C . LYS B 1 49 ? 38.442 8.494 12.295 1.00 104.98 2024 LYS B C 1
ATOM 2822 O O . LYS B 1 49 ? 37.502 9.283 12.289 1.00 109.01 2024 LYS B O 1
ATOM 2828 N N . ILE B 1 50 ? 38.864 7.890 13.411 1.00 97.68 2025 ILE B N 1
ATOM 2829 C CA . ILE B 1 50 ? 38.177 8.124 14.680 1.00 92.12 2025 ILE B CA 1
ATOM 2830 C C . ILE B 1 50 ? 38.298 9.595 15.057 1.00 96.67 2025 ILE B C 1
ATOM 2831 O O . ILE B 1 50 ? 37.294 10.269 15.334 1.00 100.80 2025 ILE B O 1
ATOM 2836 N N . VAL B 1 51 ? 39.531 10.096 15.058 1.00 92.65 2026 VAL B N 1
ATOM 2837 C CA . VAL B 1 51 ? 39.739 11.491 15.417 1.00 87.70 2026 VAL B CA 1
ATOM 2838 C C . VAL B 1 51 ? 38.854 12.417 14.585 1.00 88.79 2026 VAL B C 1
ATOM 2839 O O . VAL B 1 51 ? 38.077 13.203 15.136 1.00 90.06 2026 VAL B O 1
ATOM 2851 N N . SER B 1 53 ? 36.146 11.739 12.909 1.00 102.80 2028 SER B N 1
ATOM 2852 C CA . SER B 1 53 ? 34.720 11.481 13.093 1.00 108.32 2028 SER B CA 1
ATOM 2853 C C . SER B 1 53 ? 34.231 12.271 14.274 1.00 111.81 2028 SER B C 1
ATOM 2854 O O . SER B 1 53 ? 33.246 13.029 14.201 1.00 125.64 2028 SER B O 1
ATOM 2857 N N . ARG B 1 54 ? 34.941 12.087 15.376 1.00 97.23 2029 ARG B N 1
ATOM 2858 C CA . ARG B 1 54 ? 34.549 12.723 16.606 1.00 103.43 2029 ARG B CA 1
ATOM 2859 C C . ARG B 1 54 ? 34.643 14.239 16.422 1.00 102.86 2029 ARG B C 1
ATOM 2860 O O . ARG B 1 54 ? 33.835 14.985 16.975 1.00 109.32 2029 ARG B O 1
ATOM 2868 N N . TYR B 1 55 ? 35.605 14.693 15.623 1.00 89.93 2030 TYR B N 1
ATOM 2869 C CA . TYR B 1 55 ? 35.718 16.127 15.372 1.00 89.07 2030 TYR B CA 1
ATOM 2870 C C . TYR B 1 55 ? 34.486 16.628 14.624 1.00 95.51 2030 TYR B C 1
ATOM 2871 O O . TYR B 1 55 ? 33.956 17.711 14.897 1.00 100.30 2030 TYR B O 1
ATOM 2880 N N . ASN B 1 56 ? 34.036 15.838 13.667 1.00 94.95 2031 ASN B N 1
ATOM 2881 C CA . ASN B 1 56 ? 32.883 16.225 12.879 1.00 101.58 2031 ASN B CA 1
ATOM 2882 C C . ASN B 1 56 ? 31.593 16.178 13.679 1.00 103.17 2031 ASN B C 1
ATOM 2883 O O . ASN B 1 56 ? 30.584 16.738 13.260 1.00 111.73 2031 ASN B O 1
ATOM 2888 N N . LEU B 1 57 ? 31.617 15.495 14.819 1.00 103.27 2032 LEU B N 1
ATOM 2889 C CA . LEU B 1 57 ? 30.454 15.501 15.705 1.00 103.44 2032 LEU B CA 1
ATOM 2890 C C . LEU B 1 57 ? 30.099 16.919 16.148 1.00 99.82 2032 LEU B C 1
ATOM 2891 O O . LEU B 1 57 ? 28.928 17.297 16.182 1.00 98.50 2032 LEU B O 1
ATOM 2896 N N . GLY B 1 58 ? 31.118 17.700 16.475 1.00 93.85 2033 GLY B N 1
ATOM 2897 C CA . GLY B 1 58 ? 30.905 19.029 17.006 1.00 100.11 2033 GLY B CA 1
ATOM 2898 C C . GLY B 1 58 ? 30.493 18.955 18.461 1.00 106.64 2033 GLY B C 1
ATOM 2899 O O . GLY B 1 58 ? 30.840 18.007 19.164 1.00 104.34 2033 GLY B O 1
ATOM 2900 N N . ILE B 1 59 ? 29.743 19.954 18.912 1.00 109.45 2034 ILE B N 1
ATOM 2901 C CA . ILE B 1 59 ? 29.246 19.977 20.280 1.00 103.09 2034 ILE B CA 1
ATOM 2902 C C . ILE B 1 59 ? 27.811 19.474 20.357 1.00 107.88 2034 ILE B C 1
ATOM 2903 O O . ILE B 1 59 ? 26.915 20.032 19.713 1.00 100.76 2034 ILE B O 1
ATOM 2908 N N . LEU B 1 60 ? 27.594 18.434 21.162 1.00 111.56 2035 LEU B N 1
ATOM 2909 C CA . LEU B 1 60 ? 26.277 17.810 21.272 1.00 116.31 2035 LEU B CA 1
ATOM 2910 C C . LEU B 1 60 ? 25.433 18.373 22.424 1.00 125.35 2035 LEU B C 1
ATOM 2911 O O . LEU B 1 60 ? 25.893 19.251 23.170 1.00 122.36 2035 LEU B O 1
ATOM 2916 N N . GLU B 1 61 ? 24.201 17.872 22.550 1.00 131.84 2036 GLU B N 1
ATOM 2917 C CA . GLU B 1 61 ? 23.217 18.411 23.501 1.00 135.71 2036 GLU B CA 1
ATOM 2918 C C . GLU B 1 61 ? 23.635 18.268 24.966 1.00 127.90 2036 GLU B C 1
ATOM 2919 O O . GLU B 1 61 ? 23.817 19.267 25.672 1.00 120.62 2036 GLU B O 1
ATOM 2925 N N . ASP B 1 62 ? 23.778 17.024 25.414 1.00 125.29 2037 ASP B N 1
ATOM 2926 C CA . ASP B 1 62 ? 24.193 16.744 26.783 1.00 122.94 2037 ASP B CA 1
ATOM 2927 C C . ASP B 1 62 ? 25.720 16.654 26.859 1.00 122.50 2037 ASP B C 1
ATOM 2928 O O . ASP B 1 62 ? 26.282 16.028 27.765 1.00 121.38 2037 ASP B O 1
ATOM 2930 N N . SER B 1 63 ? 26.387 17.299 25.909 1.00 116.88 2038 SER B N 1
ATOM 2931 C CA . SER B 1 63 ? 27.823 17.141 25.731 1.00 109.08 2038 SER B CA 1
ATOM 2932 C C . SER B 1 63 ? 28.646 18.016 26.670 1.00 105.89 2038 SER B C 1
ATOM 2933 O O . SER B 1 63 ? 29.754 17.651 27.071 1.00 101.11 2038 SER B O 1
ATOM 2936 N N . LEU B 1 64 ? 28.112 19.178 27.019 1.00 106.30 2039 LEU B N 1
ATOM 2937 C CA . LEU B 1 64 ? 28.866 20.111 27.849 1.00 98.77 2039 LEU B CA 1
ATOM 2938 C C . LEU B 1 64 ? 28.671 19.898 29.349 1.00 96.95 2039 LEU B C 1
ATOM 2939 O O . LEU B 1 64 ? 28.976 20.779 30.140 1.00 103.72 2039 LEU B O 1
ATOM 2944 N N . SER B 1 65 ? 28.176 18.729 29.738 1.00 89.53 2040 SER B N 1
ATOM 2945 C CA . SER B 1 65 ? 27.829 18.475 31.133 1.00 82.27 2040 SER B CA 1
ATOM 2946 C C . SER B 1 65 ? 29.026 18.027 31.959 1.00 79.36 2040 SER B C 1
ATOM 2947 O O . SER B 1 65 ? 30.034 17.575 31.420 1.00 75.84 2040 SER B O 1
ATOM 2950 N N . HIS B 1 66 ? 28.888 18.126 33.278 1.00 82.78 2041 HIS B N 1
ATOM 2951 C CA . HIS B 1 66 ? 30.009 17.912 34.194 1.00 74.50 2041 HIS B CA 1
ATOM 2952 C C . HIS B 1 66 ? 30.326 16.438 34.407 1.00 72.13 2041 HIS B C 1
ATOM 2953 O O . HIS B 1 66 ? 29.422 15.582 34.454 1.00 80.33 2041 HIS B O 1
ATOM 2960 N N . ARG B 1 67 ? 31.624 16.163 34.499 1.00 60.69 2042 ARG B N 1
ATOM 2961 C CA . ARG B 1 67 ? 32.134 14.882 34.941 1.00 68.48 2042 ARG B CA 1
ATOM 2962 C C . ARG B 1 67 ? 33.211 15.132 35.981 1.00 70.74 2042 ARG B C 1
ATOM 2963 O O . ARG B 1 67 ? 34.242 15.727 35.680 1.00 72.40 2042 ARG B O 1
ATOM 2971 N N . PRO B 1 68 ? 32.972 14.674 37.213 1.00 78.15 2043 PRO B N 1
ATOM 2972 C CA . PRO B 1 68 ? 33.915 14.853 38.323 1.00 70.30 2043 PRO B CA 1
ATOM 2973 C C . PRO B 1 68 ? 35.269 14.210 38.058 1.00 71.21 2043 PRO B C 1
ATOM 2974 O O . PRO B 1 68 ? 35.319 13.125 37.480 1.00 86.36 2043 PRO B O 1
ATOM 2978 N N . LEU B 1 69 ? 36.346 14.882 38.457 1.00 70.81 2044 LEU B N 1
ATOM 2979 C CA . LEU B 1 69 ? 37.696 14.338 38.324 1.00 65.21 2044 LEU B CA 1
ATOM 2980 C C . LEU B 1 69 ? 37.919 13.159 39.266 1.00 69.91 2044 LEU B C 1
ATOM 2981 O O . LEU B 1 69 ? 38.634 12.221 38.929 1.00 72.69 2044 LEU B O 1
ATOM 2986 N N . GLY B 1 70 ? 37.316 13.214 40.448 1.00 62.84 2045 GLY B N 1
ATOM 2987 C CA . GLY B 1 70 ? 37.489 12.156 41.439 1.00 66.96 2045 GLY B CA 1
ATOM 2988 C C . GLY B 1 70 ? 38.920 11.978 41.921 1.00 65.67 2045 GLY B C 1
ATOM 2989 O O . GLY B 1 70 ? 39.656 12.951 42.074 1.00 62.24 2045 GLY B O 1
ATOM 2990 N N . ASN B 1 71 ? 39.324 10.735 42.165 1.00 67.69 2046 ASN B N 1
ATOM 2991 C CA . ASN B 1 71 ? 40.729 10.473 42.438 1.00 68.75 2046 ASN B CA 1
ATOM 2992 C C . ASN B 1 71 ? 41.520 10.726 41.168 1.00 72.75 2046 ASN B C 1
ATOM 2993 O O . ASN B 1 71 ? 41.198 10.195 40.101 1.00 77.38 2046 ASN B O 1
ATOM 2998 N N . THR B 1 72 ? 42.554 11.547 41.290 1.00 64.10 2047 THR B N 1
ATOM 2999 C CA . THR B 1 72 ? 43.270 12.041 40.139 1.00 57.69 2047 THR B CA 1
ATOM 3000 C C . THR B 1 72 ? 44.748 11.753 40.283 1.00 63.82 2047 THR B C 1
ATOM 3001 O O . THR B 1 72 ? 45.372 12.154 41.255 1.00 74.21 2047 THR B O 1
ATOM 3005 N N . LEU B 1 73 ? 45.304 11.044 39.313 1.00 63.62 2048 LEU B N 1
ATOM 3006 C CA . LEU B 1 73 ? 46.725 10.758 39.299 1.00 62.97 2048 LEU B CA 1
ATOM 3007 C C . LEU B 1 73 ? 47.411 11.697 38.311 1.00 67.40 2048 LEU B C 1
ATOM 3008 O O . LEU B 1 73 ? 46.941 11.889 37.203 1.00 80.44 2048 LEU B O 1
ATOM 3013 N N . LEU B 1 74 ? 48.549 12.240 38.712 1.00 61.91 2049 LEU B N 1
ATOM 3014 C CA . LEU B 1 74 ? 49.187 13.307 37.981 1.00 57.28 2049 LEU B CA 1
ATOM 3015 C C . LEU B 1 74 ? 50.671 13.048 37.862 1.00 64.02 2049 LEU B C 1
ATOM 3016 O O . LEU B 1 74 ? 51.394 12.998 38.879 1.00 69.56 2049 LEU B O 1
ATOM 3021 N N . THR B 1 75 ? 51.130 12.908 36.621 1.00 58.34 2050 THR B N 1
ATOM 3022 C CA . THR B 1 75 ? 52.564 12.867 36.349 1.00 61.47 2050 THR B CA 1
ATOM 3023 C C . THR B 1 75 ? 53.028 14.287 36.060 1.00 66.57 2050 THR B C 1
ATOM 3024 O O . THR B 1 75 ? 52.223 15.153 35.732 1.00 67.80 2050 THR B O 1
ATOM 3028 N N . GLY B 1 76 ? 54.321 14.540 36.192 1.00 61.43 2051 GLY B N 1
ATOM 3029 C CA . GLY B 1 76 ? 54.833 15.874 35.950 1.00 42.19 2051 GLY B CA 1
ATOM 3030 C C . GLY B 1 76 ? 54.704 16.886 37.090 1.00 57.20 2051 GLY B C 1
ATOM 3031 O O . GLY B 1 76 ? 55.006 18.069 36.906 1.00 58.86 2051 GLY B O 1
ATOM 3032 N N . ALA B 1 77 ? 54.284 16.444 38.273 1.00 62.13 2052 ALA B N 1
ATOM 3033 C CA . ALA B 1 77 ? 54.042 17.397 39.344 1.00 67.22 2052 ALA B CA 1
ATOM 3034 C C . ALA B 1 77 ? 55.307 18.139 39.778 1.00 69.11 2052 ALA B C 1
ATOM 3035 O O . ALA B 1 77 ? 55.216 19.231 40.332 1.00 72.59 2052 ALA B O 1
ATOM 3037 N N . THR B 1 78 ? 56.486 17.583 39.513 1.00 59.72 2053 THR B N 1
ATOM 3038 C CA . THR B 1 78 ? 57.690 18.309 39.896 1.00 59.51 2053 THR B CA 1
ATOM 3039 C C . THR B 1 78 ? 58.101 19.269 38.808 1.00 62.26 2053 THR B C 1
ATOM 3040 O O . THR B 1 78 ? 59.175 19.848 38.876 1.00 60.92 2053 THR B O 1
ATOM 3044 N N . GLY B 1 79 ? 57.236 19.446 37.812 1.00 66.94 2054 GLY B N 1
ATOM 3045 C CA . GLY B 1 79 ? 57.464 20.421 36.757 1.00 59.56 2054 GLY B CA 1
ATOM 3046 C C . GLY B 1 79 ? 56.592 21.667 36.800 1.00 65.30 2054 GLY B C 1
ATOM 3047 O O . GLY B 1 79 ? 55.682 21.794 37.639 1.00 63.42 2054 GLY B O 1
ATOM 3048 N N . PHE B 1 80 ? 56.880 22.577 35.865 1.00 67.85 2055 PHE B N 1
ATOM 3049 C CA . PHE B 1 80 ? 56.226 23.891 35.706 1.00 58.87 2055 PHE B CA 1
ATOM 3050 C C . PHE B 1 80 ? 54.715 23.749 35.496 1.00 59.76 2055 PHE B C 1
ATOM 3051 O O . PHE B 1 80 ? 53.880 24.103 36.353 1.00 75.75 2055 PHE B O 1
ATOM 3059 N N . LEU B 1 81 ? 54.350 23.173 34.370 1.00 62.86 2056 LEU B N 1
ATOM 3060 C CA . LEU B 1 81 ? 52.944 22.965 34.123 1.00 64.04 2056 LEU B CA 1
ATOM 3061 C C . LEU B 1 81 ? 52.350 22.050 35.206 1.00 65.44 2056 LEU B C 1
ATOM 3062 O O . LEU B 1 81 ? 51.201 22.192 35.571 1.00 65.03 2056 LEU B O 1
ATOM 3067 N N . GLY B 1 82 ? 53.150 21.135 35.743 1.00 69.41 2057 GLY B N 1
ATOM 3068 C CA . GLY B 1 82 ? 52.698 20.318 36.854 1.00 65.52 2057 GLY B CA 1
ATOM 3069 C C . GLY B 1 82 ? 52.287 21.139 38.067 1.00 62.35 2057 GLY B C 1
ATOM 3070 O O . GLY B 1 82 ? 51.183 20.971 38.608 1.00 57.98 2057 GLY B O 1
ATOM 3071 N N . ALA B 1 83 ? 53.172 22.033 38.500 1.00 58.29 2058 ALA B N 1
ATOM 3072 C CA . ALA B 1 83 ? 52.852 22.909 39.628 1.00 56.95 2058 ALA B CA 1
ATOM 3073 C C . ALA B 1 83 ? 51.546 23.644 39.378 1.00 59.18 2058 ALA B C 1
ATOM 3074 O O . ALA B 1 83 ? 50.642 23.669 40.232 1.00 68.72 2058 ALA B O 1
ATOM 3076 N N . TYR B 1 84 ? 51.415 24.205 38.184 1.00 54.74 2059 TYR B N 1
ATOM 3077 C CA . TYR B 1 84 ? 50.212 24.990 37.942 1.00 59.01 2059 TYR B CA 1
ATOM 3078 C C . TYR B 1 84 ? 48.953 24.143 37.819 1.00 59.10 2059 TYR B C 1
ATOM 3079 O O . TYR B 1 84 ? 47.869 24.585 38.182 1.00 70.90 2059 TYR B O 1
ATOM 3088 N N . LEU B 1 85 ? 49.105 22.912 37.349 1.00 60.62 2060 LEU B N 1
ATOM 3089 C CA . LEU B 1 85 ? 47.993 21.968 37.317 1.00 63.43 2060 LEU B CA 1
ATOM 3090 C C . LEU B 1 85 ? 47.548 21.629 38.732 1.00 70.02 2060 LEU B C 1
ATOM 3091 O O . LEU B 1 85 ? 46.351 21.552 38.997 1.00 65.19 2060 LEU B O 1
ATOM 3096 N N . ILE B 1 86 ? 48.506 21.438 39.641 1.00 65.74 2061 ILE B N 1
ATOM 3097 C CA . ILE B 1 86 ? 48.156 21.229 41.039 1.00 56.43 2061 ILE B CA 1
ATOM 3098 C C . ILE B 1 86 ? 47.359 22.411 41.578 1.00 62.79 2061 ILE B C 1
ATOM 3099 O O . ILE B 1 86 ? 46.380 22.224 42.301 1.00 65.46 2061 ILE B O 1
ATOM 3104 N N . GLU B 1 87 ? 47.731 23.632 41.209 1.00 58.93 2062 GLU B N 1
ATOM 3105 C CA . GLU B 1 87 ? 46.863 24.729 41.627 1.00 58.97 2062 GLU B CA 1
ATOM 3106 C C . GLU B 1 87 ? 45.464 24.654 41.006 1.00 57.18 2062 GLU B C 1
ATOM 3107 O O . GLU B 1 87 ? 44.446 24.716 41.702 1.00 62.24 2062 GLU B O 1
ATOM 3113 N N . ALA B 1 88 ? 45.420 24.511 39.693 1.00 49.00 2063 ALA B N 1
ATOM 3114 C CA . ALA B 1 88 ? 44.160 24.483 38.970 1.00 47.72 2063 ALA B CA 1
ATOM 3115 C C . ALA B 1 88 ? 43.213 23.365 39.434 1.00 59.13 2063 ALA B C 1
ATOM 3116 O O . ALA B 1 88 ? 41.996 23.529 39.355 1.00 74.58 2063 ALA B O 1
ATOM 3118 N N . LEU B 1 89 ? 43.765 22.244 39.918 1.00 47.40 2064 LEU B N 1
ATOM 3119 C CA . LEU B 1 89 ? 42.956 21.113 40.385 1.00 62.28 2064 LEU B CA 1
ATOM 3120 C C . LEU B 1 89 ? 42.355 21.309 41.778 1.00 65.18 2064 LEU B C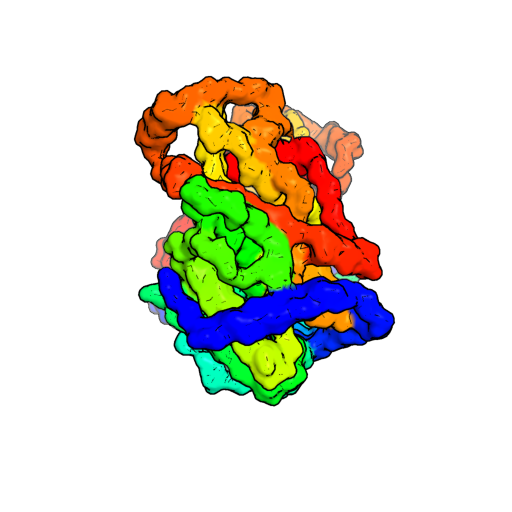 1
ATOM 3121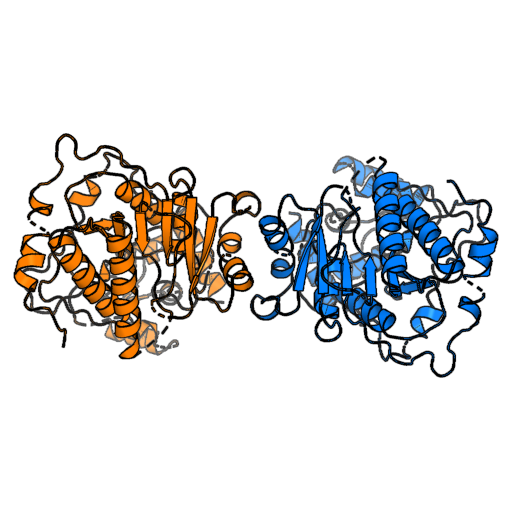 O O . LEU B 1 89 ? 41.392 20.620 42.144 1.00 66.49 2064 LEU B O 1
ATOM 3126 N N . GLN B 1 90 ? 42.952 22.206 42.563 1.00 65.67 2065 GLN B N 1
ATOM 3127 C CA . GLN B 1 90 ? 42.425 22.518 43.893 1.00 65.44 2065 GLN B CA 1
ATOM 3128 C C . GLN B 1 90 ? 40.999 22.965 43.723 1.00 70.57 2065 GLN B C 1
ATOM 3129 O O . GLN B 1 90 ? 40.712 23.933 42.986 1.00 72.83 2065 GLN B O 1
ATOM 3135 N N . GLY B 1 91 ? 40.110 22.235 44.385 1.00 64.69 2066 GLY B N 1
ATOM 3136 C CA . GLY B 1 91 ? 38.698 22.541 44.350 1.00 68.41 2066 GLY B CA 1
ATOM 3137 C C . GLY B 1 91 ? 37.933 21.577 43.485 1.00 70.18 2066 GLY B C 1
ATOM 3138 O O . GLY B 1 91 ? 36.710 21.583 43.528 1.00 78.79 2066 GLY B O 1
ATOM 3139 N N . TYR B 1 92 ? 38.646 20.749 42.717 1.00 65.58 2067 TYR B N 1
ATOM 3140 C CA . TYR B 1 92 ? 38.013 19.875 41.719 1.00 59.28 2067 TYR B CA 1
ATOM 3141 C C . TYR B 1 92 ? 38.376 18.390 41.786 1.00 60.37 2067 TYR B C 1
ATOM 3142 O O . TYR B 1 92 ? 37.576 17.543 41.411 1.00 71.63 2067 TYR B O 1
ATOM 3151 N N . SER B 1 93 ? 39.576 18.069 42.248 1.00 56.50 2068 SER B N 1
ATOM 3152 C CA . SER B 1 93 ? 39.943 16.671 42.424 1.00 67.55 2068 SER B CA 1
ATOM 3153 C C . SER B 1 93 ? 39.664 16.257 43.853 1.00 65.88 2068 SER B C 1
ATOM 3154 O O . SER B 1 93 ? 39.964 16.980 44.771 1.00 63.05 2068 SER B O 1
ATOM 3157 N N . HIS B 1 94 ? 39.084 15.088 44.045 1.00 77.10 2069 HIS B N 1
ATOM 3158 C CA . HIS B 1 94 ? 38.864 14.599 45.391 1.00 70.46 2069 HIS B CA 1
ATOM 3159 C C . HIS B 1 94 ? 40.216 14.494 46.112 1.00 69.52 2069 HIS B C 1
ATOM 3160 O O . HIS B 1 94 ? 40.426 15.072 47.169 1.00 74.70 2069 HIS B O 1
ATOM 3167 N N . ARG B 1 95 ? 41.151 13.795 45.504 1.00 70.99 2070 ARG B N 1
ATOM 3168 C CA . ARG B 1 95 ? 42.497 13.728 46.031 1.00 71.20 2070 ARG B CA 1
ATOM 3169 C C . ARG B 1 95 ? 43.408 13.698 44.818 1.00 73.36 2070 ARG B C 1
ATOM 3170 O O . ARG B 1 95 ? 42.994 13.259 43.753 1.00 81.85 2070 ARG B O 1
ATOM 3178 N N . ILE B 1 96 ? 44.626 14.201 44.956 1.00 68.88 2071 ILE B N 1
ATOM 3179 C CA . ILE B 1 96 ? 45.562 14.200 43.845 1.00 65.30 2071 ILE B CA 1
ATOM 3180 C C . ILE B 1 96 ? 46.730 13.274 44.135 1.00 71.79 2071 ILE B C 1
ATOM 3181 O O . ILE B 1 96 ? 47.510 13.509 45.047 1.00 75.19 2071 ILE B O 1
ATOM 3186 N N . TYR B 1 97 ? 46.868 12.225 43.350 1.00 69.82 2072 TYR B N 1
ATOM 3187 C CA . TYR B 1 97 ? 47.958 11.304 43.564 1.00 60.76 2072 TYR B CA 1
ATOM 3188 C C . TYR B 1 97 ? 49.098 11.684 42.613 1.00 67.26 2072 TYR B C 1
ATOM 3189 O O . TYR B 1 97 ? 48.924 11.709 41.401 1.00 69.76 2072 TYR B O 1
ATOM 3198 N N . CYS B 1 98 ? 50.258 12.004 43.174 1.00 60.20 2073 CYS B N 1
ATOM 3199 C CA . CYS B 1 98 ? 51.367 12.522 42.391 1.00 55.80 2073 CYS B CA 1
ATOM 3200 C C . CYS B 1 98 ? 52.446 11.484 42.152 1.00 76.39 2073 CYS B C 1
ATOM 3201 O O . CYS B 1 98 ? 53.215 11.150 43.057 1.00 81.23 2073 CYS B O 1
ATOM 3204 N N . PHE B 1 99 ? 52.520 10.978 40.926 1.00 76.62 2074 PHE B N 1
ATOM 3205 C CA . PHE B 1 99 ? 53.552 10.009 40.606 1.00 62.59 2074 PHE B CA 1
ATOM 3206 C C . PHE B 1 99 ? 54.901 10.663 40.342 1.00 63.14 2074 PHE B C 1
ATOM 3207 O O . PHE B 1 99 ? 55.061 11.401 39.386 1.00 84.41 2074 PHE B O 1
ATOM 3215 N N . ILE B 1 100 ? 55.879 10.377 41.186 1.00 65.88 2075 ILE B N 1
ATOM 3216 C CA . ILE B 1 100 ? 57.178 11.032 41.100 1.00 72.89 2075 ILE B CA 1
ATOM 3217 C C . ILE B 1 100 ? 58.310 10.014 41.172 1.00 73.02 2075 ILE B C 1
ATOM 3218 O O . ILE B 1 100 ? 58.390 9.243 42.128 1.00 81.25 2075 ILE B O 1
ATOM 3223 N N . ARG B 1 101 ? 59.185 10.017 40.168 1.00 69.39 2076 ARG B N 1
ATOM 3224 C CA . ARG B 1 101 ? 60.341 9.120 40.159 1.00 71.51 2076 ARG B CA 1
ATOM 3225 C C . ARG B 1 101 ? 61.397 9.626 41.121 1.00 85.07 2076 ARG B C 1
ATOM 3226 O O . ARG B 1 101 ? 61.968 10.695 40.925 1.00 97.39 2076 ARG B O 1
ATOM 3234 N N . ALA B 1 102 ? 61.630 8.856 42.178 1.00 89.93 2077 ALA B N 1
ATOM 3235 C CA . ALA B 1 102 ? 62.609 9.204 43.201 1.00 94.33 2077 ALA B CA 1
ATOM 3236 C C . ALA B 1 102 ? 63.050 7.950 43.931 1.00 96.68 2077 ALA B C 1
ATOM 3237 O O . ALA B 1 102 ? 62.317 6.960 43.976 1.00 96.30 2077 ALA B O 1
ATOM 3239 N N . ASP B 1 103 ? 64.243 7.996 44.512 1.00 97.05 2078 ASP B N 1
ATOM 3240 C CA . ASP B 1 103 ? 64.699 6.918 45.389 1.00 98.99 2078 ASP B CA 1
ATOM 3241 C C . ASP B 1 103 ? 63.761 6.567 46.570 1.00 97.44 2078 ASP B C 1
ATOM 3242 O O . ASP B 1 103 ? 63.682 5.407 46.951 1.00 106.92 2078 ASP B O 1
ATOM 3247 N N . ASN B 1 104 ? 63.059 7.543 47.153 1.00 94.25 2079 ASN B N 1
ATOM 3248 C CA . ASN B 1 104 ? 62.103 7.250 48.240 1.00 93.94 2079 ASN B CA 1
ATOM 3249 C C . ASN B 1 104 ? 61.026 8.312 48.426 1.00 86.59 2079 ASN B C 1
ATOM 3250 O O . ASN B 1 104 ? 61.049 9.329 47.755 1.00 96.58 2079 ASN B O 1
ATOM 3255 N N . GLU B 1 105 ? 60.087 8.067 49.340 1.00 86.53 2080 GLU B N 1
ATOM 3256 C CA . GLU B 1 105 ? 58.959 8.982 49.561 1.00 95.15 2080 GLU B CA 1
ATOM 3257 C C . GLU B 1 105 ? 59.410 10.342 50.107 1.00 101.55 2080 GLU B C 1
ATOM 3258 O O . GLU B 1 105 ? 58.877 11.371 49.702 1.00 96.16 2080 GLU B O 1
ATOM 3260 N N . GLU B 1 106 ? 60.386 10.332 51.018 1.00 99.46 2081 GLU B N 1
ATOM 3261 C CA . GLU B 1 106 ? 60.968 11.558 51.560 1.00 83.19 2081 GLU B CA 1
ATOM 3262 C C . GLU B 1 106 ? 61.519 12.472 50.438 1.00 79.69 2081 GLU B C 1
ATOM 3263 O O . GLU B 1 106 ? 61.152 13.647 50.361 1.00 74.77 2081 GLU B O 1
ATOM 3265 N N . ILE B 1 107 ? 62.378 11.936 49.567 1.00 70.82 2082 ILE B N 1
ATOM 3266 C CA . ILE B 1 107 ? 62.909 12.709 48.442 1.00 63.07 2082 ILE B CA 1
ATOM 3267 C C . ILE B 1 107 ? 61.821 13.145 47.429 1.00 69.37 2082 ILE B C 1
ATOM 3268 O O . ILE B 1 107 ? 61.862 14.248 46.884 1.00 79.11 2082 ILE B O 1
ATOM 3273 N N . ALA B 1 108 ? 60.835 12.302 47.185 1.00 69.04 2083 ALA B N 1
ATOM 3274 C CA . ALA B 1 108 ? 59.744 12.707 46.312 1.00 77.04 2083 ALA B CA 1
ATOM 3275 C C . ALA B 1 108 ? 58.965 13.888 46.904 1.00 71.63 2083 ALA B C 1
ATOM 3276 O O . ALA B 1 108 ? 58.623 14.834 46.184 1.00 76.85 2083 ALA B O 1
ATOM 3278 N N . TRP B 1 109 ? 58.692 13.830 48.206 1.00 64.72 2084 TRP B N 1
ATOM 3279 C CA . TRP B 1 109 ? 58.074 14.956 48.901 1.00 75.90 2084 TRP B CA 1
ATOM 3280 C C . TRP B 1 109 ? 58.920 16.187 48.711 1.00 74.14 2084 TRP B C 1
ATOM 3281 O O . TRP B 1 109 ? 58.394 17.253 48.409 1.00 65.69 2084 TRP B O 1
ATOM 3292 N N . TYR B 1 110 ? 60.229 16.034 48.891 1.00 64.89 2085 TYR B N 1
ATOM 3293 C CA . TYR B 1 110 ? 61.116 17.178 48.808 1.00 61.28 2085 TYR B CA 1
ATOM 3294 C C . TYR B 1 110 ? 61.072 17.826 47.429 1.00 71.59 2085 TYR B C 1
ATOM 3295 O O . TYR B 1 110 ? 61.004 19.043 47.320 1.00 74.99 2085 TYR B O 1
ATOM 3304 N N . LYS B 1 111 ? 61.122 17.003 46.389 1.00 66.15 2086 LYS B N 1
ATOM 3305 C CA . LYS B 1 111 ? 61.033 17.493 45.024 1.00 70.29 2086 LYS B CA 1
ATOM 3306 C C . LYS B 1 111 ? 59.735 18.256 44.789 1.00 66.36 2086 LYS B C 1
ATOM 3307 O O . LYS B 1 111 ? 59.741 19.357 44.213 1.00 79.46 2086 LYS B O 1
ATOM 3313 N N . LEU B 1 112 ? 58.631 17.690 45.262 1.00 55.05 2087 LEU B N 1
ATOM 3314 C CA . LEU B 1 112 ? 57.315 18.298 45.037 1.00 59.05 2087 LEU B CA 1
ATOM 3315 C C . LEU B 1 112 ? 57.099 19.585 45.864 1.00 72.57 2087 LEU B C 1
ATOM 3316 O O . LEU B 1 112 ? 56.538 20.573 45.379 1.00 71.95 2087 LEU B O 1
ATOM 3329 N N . THR B 1 114 ? 59.522 21.466 47.155 1.00 57.75 2089 THR B N 1
ATOM 3330 C CA . THR B 1 114 ? 60.431 22.435 46.583 1.00 49.60 2089 THR B CA 1
ATOM 3331 C C . THR B 1 114 ? 59.793 23.100 45.361 1.00 65.01 2089 THR B C 1
ATOM 3332 O O . THR B 1 114 ? 59.736 24.356 45.270 1.00 68.05 2089 THR B O 1
ATOM 3336 N N . ASN B 1 115 ? 59.258 22.274 44.459 1.00 64.95 2090 ASN B N 1
ATOM 3337 C CA . ASN B 1 115 ? 58.601 22.817 43.273 1.00 61.08 2090 ASN B CA 1
ATOM 3338 C C . ASN B 1 115 ? 57.475 23.769 43.643 1.00 67.79 2090 ASN B C 1
ATOM 3339 O O . ASN B 1 115 ? 57.510 24.941 43.277 1.00 72.21 2090 ASN B O 1
ATOM 3344 N N . LEU B 1 116 ? 56.484 23.276 44.377 1.00 65.89 2091 LEU B N 1
ATOM 3345 C CA . LEU B 1 116 ? 55.335 24.112 44.732 1.00 59.91 2091 LEU B CA 1
ATOM 3346 C C . LEU B 1 116 ? 55.752 25.423 45.425 1.00 63.32 2091 LEU B C 1
ATOM 3347 O O . LEU B 1 116 ? 55.312 26.505 45.056 1.00 61.71 2091 LEU B O 1
ATOM 3352 N N . ASN B 1 117 ? 56.631 25.310 46.405 1.00 62.75 2092 ASN B N 1
ATOM 3353 C CA . ASN B 1 117 ? 57.126 26.459 47.124 1.00 52.19 2092 ASN B CA 1
ATOM 3354 C C . ASN B 1 117 ? 57.739 27.517 46.213 1.00 68.75 2092 ASN B C 1
ATOM 3355 O O . ASN B 1 117 ? 57.685 28.708 46.536 1.00 77.48 2092 ASN B O 1
ATOM 3360 N N . ASP B 1 118 ? 58.330 27.106 45.087 1.00 71.14 2093 ASP B N 1
ATOM 3361 C CA . ASP B 1 118 ? 58.909 28.109 44.170 1.00 63.29 2093 ASP B CA 1
ATOM 3362 C C . ASP B 1 118 ? 57.874 29.008 43.456 1.00 74.06 2093 ASP B C 1
ATOM 3363 O O . ASP B 1 118 ? 58.204 30.109 43.021 1.00 84.42 2093 ASP B O 1
ATOM 3368 N N . TYR B 1 119 ? 56.632 28.544 43.354 1.00 69.31 2094 TYR B N 1
ATOM 3369 C CA . TYR B 1 119 ? 55.587 29.269 42.633 1.00 69.70 2094 TYR B CA 1
ATOM 3370 C C . TYR B 1 119 ? 54.507 29.866 43.549 1.00 74.37 2094 TYR B C 1
ATOM 3371 O O . TYR B 1 119 ? 53.887 30.864 43.213 1.00 79.24 2094 TYR B O 1
ATOM 3380 N N . PHE B 1 120 ? 54.289 29.253 44.703 1.00 63.39 2095 PHE B N 1
ATOM 3381 C CA . PHE B 1 120 ? 53.137 29.568 45.532 1.00 55.83 2095 PHE B CA 1
ATOM 3382 C C . PHE B 1 120 ? 53.532 29.921 46.953 1.00 66.22 2095 PHE B C 1
ATOM 3383 O O . PHE B 1 120 ? 54.600 29.534 47.433 1.00 74.64 2095 PHE B O 1
ATOM 3391 N N . SER B 1 121 ? 52.673 30.673 47.627 1.00 65.10 2096 SER B N 1
ATOM 3392 C CA . SER B 1 121 ? 52.953 31.022 49.014 1.00 66.01 2096 SER B CA 1
ATOM 3393 C C . SER B 1 121 ? 52.943 29.781 49.908 1.00 58.33 2096 SER B C 1
ATOM 3394 O O . SER B 1 121 ? 52.239 28.812 49.631 1.00 61.35 2096 SER B O 1
ATOM 3397 N N . GLU B 1 122 ? 53.709 29.848 50.991 1.00 94.84 2097 GLU B N 1
ATOM 3398 C CA . GLU B 1 122 ? 53.743 28.793 51.995 1.00 90.42 2097 GLU B CA 1
ATOM 3399 C C . GLU B 1 122 ? 52.365 28.398 52.477 1.00 82.02 2097 GLU B C 1
ATOM 3400 O O . GLU B 1 122 ? 52.041 27.211 52.510 1.00 77.39 2097 GLU B O 1
ATOM 3406 N N . GLU B 1 123 ? 51.548 29.388 52.814 1.00 73.60 2098 GLU B N 1
ATOM 3407 C CA . GLU B 1 123 ? 50.161 29.134 53.168 1.00 72.91 2098 GLU B CA 1
ATOM 3408 C C . GLU B 1 123 ? 49.434 28.343 52.063 1.00 78.05 2098 GLU B C 1
ATOM 3409 O O . GLU B 1 123 ? 48.753 27.335 52.335 1.00 84.50 2098 GLU B O 1
ATOM 3415 N N . THR B 1 124 ? 49.608 28.764 50.814 1.00 67.31 2099 THR B N 1
ATOM 3416 C CA . THR B 1 124 ? 48.986 28.046 49.719 1.00 64.28 2099 THR B CA 1
ATOM 3417 C C . THR B 1 124 ? 49.452 26.577 49.620 1.00 69.52 2099 THR B C 1
ATOM 3418 O O . THR B 1 124 ? 48.650 25.649 49.412 1.00 65.13 2099 THR B O 1
ATOM 3422 N N . VAL B 1 125 ? 50.751 26.371 49.769 1.00 74.94 2100 VAL B N 1
ATOM 3423 C CA . VAL B 1 125 ? 51.309 25.062 49.502 1.00 78.27 2100 VAL B CA 1
ATOM 3424 C C . VAL B 1 125 ? 50.853 24.144 50.612 1.00 80.78 2100 VAL B C 1
ATOM 3425 O O . VAL B 1 125 ? 50.464 22.998 50.374 1.00 73.16 2100 VAL B O 1
ATOM 3429 N N . GLU B 1 126 ? 50.870 24.679 51.827 1.00 87.13 2101 GLU B N 1
ATOM 3430 C CA . GLU B 1 126 ? 50.546 23.894 53.004 1.00 77.21 2101 GLU B CA 1
ATOM 3431 C C . GLU B 1 126 ? 49.116 23.436 52.878 1.00 73.09 2101 GLU B C 1
ATOM 3432 O O . GLU B 1 126 ? 48.831 22.247 52.993 1.00 76.17 2101 GLU B O 1
ATOM 3454 N N . LEU B 1 129 ? 48.788 20.541 50.441 1.00 90.00 2104 LEU B N 1
ATOM 3455 C CA . LEU B 1 129 ? 49.325 19.250 50.871 1.00 86.02 2104 LEU B CA 1
ATOM 3456 C C . LEU B 1 129 ? 48.229 18.373 51.498 1.00 81.06 2104 LEU B C 1
ATOM 3457 O O . LEU B 1 129 ? 48.310 17.133 51.503 1.00 78.32 2104 LEU B O 1
ATOM 3462 N N . SER B 1 130 ? 47.199 19.040 52.003 1.00 69.00 2105 SER B N 1
ATOM 3463 C CA . SER B 1 130 ? 46.047 18.385 52.590 1.00 71.71 2105 SER B CA 1
ATOM 3464 C C . SER B 1 130 ? 45.425 17.336 51.657 1.00 73.75 2105 SER B C 1
ATOM 3465 O O . SER B 1 130 ? 44.957 16.303 52.124 1.00 80.90 2105 SER B O 1
ATOM 3468 N N . ASN B 1 131 ? 45.415 17.580 50.348 1.00 66.28 2106 ASN B N 1
ATOM 3469 C CA . ASN B 1 131 ? 44.918 16.559 49.428 1.00 74.93 2106 ASN B CA 1
ATOM 3470 C C . ASN B 1 131 ? 45.871 16.049 48.346 1.00 69.81 2106 ASN B C 1
ATOM 3471 O O . ASN B 1 131 ? 45.442 15.600 47.290 1.00 75.79 2106 ASN B O 1
ATOM 3476 N N . ILE B 1 132 ? 47.161 16.082 48.630 1.00 63.76 2107 ILE B N 1
ATOM 3477 C CA . ILE B 1 132 ? 48.099 15.368 47.794 1.00 64.58 2107 ILE B CA 1
ATOM 3478 C C . ILE B 1 132 ? 48.641 14.124 48.483 1.00 63.00 2107 ILE B C 1
ATOM 3479 O O . ILE B 1 132 ? 48.972 14.142 49.664 1.00 81.35 2107 ILE B O 1
ATOM 3484 N N . GLU B 1 133 ? 48.724 13.048 47.718 1.00 62.86 2108 GLU B N 1
ATOM 3485 C CA . GLU B 1 133 ? 49.465 11.862 48.089 1.00 64.24 2108 GLU B CA 1
ATOM 3486 C C . GLU B 1 133 ? 50.551 11.611 47.033 1.00 74.15 2108 GLU B C 1
ATOM 3487 O O . GLU B 1 133 ? 50.306 11.695 45.830 1.00 79.08 2108 GLU B O 1
ATOM 3493 N N . VAL B 1 134 ? 51.760 11.330 47.495 1.00 73.40 2109 VAL B N 1
ATOM 3494 C CA . VAL B 1 134 ? 52.863 10.992 46.608 1.00 65.96 2109 VAL B CA 1
ATOM 3495 C C . VAL B 1 134 ? 52.993 9.467 46.389 1.00 63.44 2109 VAL B C 1
ATOM 3496 O O . VAL B 1 134 ? 52.900 8.686 47.330 1.00 67.29 2109 VAL B O 1
ATOM 3500 N N . ILE B 1 135 ? 53.180 9.071 45.134 1.00 62.00 2110 ILE B N 1
ATOM 3501 C CA . ILE B 1 135 ? 53.394 7.688 44.743 1.00 64.74 2110 ILE B CA 1
ATOM 3502 C C . ILE B 1 135 ? 54.793 7.622 44.153 1.00 75.54 2110 ILE B C 1
ATOM 3503 O O . ILE B 1 135 ? 55.091 8.332 43.197 1.00 81.62 2110 ILE B O 1
ATOM 3508 N N . VAL B 1 136 ? 55.655 6.788 44.725 1.00 84.90 2111 VAL B N 1
ATOM 3509 C CA . VAL B 1 136 ? 57.056 6.731 44.316 1.00 86.40 2111 VAL B CA 1
ATOM 3510 C C . VAL B 1 136 ? 57.278 5.665 43.248 1.00 93.38 2111 VAL B C 1
ATOM 3511 O O . VAL B 1 136 ? 56.699 4.580 43.309 1.00 92.81 2111 VAL B O 1
ATOM 3515 N N . GLY B 1 137 ? 58.120 5.977 42.269 1.00 102.20 2112 GLY B N 1
ATOM 3516 C CA . GLY B 1 137 ? 58.383 5.049 41.188 1.00 118.69 2112 GLY B CA 1
ATOM 3517 C C . GLY B 1 137 ? 59.854 4.965 40.848 1.00 128.97 2112 GLY B C 1
ATOM 3518 O O . GLY B 1 137 ? 60.555 5.976 40.876 1.00 128.10 2112 GLY B O 1
ATOM 3519 N N . ASP B 1 138 ? 60.325 3.762 40.527 1.00 132.52 2113 ASP B N 1
ATOM 3520 C CA . ASP B 1 138 ? 61.739 3.568 40.229 1.00 129.83 2113 ASP B CA 1
ATOM 3521 C C . ASP B 1 138 ? 62.098 4.176 38.864 1.00 148.42 2113 ASP B C 1
ATOM 3522 O O . ASP B 1 138 ? 62.783 5.197 38.790 1.00 146.30 2113 ASP B O 1
ATOM 3524 N N . PHE B 1 139 ? 61.614 3.561 37.789 1.00 163.07 2114 PHE B N 1
ATOM 3525 C CA . PHE B 1 139 ? 61.977 3.984 36.438 1.00 163.46 2114 PHE B CA 1
ATOM 3526 C C . PHE B 1 139 ? 61.059 3.355 35.400 1.00 163.24 2114 PHE B C 1
ATOM 3527 O O . PHE B 1 139 ? 61.132 2.155 35.142 1.00 163.12 2114 PHE B O 1
ATOM 3537 N N . ASP B 1 143 ? 56.828 -0.578 35.957 1.00 154.81 2118 ASP B N 1
ATOM 3538 C CA . ASP B 1 143 ? 55.761 -1.589 35.950 1.00 156.09 2118 ASP B CA 1
ATOM 3539 C C . ASP B 1 143 ? 55.105 -1.906 37.318 1.00 154.15 2118 ASP B C 1
ATOM 3540 O O . ASP B 1 143 ? 53.877 -1.907 37.431 1.00 152.75 2118 ASP B O 1
ATOM 3542 N N . ASP B 1 144 ? 55.915 -2.130 38.352 1.00 147.10 2119 ASP B N 1
ATOM 3543 C CA . ASP B 1 144 ? 55.399 -2.625 39.633 1.00 138.63 2119 ASP B CA 1
ATOM 3544 C C . ASP B 1 144 ? 55.000 -1.542 40.670 1.00 131.49 2119 ASP B C 1
ATOM 3545 O O . ASP B 1 144 ? 55.469 -1.559 41.817 1.00 124.83 2119 ASP B O 1
ATOM 3547 N N . VAL B 1 145 ? 54.122 -0.627 40.246 1.00 120.29 2120 VAL B N 1
ATOM 3548 C CA . VAL B 1 145 ? 53.488 0.383 41.101 1.00 98.37 2120 VAL B CA 1
ATOM 3549 C C . VAL B 1 145 ? 52.076 -0.081 41.437 1.00 89.97 2120 VAL B C 1
ATOM 3550 O O . VAL B 1 145 ? 51.331 -0.472 40.552 1.00 93.53 2120 VAL B O 1
ATOM 3554 N N . VAL B 1 146 ? 51.684 -0.040 42.701 1.00 82.98 2121 VAL B N 1
ATOM 3555 C CA . VAL B 1 146 ? 50.315 -0.435 43.032 1.00 84.48 2121 VAL B CA 1
ATOM 3556 C C . VAL B 1 146 ? 49.602 0.624 43.881 1.00 86.07 2121 VAL B C 1
ATOM 3557 O O . VAL B 1 146 ? 49.959 0.870 45.033 1.00 87.52 2121 VAL B O 1
ATOM 3561 N N . LEU B 1 147 ? 48.591 1.252 43.286 1.00 89.30 2122 LEU B N 1
ATOM 3562 C CA . LEU B 1 147 ? 47.930 2.432 43.861 1.00 82.25 2122 LEU B CA 1
ATOM 3563 C C . LEU B 1 147 ? 47.051 2.146 45.073 1.00 79.98 2122 LEU B C 1
ATOM 3564 O O . LEU B 1 147 ? 46.507 1.057 45.210 1.00 81.87 2122 LEU B O 1
ATOM 3569 N N . PRO B 1 148 ? 46.924 3.135 45.963 1.00 82.97 2123 PRO B N 1
ATOM 3570 C CA . PRO B 1 148 ? 46.176 3.027 47.223 1.00 80.32 2123 PRO B CA 1
ATOM 3571 C C . PRO B 1 148 ? 44.691 2.842 47.019 1.00 79.07 2123 PRO B C 1
ATOM 3572 O O . PRO B 1 148 ? 44.026 2.137 47.783 1.00 79.22 2123 PRO B O 1
ATOM 3576 N N . GLU B 1 149 ? 44.175 3.474 45.979 1.00 74.50 2124 GLU B N 1
ATOM 3577 C CA . GLU B 1 149 ? 42.751 3.453 45.722 1.00 76.85 2124 GLU B CA 1
ATOM 3578 C C . GLU B 1 149 ? 42.554 3.471 44.210 1.00 76.27 2124 GLU B C 1
ATOM 3579 O O . GLU B 1 149 ? 43.521 3.579 43.451 1.00 78.42 2124 GLU B O 1
ATOM 3585 N N . ASN B 1 150 ? 41.312 3.372 43.759 1.00 74.98 2125 ASN B N 1
ATOM 3586 C CA . ASN B 1 150 ? 41.060 3.444 42.322 1.00 80.43 2125 ASN B CA 1
ATOM 3587 C C . ASN B 1 150 ? 41.050 4.864 41.716 1.00 76.27 2125 ASN B C 1
ATOM 3588 O O . ASN B 1 150 ? 40.271 5.720 42.124 1.00 85.93 2125 ASN B O 1
ATOM 3601 N N . ASP B 1 152 ? 40.140 7.861 39.091 1.00 67.31 2127 ASP B N 1
ATOM 3602 C CA . ASP B 1 152 ? 39.061 8.278 38.186 1.00 59.25 2127 ASP B CA 1
ATOM 3603 C C . ASP B 1 152 ? 39.563 9.045 36.958 1.00 60.70 2127 ASP B C 1
ATOM 3604 O O . ASP B 1 152 ? 38.898 9.099 35.934 1.00 64.61 2127 ASP B O 1
ATOM 3609 N N . THR B 1 153 ? 40.724 9.671 37.089 1.00 58.31 2128 THR B N 1
ATOM 3610 C CA . THR B 1 153 ? 41.264 10.508 36.045 1.00 61.09 2128 THR B CA 1
ATOM 3611 C C . THR B 1 153 ? 42.771 10.470 36.171 1.00 68.68 2128 THR B C 1
ATOM 3612 O O . THR B 1 153 ? 43.297 10.666 37.265 1.00 69.38 2128 THR B O 1
ATOM 3616 N N . ILE B 1 154 ? 43.466 10.206 35.068 1.00 64.60 2129 ILE B N 1
ATOM 3617 C CA . ILE B 1 154 ? 44.917 10.295 35.066 1.00 63.74 2129 ILE B CA 1
ATOM 3618 C C . ILE B 1 154 ? 45.337 11.406 34.119 1.00 73.12 2129 ILE B C 1
ATOM 3619 O O . ILE B 1 154 ? 44.993 11.378 32.940 1.00 76.82 2129 ILE B O 1
ATOM 3624 N N . ILE B 1 155 ? 46.064 12.389 34.646 1.00 64.13 2130 ILE B N 1
ATOM 3625 C CA . ILE B 1 155 ? 46.573 13.502 33.863 1.00 52.75 2130 ILE B CA 1
ATOM 3626 C C . ILE B 1 155 ? 48.060 13.322 33.649 1.00 65.32 2130 ILE B C 1
ATOM 3627 O O . ILE B 1 155 ? 48.859 13.535 34.568 1.00 70.30 2130 ILE B O 1
ATOM 3632 N N . HIS B 1 156 ? 48.428 12.922 32.433 1.00 70.76 2131 HIS B N 1
ATOM 3633 C CA . HIS B 1 156 ? 49.824 12.647 32.104 1.00 70.28 2131 HIS B CA 1
ATOM 3634 C C . HIS B 1 156 ? 50.530 13.867 31.523 1.00 76.05 2131 HIS B C 1
ATOM 3635 O O . HIS B 1 156 ? 50.503 14.091 30.311 1.00 81.62 2131 HIS B O 1
ATOM 3642 N N . ALA B 1 157 ? 51.158 14.649 32.401 1.00 67.27 2132 ALA B N 1
ATOM 3643 C CA . ALA B 1 157 ? 51.851 15.876 32.012 1.00 61.13 2132 ALA B CA 1
ATOM 3644 C C . ALA B 1 157 ? 53.355 15.770 32.148 1.00 71.17 2132 ALA B C 1
ATOM 3645 O O . ALA B 1 157 ? 54.066 16.671 31.745 1.00 76.66 2132 ALA B O 1
ATOM 3647 N N . GLY B 1 158 ? 53.842 14.682 32.731 1.00 83.30 2133 GLY B N 1
ATOM 3648 C CA . GLY B 1 158 ? 55.271 14.497 32.911 1.00 84.14 2133 GLY B CA 1
ATOM 3649 C C . GLY B 1 158 ? 55.970 14.005 31.667 1.00 92.66 2133 GLY B C 1
ATOM 3650 O O . GLY B 1 158 ? 55.325 13.596 30.705 1.00 95.54 2133 GLY B O 1
ATOM 3651 N N . ALA B 1 159 ? 57.297 14.065 31.695 1.00 102.78 2134 ALA B N 1
ATOM 3652 C CA . ALA B 1 159 ? 58.159 13.614 30.600 1.00 108.95 2134 ALA B CA 1
ATOM 3653 C C . ALA B 1 159 ? 59.515 13.265 31.193 1.00 128.00 2134 ALA B C 1
ATOM 3654 O O . ALA B 1 159 ? 59.642 13.143 32.410 1.00 142.28 2134 ALA B O 1
ATOM 3656 N N . ARG B 1 160 ? 60.536 13.122 30.358 1.00 133.33 2135 ARG B N 1
ATOM 3657 C CA . ARG B 1 160 ? 61.865 12.798 30.875 1.00 142.02 2135 ARG B CA 1
ATOM 3658 C C . ARG B 1 160 ? 62.957 13.782 30.436 1.00 156.96 2135 ARG B C 1
ATOM 3659 O O . ARG B 1 160 ? 63.122 14.064 29.246 1.00 161.64 2135 ARG B O 1
ATOM 3667 N N . THR B 1 161 ? 63.696 14.298 31.415 1.00 159.03 2136 THR B N 1
ATOM 3668 C CA . THR B 1 161 ? 64.748 15.280 31.173 1.00 156.02 2136 THR B CA 1
ATOM 3669 C C . THR B 1 161 ? 66.049 14.619 30.723 1.00 159.27 2136 THR B C 1
ATOM 3670 O O . THR B 1 161 ? 66.789 14.057 31.534 1.00 158.40 2136 THR B O 1
ATOM 3672 N N . ASP B 1 167 ? 70.549 9.839 22.096 1.00 164.63 2142 ASP B N 1
ATOM 3673 C CA . ASP B 1 167 ? 69.405 10.564 21.547 1.00 161.79 2142 ASP B CA 1
ATOM 3674 C C . ASP B 1 167 ? 68.181 9.662 21.324 1.00 165.00 2142 ASP B C 1
ATOM 3675 O O . ASP B 1 167 ? 67.042 10.084 21.551 1.00 155.61 2142 ASP B O 1
ATOM 3677 N N . ASP B 1 168 ? 68.425 8.423 20.890 1.00 172.78 2143 ASP B N 1
ATOM 3678 C CA . ASP B 1 168 ? 67.355 7.492 20.505 1.00 164.98 2143 ASP B CA 1
ATOM 3679 C C . ASP B 1 168 ? 66.601 6.882 21.696 1.00 157.16 2143 ASP B C 1
ATOM 3680 O O . ASP B 1 168 ? 65.394 6.631 21.618 1.00 150.03 2143 ASP B O 1
ATOM 3682 N N . GLU B 1 169 ? 67.313 6.652 22.796 1.00 154.02 2144 GLU B N 1
ATOM 3683 C CA . GLU B 1 169 ? 66.697 6.101 23.999 1.00 145.26 2144 GLU B CA 1
ATOM 3684 C C . GLU B 1 169 ? 65.706 7.081 24.635 1.00 144.84 2144 GLU B C 1
ATOM 3685 O O . GLU B 1 169 ? 64.920 6.696 25.499 1.00 146.61 2144 GLU B O 1
ATOM 3687 N N . PHE B 1 170 ? 65.747 8.342 24.204 1.00 142.14 2145 PHE B N 1
ATOM 3688 C CA . PHE B 1 170 ? 64.836 9.377 24.700 1.00 133.38 2145 PHE B CA 1
ATOM 3689 C C . PHE B 1 170 ? 63.382 9.066 24.346 1.00 129.84 2145 PHE B C 1
ATOM 3690 O O . PHE B 1 170 ? 62.539 8.829 25.227 1.00 125.93 2145 PHE B O 1
ATOM 3698 N N . GLU B 1 171 ? 63.100 9.088 23.047 1.00 132.11 2146 GLU B N 1
ATOM 3699 C CA . GLU B 1 171 ? 61.777 8.773 22.521 1.00 130.25 2146 GLU B CA 1
ATOM 3700 C C . GLU B 1 171 ? 61.252 7.432 23.047 1.00 122.96 2146 GLU B C 1
ATOM 3701 O O . GLU B 1 171 ? 60.070 7.310 23.380 1.00 113.26 2146 GLU B O 1
ATOM 3707 N N . LYS B 1 172 ? 62.131 6.431 23.112 1.00 121.35 2147 LYS B N 1
ATOM 3708 C CA . LYS B 1 172 ? 61.778 5.147 23.714 1.00 119.56 2147 LYS B CA 1
ATOM 3709 C C . LYS B 1 172 ? 61.342 5.295 25.196 1.00 108.36 2147 LYS B C 1
ATOM 3710 O O . LYS B 1 172 ? 60.233 4.907 25.555 1.00 96.34 2147 LYS B O 1
ATOM 3712 N N . VAL B 1 173 ? 62.186 5.867 26.051 1.00 108.32 2148 VAL B N 1
ATOM 3713 C CA . VAL B 1 173 ? 61.812 6.018 27.463 1.00 105.97 2148 VAL B CA 1
ATOM 3714 C C . VAL B 1 173 ? 60.482 6.763 27.655 1.00 102.01 2148 VAL B C 1
ATOM 3715 O O . VAL B 1 173 ? 59.613 6.312 28.416 1.00 96.81 2148 VAL B O 1
ATOM 3719 N N . ASN B 1 174 ? 60.320 7.880 26.944 1.00 103.34 2149 ASN B N 1
ATOM 3720 C CA . ASN B 1 174 ? 59.076 8.660 27.007 1.00 104.31 2149 ASN B CA 1
ATOM 3721 C C . ASN B 1 174 ? 57.813 7.950 26.495 1.00 102.15 2149 ASN B C 1
ATOM 3722 O O . ASN B 1 174 ? 56.828 7.822 27.237 1.00 94.09 2149 ASN B O 1
ATOM 3727 N N . VAL B 1 175 ? 57.834 7.506 25.235 1.00 102.48 2150 VAL B N 1
ATOM 3728 C CA . VAL B 1 175 ? 56.749 6.676 24.689 1.00 102.55 2150 VAL B CA 1
ATOM 3729 C C . VAL B 1 175 ? 56.424 5.468 25.601 1.00 100.34 2150 VAL B C 1
ATOM 3730 O O . VAL B 1 175 ? 55.260 5.100 25.783 1.00 99.58 2150 VAL B O 1
ATOM 3734 N N . GLN B 1 176 ? 57.455 4.864 26.184 1.00 95.98 2151 GLN B N 1
ATOM 3735 C CA . GLN B 1 176 ? 57.264 3.827 27.197 1.00 101.06 2151 GLN B CA 1
ATOM 3736 C C . GLN B 1 176 ? 56.447 4.341 28.373 1.00 95.19 2151 GLN B C 1
ATOM 3737 O O . GLN B 1 176 ? 55.491 3.695 28.801 1.00 89.43 2151 GLN B O 1
ATOM 3743 N N . GLY B 1 177 ? 56.833 5.500 28.901 1.00 87.71 2152 GLY B N 1
ATOM 3744 C CA . GLY B 1 177 ? 56.072 6.119 29.969 1.00 84.59 2152 GLY B CA 1
ATOM 3745 C C . GLY B 1 177 ? 54.616 6.304 29.588 1.00 83.11 2152 GLY B C 1
ATOM 3746 O O . GLY B 1 177 ? 53.707 6.104 30.399 1.00 84.08 2152 GLY B O 1
ATOM 3747 N N . THR B 1 178 ? 54.379 6.678 28.338 1.00 82.73 2153 THR B N 1
ATOM 3748 C CA . THR B 1 178 ? 53.006 6.882 27.899 1.00 87.10 2153 THR B CA 1
ATOM 3749 C C . THR B 1 178 ? 52.212 5.573 27.802 1.00 92.49 2153 THR B C 1
ATOM 3750 O O . THR B 1 178 ? 51.053 5.518 28.234 1.00 91.01 2153 THR B O 1
ATOM 3754 N N . VAL B 1 179 ? 52.838 4.519 27.275 1.00 86.25 2154 VAL B N 1
ATOM 3755 C CA . VAL B 1 179 ? 52.215 3.196 27.280 1.00 87.81 2154 VAL B CA 1
ATOM 3756 C C . VAL B 1 179 ? 51.928 2.720 28.695 1.00 91.45 2154 VAL B C 1
ATOM 3757 O O . VAL B 1 179 ? 50.893 2.093 28.952 1.00 98.68 2154 VAL B O 1
ATOM 3761 N N . ASP B 1 180 ? 52.848 3.019 29.609 1.00 90.88 2155 ASP B N 1
ATOM 3762 C CA . ASP B 1 180 ? 52.695 2.607 31.000 1.00 104.41 2155 ASP B CA 1
ATOM 3763 C C . ASP B 1 180 ? 51.454 3.260 31.582 1.00 97.16 2155 ASP B C 1
ATOM 3764 O O . ASP B 1 180 ? 50.574 2.589 32.124 1.00 101.48 2155 ASP B O 1
ATOM 3769 N N . VAL B 1 181 ? 51.393 4.578 31.456 1.00 87.92 2156 VAL B N 1
ATOM 3770 C CA . VAL B 1 181 ? 50.256 5.330 31.943 1.00 86.08 2156 VAL B CA 1
ATOM 3771 C C . VAL B 1 181 ? 48.948 4.823 31.323 1.00 94.87 2156 VAL B C 1
ATOM 3772 O O . VAL B 1 181 ? 47.942 4.696 32.015 1.00 94.42 2156 VAL B O 1
ATOM 3776 N N . ILE B 1 182 ? 48.973 4.517 30.027 1.00 91.96 2157 ILE B N 1
ATOM 3777 C CA . ILE B 1 182 ? 47.785 4.020 29.329 1.00 84.41 2157 ILE B CA 1
ATOM 3778 C C . ILE B 1 182 ? 47.333 2.680 29.918 1.00 87.94 2157 ILE B C 1
ATOM 3779 O O . ILE B 1 182 ? 46.133 2.385 30.038 1.00 81.56 2157 ILE B O 1
ATOM 3784 N N . ARG B 1 183 ? 48.307 1.857 30.273 1.00 92.48 2158 ARG B N 1
ATOM 3785 C CA . ARG B 1 183 ? 47.999 0.581 30.880 1.00 90.38 2158 ARG B CA 1
ATOM 3786 C C . ARG B 1 183 ? 47.315 0.870 32.210 1.00 90.29 2158 ARG B C 1
ATOM 3787 O O . ARG B 1 183 ? 46.276 0.301 32.530 1.00 85.64 2158 ARG B O 1
ATOM 3795 N N . LEU B 1 184 ? 47.896 1.790 32.966 1.00 88.29 2159 LEU B N 1
ATOM 3796 C CA . LEU B 1 184 ? 47.359 2.158 34.266 1.00 83.96 2159 LEU B CA 1
ATOM 3797 C C . LEU B 1 184 ? 45.894 2.607 34.163 1.00 84.78 2159 LEU B C 1
ATOM 3798 O O . LEU B 1 184 ? 45.019 2.117 34.898 1.00 81.22 2159 LEU B O 1
ATOM 3803 N N . ALA B 1 185 ? 45.637 3.520 33.232 1.00 74.96 2160 ALA B N 1
ATOM 3804 C CA . ALA B 1 185 ? 44.280 3.942 32.914 1.00 75.54 2160 ALA B CA 1
ATOM 3805 C C . ALA B 1 185 ? 43.361 2.773 32.535 1.00 85.99 2160 ALA B C 1
ATOM 3806 O O . ALA B 1 185 ? 42.197 2.745 32.928 1.00 88.37 2160 ALA B O 1
ATOM 3808 N N . GLN B 1 186 ? 43.866 1.816 31.760 1.00 84.35 2161 GLN B N 1
ATOM 3809 C CA . GLN B 1 186 ? 43.019 0.696 31.371 1.00 83.45 2161 GLN B CA 1
ATOM 3810 C C . GLN B 1 186 ? 42.660 -0.119 32.600 1.00 82.26 2161 GLN B C 1
ATOM 3811 O O . GLN B 1 186 ? 41.518 -0.563 32.754 1.00 78.62 2161 GLN B O 1
ATOM 3817 N N . GLN B 1 187 ? 43.629 -0.280 33.494 1.00 83.12 2162 GLN B N 1
ATOM 3818 C CA . GLN B 1 187 ? 43.421 -1.080 34.693 1.00 91.64 2162 GLN B CA 1
ATOM 3819 C C . GLN B 1 187 ? 42.453 -0.400 35.686 1.00 92.91 2162 GLN B C 1
ATOM 3820 O O . GLN B 1 187 ? 41.653 -1.085 36.328 1.00 88.01 2162 GLN B O 1
ATOM 3826 N N . HIS B 1 188 ? 42.498 0.934 35.786 1.00 89.17 2163 HIS B N 1
ATOM 3827 C CA . HIS B 1 188 ? 41.581 1.655 36.678 1.00 82.49 2163 HIS B CA 1
ATOM 3828 C C . HIS B 1 188 ? 40.327 2.208 36.012 1.00 79.60 2163 HIS B C 1
ATOM 3829 O O . HIS B 1 188 ? 39.547 2.920 36.662 1.00 77.70 2163 HIS B O 1
ATOM 3836 N N . HIS B 1 189 ? 40.148 1.889 34.730 1.00 83.24 2164 HIS B N 1
ATOM 3837 C CA . HIS B 1 189 ? 39.035 2.382 33.909 1.00 59.61 2164 HIS B CA 1
ATOM 3838 C C . HIS B 1 189 ? 38.877 3.881 34.063 1.00 66.97 2164 HIS B C 1
ATOM 3839 O O . HIS B 1 189 ? 37.776 4.405 34.184 1.00 71.83 2164 HIS B O 1
ATOM 3846 N N . ALA B 1 190 ? 40.013 4.557 34.054 1.00 64.32 2165 ALA B N 1
ATOM 3847 C CA . ALA B 1 190 ? 40.078 5.966 34.315 1.00 67.42 2165 ALA B CA 1
ATOM 3848 C C . ALA B 1 190 ? 40.017 6.711 33.002 1.00 76.68 2165 ALA B C 1
ATOM 3849 O O . ALA B 1 190 ? 40.322 6.157 31.946 1.00 87.34 2165 ALA B O 1
ATOM 3851 N N . ARG B 1 191 ? 39.608 7.971 33.077 1.00 71.12 2166 ARG B N 1
ATOM 3852 C CA . ARG B 1 191 ? 39.775 8.894 31.976 1.00 67.68 2166 ARG B CA 1
ATO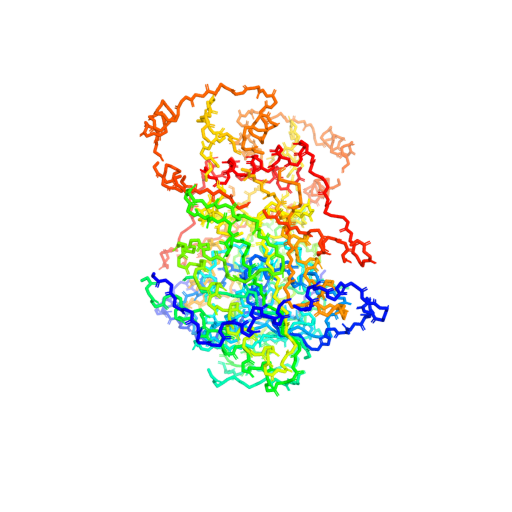M 3853 C C . ARG B 1 191 ? 41.200 9.431 31.938 1.00 73.50 2166 ARG B C 1
ATOM 3854 O O . ARG B 1 191 ? 41.724 9.931 32.935 1.00 80.08 2166 ARG B O 1
ATOM 3862 N N . LEU B 1 192 ? 41.821 9.315 30.775 1.00 67.52 2167 LEU B N 1
ATOM 3863 C CA . LEU B 1 192 ? 43.190 9.765 30.583 1.00 70.36 2167 LEU B CA 1
ATOM 3864 C C . LEU B 1 192 ? 43.239 11.080 29.789 1.00 73.87 2167 LEU B C 1
ATOM 3865 O O . LEU B 1 192 ? 42.546 11.244 28.782 1.00 86.27 2167 LEU B O 1
ATOM 3870 N N . ILE B 1 193 ? 44.040 12.024 30.264 1.00 74.64 2168 ILE B N 1
ATOM 3871 C CA . ILE B 1 193 ? 44.271 13.272 29.549 1.00 75.16 2168 ILE B CA 1
ATOM 3872 C C . ILE B 1 193 ? 45.761 13.341 29.271 1.00 73.08 2168 ILE B C 1
ATOM 3873 O O . ILE B 1 193 ? 46.561 13.445 30.198 1.00 81.24 2168 ILE B O 1
ATOM 3878 N N . TYR B 1 194 ? 46.150 13.246 28.007 1.00 65.03 2169 TYR B N 1
ATOM 3879 C CA . TYR B 1 194 ? 47.566 13.260 27.678 1.00 67.33 2169 TYR B CA 1
ATOM 3880 C C . TYR B 1 194 ? 47.924 14.655 27.253 1.00 73.19 2169 TYR B C 1
ATOM 3881 O O . TYR B 1 194 ? 47.301 15.209 26.359 1.00 93.24 2169 TYR B O 1
ATOM 3890 N N . VAL B 1 195 ? 48.958 15.230 27.856 1.00 69.66 2170 VAL B N 1
ATOM 3891 C CA . VAL B 1 195 ? 49.381 16.568 27.466 1.00 69.54 2170 VAL B CA 1
ATOM 3892 C C . VAL B 1 195 ? 50.386 16.484 26.324 1.00 78.21 2170 VAL B C 1
ATOM 3893 O O . VAL B 1 195 ? 51.424 15.837 26.447 1.00 82.12 2170 VAL B O 1
ATOM 3897 N N . SER B 1 196 ? 50.074 17.144 25.213 1.00 76.41 2171 SER B N 1
ATOM 3898 C CA . SER B 1 196 ? 50.917 17.080 24.024 1.00 68.36 2171 SER B CA 1
ATOM 3899 C C . SER B 1 196 ? 51.167 18.449 23.397 1.00 79.71 2171 SER B C 1
ATOM 3900 O O . SER B 1 196 ? 50.321 19.339 23.461 1.00 83.22 2171 SER B O 1
ATOM 3903 N N . THR B 1 197 ? 52.341 18.603 22.794 1.00 77.01 2172 THR B N 1
ATOM 3904 C CA . THR B 1 197 ? 52.723 19.844 22.126 1.00 76.96 2172 THR B CA 1
ATOM 3905 C C . THR B 1 197 ? 51.974 20.093 20.819 1.00 87.34 2172 THR B C 1
ATOM 3906 O O . THR B 1 197 ? 51.615 19.160 20.105 1.00 99.45 2172 THR B O 1
ATOM 3910 N N . ILE B 1 198 ? 51.753 21.368 20.517 1.00 82.65 2173 ILE B N 1
ATOM 3911 C CA . ILE B 1 198 ? 51.194 21.795 19.248 1.00 78.45 2173 ILE B CA 1
ATOM 3912 C C . ILE B 1 198 ? 52.289 21.718 18.194 1.00 85.65 2173 ILE B C 1
ATOM 3913 O O . ILE B 1 198 ? 52.016 21.774 16.998 1.00 91.48 2173 ILE B O 1
ATOM 3918 N N . SER B 1 199 ? 53.536 21.586 18.643 1.00 80.68 2174 SER B N 1
ATOM 3919 C CA . SER B 1 199 ? 54.670 21.519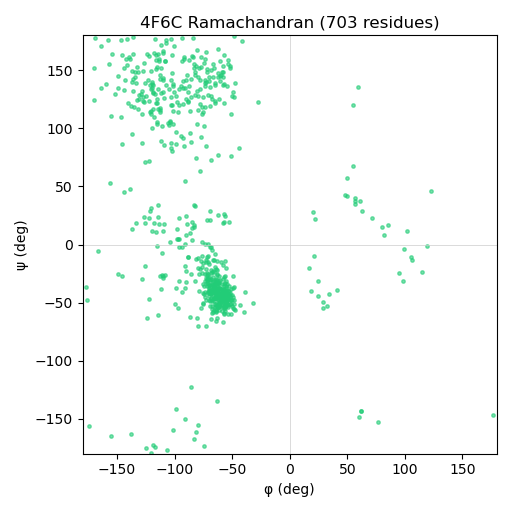 17.728 1.00 89.87 2174 SER B CA 1
ATOM 3920 C C . SER B 1 199 ? 54.716 20.156 17.018 1.00 94.44 2174 SER B C 1
ATOM 3921 O O . SER B 1 199 ? 55.592 19.879 16.198 1.00 93.96 2174 SER B O 1
ATOM 3924 N N . VAL B 1 200 ? 53.745 19.316 17.347 1.00 80.88 2175 VAL B N 1
ATOM 3925 C CA . VAL B 1 200 ? 53.616 17.997 16.783 1.00 72.30 2175 VAL B CA 1
ATOM 3926 C C . VAL B 1 200 ? 53.052 18.104 15.368 1.00 82.44 2175 VAL B C 1
ATOM 3927 O O . VAL B 1 200 ? 53.027 17.131 14.613 1.00 92.16 2175 VAL B O 1
ATOM 3931 N N . GLY B 1 201 ? 52.610 19.302 15.008 1.00 84.71 2176 GLY B N 1
ATOM 3932 C CA . GLY B 1 201 ? 52.168 19.582 13.654 1.00 89.31 2176 GLY B CA 1
ATOM 3933 C C . GLY B 1 201 ? 52.254 21.058 13.284 1.00 90.44 2176 GLY B C 1
ATOM 3934 O O . GLY B 1 201 ? 51.279 21.650 12.831 1.00 92.98 2176 GLY B O 1
ATOM 3935 N N . THR B 1 202 ? 53.419 21.663 13.474 1.00 86.66 2177 THR B N 1
ATOM 3936 C CA . THR B 1 202 ? 53.576 23.076 13.160 1.00 91.04 2177 THR B CA 1
ATOM 3937 C C . THR B 1 202 ? 54.518 23.296 11.988 1.00 95.12 2177 THR B C 1
ATOM 3938 O O . THR B 1 202 ? 54.414 24.297 11.294 1.00 98.42 2177 THR B O 1
ATOM 3942 N N . TYR B 1 203 ? 55.447 22.370 11.774 1.00 98.06 2178 TYR B N 1
ATOM 3943 C CA . TYR B 1 203 ? 56.415 22.521 10.687 1.00 102.38 2178 TYR B CA 1
ATOM 3944 C C . TYR B 1 203 ? 56.180 21.524 9.524 1.00 107.01 2178 TYR B C 1
ATOM 3945 O O . TYR B 1 203 ? 56.087 20.315 9.733 1.00 109.17 2178 TYR B O 1
ATOM 3947 N N . PHE B 1 204 ? 56.061 22.053 8.307 1.00 102.26 2179 PHE B N 1
ATOM 3948 C CA . PHE B 1 204 ? 55.905 21.246 7.095 1.00 100.14 2179 PHE B CA 1
ATOM 3949 C C . PHE B 1 204 ? 57.088 21.461 6.167 1.00 112.83 2179 PHE B C 1
ATOM 3950 O O . PHE B 1 204 ? 57.962 22.273 6.447 1.00 119.38 2179 PHE B O 1
ATOM 3958 N N . ASP B 1 205 ? 57.105 20.736 5.055 1.00 117.84 2180 ASP B N 1
ATOM 3959 C CA . ASP B 1 205 ? 58.149 20.891 4.057 1.00 119.84 2180 ASP B CA 1
ATOM 3960 C C . ASP B 1 205 ? 57.811 22.098 3.181 1.00 126.69 2180 ASP B C 1
ATOM 3961 O O . ASP B 1 205 ? 56.640 22.451 3.034 1.00 126.95 2180 ASP B O 1
ATOM 3966 N N . ILE B 1 206 ? 58.827 22.727 2.596 1.00 128.82 2181 ILE B N 1
ATOM 3967 C CA . ILE B 1 206 ? 58.625 23.985 1.881 1.00 134.66 2181 ILE B CA 1
ATOM 3968 C C . ILE B 1 206 ? 57.590 23.941 0.750 1.00 139.00 2181 ILE B C 1
ATOM 3969 O O . ILE B 1 206 ? 56.904 24.934 0.501 1.00 142.57 2181 ILE B O 1
ATOM 3974 N N . ASP B 1 207 ? 57.467 22.803 0.075 1.00 138.15 2182 ASP B N 1
ATOM 3975 C CA . ASP B 1 207 ? 56.525 22.696 -1.035 1.00 139.40 2182 ASP B CA 1
ATOM 3976 C C . ASP B 1 207 ? 55.351 21.806 -0.648 1.00 144.53 2182 ASP B C 1
ATOM 3977 O O . ASP B 1 207 ? 55.365 20.608 -0.913 1.00 153.06 2182 ASP B O 1
ATOM 3979 N N . THR B 1 208 ? 54.343 22.395 -0.008 1.00 138.31 2183 THR B N 1
ATOM 3980 C CA . THR B 1 208 ? 53.165 21.649 0.435 1.00 124.30 2183 THR B CA 1
ATOM 3981 C C . THR B 1 208 ? 51.905 22.495 0.307 1.00 126.63 2183 THR B C 1
ATOM 3982 O O . THR B 1 208 ? 51.882 23.655 0.711 1.00 121.08 2183 THR B O 1
ATOM 3986 N N . GLU B 1 209 ? 50.860 21.910 -0.268 1.00 142.95 2184 GLU B N 1
ATOM 3987 C CA . GLU B 1 209 ? 49.619 22.637 -0.523 1.00 154.83 2184 GLU B CA 1
ATOM 3988 C C . GLU B 1 209 ? 48.772 22.752 0.742 1.00 152.61 2184 GLU B C 1
ATOM 3989 O O . GLU B 1 209 ? 48.621 23.840 1.300 1.00 154.12 2184 GLU B O 1
ATOM 3995 N N . ASP B 1 210 ? 48.219 21.627 1.185 1.00 146.35 2185 ASP B N 1
ATOM 3996 C CA . ASP B 1 210 ? 47.407 21.603 2.390 1.00 137.08 2185 ASP B CA 1
ATOM 3997 C C . ASP B 1 210 ? 48.344 21.664 3.576 1.00 126.99 2185 ASP B C 1
ATOM 3998 O O . ASP B 1 210 ? 49.103 20.728 3.828 1.00 130.07 2185 ASP B O 1
ATOM 4003 N N . VAL B 1 211 ? 48.302 22.771 4.302 1.00 114.51 2186 VAL B N 1
ATOM 4004 C CA . VAL B 1 211 ? 49.275 22.990 5.360 1.00 102.71 2186 VAL B CA 1
ATOM 4005 C C . VAL B 1 211 ? 48.580 23.466 6.650 1.00 99.72 2186 VAL B C 1
ATOM 4006 O O . VAL B 1 211 ? 49.202 24.000 7.575 1.00 95.04 2186 VAL B O 1
ATOM 4010 N N . THR B 1 212 ? 47.272 23.227 6.694 1.00 101.38 2187 THR B N 1
ATOM 4011 C CA . THR B 1 212 ? 46.436 23.513 7.850 1.00 105.91 2187 THR B CA 1
ATOM 4012 C C . THR B 1 212 ? 46.561 22.383 8.852 1.00 103.76 2187 THR B C 1
ATOM 4013 O O . THR B 1 212 ? 46.692 21.231 8.450 1.00 94.98 2187 THR B O 1
ATOM 4017 N N . PHE B 1 213 ? 46.497 22.709 10.145 1.00 98.12 2188 PHE B N 1
ATOM 4018 C CA . PHE B 1 213 ? 46.572 21.700 11.208 1.00 90.84 2188 PHE B CA 1
ATOM 4019 C C . PHE B 1 213 ? 45.595 22.053 12.330 1.00 85.78 2188 PHE B C 1
ATOM 4020 O O . PHE B 1 213 ? 45.656 23.132 12.910 1.00 94.21 2188 PHE B O 1
ATOM 4028 N N . SER B 1 214 ? 44.682 21.139 12.617 1.00 86.60 2189 SER B N 1
ATOM 4029 C CA . SER B 1 214 ? 43.616 21.381 13.581 1.00 91.38 2189 SER B CA 1
ATOM 4030 C C . SER B 1 214 ? 43.446 20.168 14.488 1.00 94.40 2189 SER B C 1
ATOM 4031 O O . SER B 1 214 ? 44.108 19.147 14.315 1.00 88.64 2189 SER B O 1
ATOM 4034 N N . GLU B 1 215 ? 42.520 20.270 15.430 1.00 91.44 2190 GLU B N 1
ATOM 4035 C CA . GLU B 1 215 ? 42.273 19.183 16.355 1.00 87.67 2190 GLU B CA 1
ATOM 4036 C C . GLU B 1 215 ? 41.636 17.960 15.666 1.00 93.29 2190 GLU B C 1
ATOM 4037 O O . GLU B 1 215 ? 41.423 16.909 16.291 1.00 90.02 2190 GLU B O 1
ATOM 4043 N N . ALA B 1 216 ? 41.380 18.101 14.364 1.00 100.09 2191 ALA B N 1
ATOM 4044 C CA . ALA B 1 216 ? 40.923 16.999 13.507 1.00 90.85 2191 ALA B CA 1
ATOM 4045 C C . ALA B 1 216 ? 42.083 16.156 12.946 1.00 89.74 2191 ALA B C 1
ATOM 4046 O O . ALA B 1 216 ? 41.912 14.977 12.616 1.00 90.40 2191 ALA B O 1
ATOM 4048 N N . ASP B 1 217 ? 43.256 16.769 12.836 1.00 79.58 2192 ASP B N 1
ATOM 4049 C CA . ASP B 1 217 ? 44.428 16.118 12.260 1.00 75.94 2192 ASP B CA 1
ATOM 4050 C C . ASP B 1 217 ? 45.324 15.370 13.247 1.00 82.40 2192 ASP B C 1
ATOM 4051 O O . ASP B 1 217 ? 45.543 15.812 14.360 1.00 105.51 2192 ASP B O 1
ATOM 4056 N N . VAL B 1 218 ? 45.838 14.226 12.800 1.00 85.61 2193 VAL B N 1
ATOM 4057 C CA . VAL B 1 218 ? 46.865 13.500 13.532 1.00 80.88 2193 VAL B CA 1
ATOM 4058 C C . VAL B 1 218 ? 48.179 13.480 12.752 1.00 98.44 2193 VAL B C 1
ATOM 4059 O O . VAL B 1 218 ? 49.195 13.984 13.227 1.00 102.71 2193 VAL B O 1
ATOM 4063 N N . TYR B 1 219 ? 48.155 12.905 11.550 1.00 97.20 2194 TYR B N 1
ATOM 4064 C CA . TYR B 1 219 ? 49.320 12.932 10.667 1.00 96.10 2194 TYR B CA 1
ATOM 4065 C C . TYR B 1 219 ? 48.972 13.380 9.249 1.00 104.36 2194 TYR B C 1
ATOM 4066 O O . TYR B 1 219 ? 48.092 12.807 8.609 1.00 117.09 2194 TYR B O 1
ATOM 4075 N N . LYS B 1 220 ? 49.666 14.403 8.763 1.00 95.47 2195 LYS B N 1
ATOM 4076 C CA . LYS B 1 220 ? 49.481 14.884 7.395 1.00 86.88 2195 LYS B CA 1
ATOM 4077 C C . LYS B 1 220 ? 50.775 14.946 6.582 1.00 89.54 2195 LYS B C 1
ATOM 4078 O O . LYS B 1 220 ? 50.838 15.657 5.582 1.00 87.37 2195 LYS B O 1
ATOM 4084 N N . GLY B 1 221 ? 51.813 14.240 7.017 1.00 90.14 2196 GLY B N 1
ATOM 4085 C CA . GLY B 1 221 ? 53.125 14.523 6.540 1.00 94.21 2196 GLY B CA 1
ATOM 4086 C C . GLY B 1 221 ? 53.972 15.682 7.098 1.00 108.25 2196 GLY B C 1
ATOM 4087 O O . GLY B 1 221 ? 54.975 16.063 6.505 1.00 121.61 2196 GLY B O 1
ATOM 4088 N N . GLN B 1 222 ? 53.570 16.227 8.245 1.00 105.29 2197 GLN B N 1
ATOM 4089 C CA . GLN B 1 222 ? 54.357 17.243 8.949 1.00 102.81 2197 GLN B CA 1
ATOM 4090 C C . GLN B 1 222 ? 55.757 16.729 9.268 1.00 110.48 2197 GLN B C 1
ATOM 4091 O O . GLN B 1 222 ? 55.980 15.524 9.264 1.00 125.20 2197 GLN B O 1
ATOM 4097 N N . LEU B 1 223 ? 56.692 17.623 9.585 1.00 104.75 2198 LEU B N 1
ATOM 4098 C CA . LEU B 1 223 ? 58.096 17.215 9.712 1.00 110.08 2198 LEU B CA 1
ATOM 4099 C C . LEU B 1 223 ? 58.506 16.383 10.933 1.00 121.35 2198 LEU B C 1
ATOM 4100 O O . LEU B 1 223 ? 59.222 15.389 10.765 1.00 145.73 2198 LEU B O 1
ATOM 4105 N N . LEU B 1 224 ? 58.099 16.777 12.139 1.00 95.35 2199 LEU B N 1
ATOM 4106 C CA . LEU B 1 224 ? 58.541 16.058 13.347 1.00 101.29 2199 LEU B CA 1
ATOM 4107 C C . LEU B 1 224 ? 60.059 15.942 13.487 1.00 116.33 2199 LEU B C 1
ATOM 4108 O O . LEU B 1 224 ? 60.595 14.839 13.416 1.00 119.89 2199 LEU B O 1
ATOM 4113 N N . THR B 1 225 ? 60.745 17.060 13.713 1.00 123.52 2200 THR B N 1
ATOM 4114 C CA . THR B 1 225 ? 62.207 17.044 13.793 1.00 133.25 2200 THR B CA 1
ATOM 4115 C C . THR B 1 225 ? 62.769 16.727 15.191 1.00 133.70 2200 THR B C 1
ATOM 4116 O O . THR B 1 225 ? 63.457 15.717 15.371 1.00 138.67 2200 THR B O 1
ATOM 4120 N N . SER B 1 226 ? 62.482 17.587 16.167 1.00 129.08 2201 SER B N 1
ATOM 4121 C CA . SER B 1 226 ? 62.975 17.416 17.541 1.00 127.35 2201 SER B CA 1
ATOM 4122 C C . SER B 1 226 ? 62.572 16.078 18.161 1.00 122.14 2201 SER B C 1
ATOM 4123 O O . SER B 1 226 ? 61.432 15.646 18.004 1.00 118.35 2201 SER B O 1
ATOM 4125 N N . PRO B 1 227 ? 63.506 15.425 18.880 1.00 122.88 2202 PRO B N 1
ATOM 4126 C CA . PRO B 1 227 ? 63.209 14.145 19.535 1.00 119.18 2202 PRO B CA 1
ATOM 4127 C C . PRO B 1 227 ? 62.110 14.327 20.563 1.00 115.48 2202 PRO B C 1
ATOM 4128 O O . PRO B 1 227 ? 61.314 13.416 20.764 1.00 118.46 2202 PRO B O 1
ATOM 4132 N N . TYR B 1 228 ? 62.074 15.495 21.199 1.00 111.63 2203 TYR B N 1
ATOM 4133 C CA . TYR B 1 228 ? 60.962 15.855 22.064 1.00 109.03 2203 TYR B CA 1
ATOM 4134 C C . TYR B 1 228 ? 59.655 15.726 21.289 1.00 10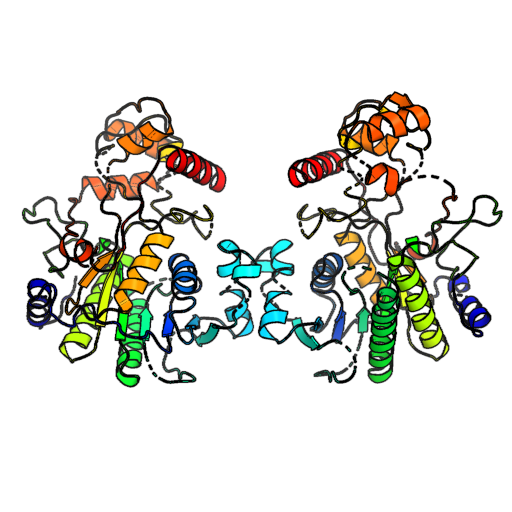9.13 2203 TYR B C 1
ATOM 4135 O O . TYR B 1 228 ? 58.709 15.059 21.725 1.00 113.45 2203 TYR B O 1
ATOM 4144 N N . THR B 1 229 ? 59.625 16.352 20.120 1.00 107.56 2204 THR B N 1
ATOM 4145 C CA . THR B 1 229 ? 58.449 16.339 19.262 1.00 103.85 2204 THR B CA 1
ATOM 4146 C C . THR B 1 229 ? 58.027 14.934 18.813 1.00 100.79 2204 THR B C 1
ATOM 4147 O O . THR B 1 229 ? 56.863 14.559 18.950 1.00 91.69 2204 THR B O 1
ATOM 4151 N N . ARG B 1 230 ? 58.964 14.162 18.269 1.00 106.76 2205 ARG B N 1
ATOM 4152 C CA . ARG B 1 230 ? 58.638 12.809 17.820 1.00 109.33 2205 ARG B CA 1
ATOM 4153 C C . ARG B 1 230 ? 58.122 12.005 19.011 1.00 102.59 2205 ARG B C 1
ATOM 4154 O O . ARG B 1 230 ? 57.181 11.231 18.887 1.00 92.29 2205 ARG B O 1
ATOM 4156 N N . SER B 1 231 ? 58.731 12.232 20.169 1.00 103.09 2206 SER B N 1
ATOM 4157 C CA . SER B 1 231 ? 58.314 11.596 21.406 1.00 95.85 2206 SER B CA 1
ATOM 4158 C C . SER B 1 231 ? 56.832 11.867 21.668 1.00 91.00 2206 SER B C 1
ATOM 4159 O O . SER B 1 231 ? 56.030 10.934 21.862 1.00 84.85 2206 SER B O 1
ATOM 4162 N N . LYS B 1 232 ? 56.459 13.141 21.645 1.00 91.71 2207 LYS B N 1
ATOM 4163 C CA . LYS B 1 232 ? 55.061 13.507 21.866 1.00 90.27 2207 LYS B CA 1
ATOM 4164 C C . LYS B 1 232 ? 54.128 12.912 20.802 1.00 93.07 2207 LYS B C 1
ATOM 4165 O O . LYS B 1 232 ? 53.004 12.506 21.106 1.00 93.47 2207 LYS B O 1
ATOM 4171 N N . PHE B 1 233 ? 54.603 12.858 19.561 1.00 90.35 2208 PHE B N 1
ATOM 4172 C CA . PHE B 1 233 ? 53.784 12.382 18.446 1.00 92.66 2208 PHE B CA 1
ATOM 4173 C C . PHE B 1 233 ? 53.500 10.865 18.563 1.00 92.40 2208 PHE B C 1
ATOM 4174 O O . PHE B 1 233 ? 52.359 10.398 18.410 1.00 86.63 2208 PHE B O 1
ATOM 4182 N N . TYR B 1 234 ? 54.543 10.103 18.853 1.00 88.36 2209 TYR B N 1
ATOM 4183 C CA . TYR B 1 234 ? 54.394 8.672 19.047 1.00 95.97 2209 TYR B CA 1
ATOM 4184 C C . TYR B 1 234 ? 53.509 8.384 20.256 1.00 94.79 2209 TYR B C 1
ATOM 4185 O O . TYR B 1 234 ? 52.661 7.485 20.211 1.00 105.86 2209 TYR B O 1
ATOM 4194 N N . SER B 1 235 ? 53.672 9.162 21.322 1.00 94.61 2210 SER B N 1
ATOM 4195 C CA . SER B 1 235 ? 52.777 9.013 22.474 1.00 93.89 2210 SER B CA 1
ATOM 4196 C C . SER B 1 235 ? 51.329 9.246 22.077 1.00 86.14 2210 SER B C 1
ATOM 4197 O O . SER B 1 235 ? 50.436 8.470 22.435 1.00 77.11 2210 SER B O 1
ATOM 4200 N N . GLU B 1 236 ? 51.117 10.330 21.339 1.00 86.61 2211 GLU B N 1
ATOM 4201 C CA . GLU B 1 236 ? 49.809 10.687 20.816 1.00 83.67 2211 GLU B CA 1
ATOM 4202 C C . GLU B 1 236 ? 49.188 9.482 20.102 1.00 86.92 2211 GLU B C 1
ATOM 4203 O O . GLU B 1 236 ? 48.034 9.121 20.366 1.00 94.66 2211 GLU B O 1
ATOM 4209 N N . LEU B 1 237 ? 49.971 8.836 19.237 1.00 80.04 2212 LEU B N 1
ATOM 4210 C CA . LEU B 1 237 ? 49.520 7.610 18.560 1.00 83.67 2212 LEU B CA 1
ATOM 4211 C C . LEU B 1 237 ? 49.158 6.422 19.481 1.00 100.53 2212 LEU B C 1
ATOM 4212 O O . LEU B 1 237 ? 48.125 5.764 19.274 1.00 105.04 2212 LEU B O 1
ATOM 4217 N N . LYS B 1 238 ? 50.006 6.134 20.474 1.00 104.70 2213 LYS B N 1
ATOM 4218 C CA . LYS B 1 238 ? 49.674 5.122 21.493 1.00 95.89 2213 LYS B CA 1
ATOM 4219 C C . LYS B 1 238 ? 48.316 5.402 22.151 1.00 92.55 2213 LYS B C 1
ATOM 4220 O O . LYS B 1 238 ? 47.442 4.514 22.210 1.00 92.26 2213 LYS B O 1
ATOM 4226 N N . VAL B 1 239 ? 48.153 6.638 22.633 1.00 85.10 2214 VAL B N 1
ATOM 4227 C CA . VAL B 1 239 ? 46.904 7.098 23.251 1.00 84.40 2214 VAL B CA 1
ATOM 4228 C C . VAL B 1 239 ? 45.707 6.876 22.329 1.00 84.48 2214 VAL B C 1
ATOM 4229 O O . VAL B 1 239 ? 44.659 6.379 22.772 1.00 77.21 2214 VAL B O 1
ATOM 4233 N N . LEU B 1 240 ? 45.870 7.240 21.053 1.00 83.81 2215 LEU B N 1
ATOM 4234 C CA . LEU B 1 240 ? 44.852 6.959 20.027 1.00 84.64 2215 LEU B CA 1
ATOM 4235 C C . LEU B 1 240 ? 44.476 5.473 19.897 1.00 87.31 2215 LEU B C 1
ATOM 4236 O O . LEU B 1 240 ? 43.291 5.126 19.935 1.00 81.85 2215 LEU B O 1
ATOM 4241 N N . GLU B 1 241 ? 45.468 4.598 19.734 1.00 91.80 2216 GLU B N 1
ATOM 4242 C CA . GLU B 1 241 ? 45.153 3.174 19.647 1.00 97.87 2216 GLU B CA 1
ATOM 4243 C C . GLU B 1 241 ? 44.347 2.759 20.855 1.00 97.41 2216 GLU B C 1
ATOM 4244 O O . GLU B 1 241 ? 43.355 2.048 20.715 1.00 99.49 2216 GLU B O 1
ATOM 4250 N N . ALA B 1 242 ? 44.745 3.237 22.033 1.00 95.67 2217 ALA B N 1
ATOM 4251 C CA . ALA B 1 242 ? 43.959 2.962 23.241 1.00 93.02 2217 ALA B CA 1
ATOM 4252 C C . ALA B 1 242 ? 42.501 3.454 23.158 1.00 84.83 2217 ALA B C 1
ATOM 4253 O O . ALA B 1 242 ? 41.575 2.701 23.498 1.00 75.78 2217 ALA B O 1
ATOM 4255 N N . VAL B 1 243 ? 42.287 4.696 22.717 1.00 75.80 2218 VAL B N 1
ATOM 4256 C CA . VAL B 1 243 ? 40.911 5.180 22.552 1.00 84.37 2218 VAL B CA 1
ATOM 4257 C C . VAL B 1 243 ? 40.103 4.282 21.620 1.00 93.27 2218 VAL B C 1
ATOM 4258 O O . VAL B 1 243 ? 38.968 3.902 21.919 1.00 89.67 2218 VAL B O 1
ATOM 4262 N N . ASN B 1 244 ? 40.711 3.960 20.485 1.00 96.94 2219 ASN B N 1
ATOM 4263 C CA . ASN B 1 244 ? 40.130 3.071 19.496 1.00 106.52 2219 ASN B CA 1
ATOM 4264 C C . ASN B 1 244 ? 39.630 1.761 20.113 1.00 106.62 2219 ASN B C 1
ATOM 4265 O O . ASN B 1 244 ? 38.535 1.287 19.803 1.00 112.57 2219 ASN B O 1
ATOM 4270 N N . ASN B 1 245 ? 40.440 1.190 20.996 1.00 100.68 2220 ASN B N 1
ATOM 4271 C CA . ASN B 1 245 ? 40.052 0.023 21.779 1.00 91.48 2220 ASN B CA 1
ATOM 4272 C C . ASN B 1 245 ? 39.228 0.334 23.039 1.00 99.97 2220 ASN B C 1
ATOM 4273 O O . ASN B 1 245 ? 39.157 -0.498 23.942 1.00 102.62 2220 ASN B O 1
ATOM 4278 N N . GLY B 1 246 ? 38.655 1.537 23.131 1.00 92.48 2221 GLY B N 1
ATOM 4279 C CA . GLY B 1 246 ? 37.584 1.791 24.080 1.00 80.11 2221 GLY B CA 1
ATOM 4280 C C . GLY B 1 246 ? 37.943 2.520 25.355 1.00 89.17 2221 GLY B C 1
ATOM 4281 O O . GLY B 1 246 ? 37.144 2.579 26.290 1.00 88.82 2221 GLY B O 1
ATOM 4282 N N . LEU B 1 247 ? 39.147 3.073 25.398 1.00 93.06 2222 LEU B N 1
ATOM 4283 C CA . LEU B 1 247 ? 39.536 3.970 26.480 1.00 80.34 2222 LEU B CA 1
ATOM 4284 C C . LEU B 1 247 ? 39.062 5.383 26.214 1.00 87.46 2222 LEU B C 1
ATOM 4285 O O . LEU B 1 247 ? 38.927 5.797 25.058 1.00 95.14 2222 LEU B O 1
ATOM 4290 N N . ASP B 1 248 ? 38.828 6.127 27.288 1.00 84.98 2223 ASP B N 1
ATOM 4291 C CA . ASP B 1 248 ? 38.503 7.540 27.197 1.00 82.68 2223 ASP B CA 1
ATOM 4292 C C . ASP B 1 248 ? 39.586 8.285 27.956 1.00 89.58 2223 ASP B C 1
ATOM 4293 O O . ASP B 1 248 ? 39.520 8.328 29.166 1.00 105.48 2223 ASP B O 1
ATOM 4298 N N . GLY B 1 249 ? 40.590 8.874 27.304 1.00 84.75 2224 GLY B N 1
ATOM 4299 C CA . GLY B 1 249 ? 40.736 8.954 25.873 1.00 83.29 2224 GLY B CA 1
ATOM 4300 C C . GLY B 1 249 ? 40.858 10.376 25.331 1.00 87.74 2224 GLY B C 1
ATOM 4301 O O . GLY B 1 249 ? 40.188 10.681 24.353 1.00 107.93 2224 GLY B O 1
ATOM 4302 N N . ARG B 1 250 ? 41.686 11.245 25.920 1.00 72.50 2225 ARG B N 1
ATOM 4303 C CA . ARG B 1 250 ? 41.743 12.670 25.478 1.00 74.78 2225 ARG B CA 1
ATOM 4304 C C . ARG B 1 250 ? 43.146 13.267 25.342 1.00 74.74 2225 ARG B C 1
ATOM 4305 O O . ARG B 1 250 ? 43.954 13.167 26.248 1.00 71.64 2225 ARG B O 1
ATOM 4313 N N . ILE B 1 251 ? 43.419 13.932 24.228 1.00 77.57 2226 ILE B N 1
ATOM 4314 C CA . ILE B 1 251 ? 44.727 14.548 24.002 1.00 73.62 2226 ILE B CA 1
ATOM 4315 C C . ILE B 1 251 ? 44.583 16.054 24.023 1.00 78.85 2226 ILE B C 1
ATOM 4316 O O . ILE B 1 251 ? 43.715 16.584 23.351 1.00 89.20 2226 ILE B O 1
ATOM 4321 N N . VAL B 1 252 ? 45.422 16.748 24.785 1.00 74.39 2227 VAL B N 1
ATOM 4322 C CA . VAL B 1 252 ? 45.404 18.213 24.783 1.00 72.67 2227 VAL B CA 1
ATOM 4323 C C . VAL B 1 252 ? 46.736 18.798 24.355 1.00 71.55 2227 VAL B C 1
ATOM 4324 O O . VAL B 1 252 ? 47.736 18.652 25.050 1.00 68.14 2227 VAL B O 1
ATOM 4328 N N . ARG B 1 253 ? 46.754 19.476 23.219 1.00 69.39 2228 ARG B N 1
ATOM 4329 C CA . ARG B 1 253 ? 48.001 20.053 22.738 1.00 70.66 2228 ARG B CA 1
ATOM 4330 C C . ARG B 1 253 ? 48.220 21.472 23.256 1.00 73.16 2228 ARG B C 1
ATOM 4331 O O . ARG B 1 253 ? 47.372 22.349 23.085 1.00 77.18 2228 ARG B O 1
ATOM 4339 N N . VAL B 1 254 ? 49.362 21.690 23.899 1.00 66.18 2229 VAL B N 1
ATOM 4340 C CA . VAL B 1 254 ? 49.644 22.990 24.486 1.00 65.25 2229 VAL B CA 1
ATOM 4341 C C . VAL B 1 254 ? 50.724 23.732 23.705 1.00 68.52 2229 VAL B C 1
ATOM 4342 O O . VAL B 1 254 ? 51.520 23.123 22.990 1.00 71.02 2229 VAL B O 1
ATOM 4346 N N . GLY B 1 255 ? 50.738 25.053 23.857 1.00 71.80 2230 GLY B N 1
ATOM 4347 C CA . GLY B 1 255 ? 51.612 25.906 23.081 1.00 64.95 2230 GLY B CA 1
ATOM 4348 C C . GLY B 1 255 ? 52.877 26.327 23.799 1.00 71.87 2230 GLY B C 1
ATOM 4349 O O . GLY B 1 255 ? 53.493 25.537 24.527 1.00 80.81 2230 GLY B O 1
ATOM 4350 N N . ASN B 1 256 ? 53.275 27.578 23.581 1.00 73.51 2231 ASN B N 1
ATOM 4351 C CA . ASN B 1 256 ? 54.470 28.112 24.216 1.00 76.68 2231 ASN B CA 1
ATOM 4352 C C . ASN B 1 256 ? 54.151 28.539 25.641 1.00 74.90 2231 ASN B C 1
ATOM 4353 O O . ASN B 1 256 ? 53.523 29.595 25.858 1.00 70.78 2231 ASN B O 1
ATOM 4358 N N . LEU B 1 257 ? 54.571 27.726 26.608 1.00 64.90 2232 LEU B N 1
ATOM 4359 C CA . LEU B 1 257 ? 54.232 28.002 28.008 1.00 67.71 2232 LEU B CA 1
ATOM 4360 C C . LEU B 1 257 ? 55.114 29.088 28.582 1.00 70.82 2232 LEU B C 1
ATOM 4361 O O . LEU B 1 257 ? 56.335 28.948 28.597 1.00 77.75 2232 LEU B O 1
ATOM 4366 N N . THR B 1 258 ? 54.494 30.170 29.046 1.00 58.58 2233 THR B N 1
ATOM 4367 C CA . THR B 1 258 ? 55.243 31.273 29.652 1.00 61.90 2233 THR B CA 1
ATOM 4368 C C . THR B 1 258 ? 54.870 31.535 31.106 1.00 65.32 2233 THR B C 1
ATOM 4369 O O . THR B 1 258 ? 54.104 30.770 31.723 1.00 63.81 2233 THR B O 1
ATOM 4373 N N . SER B 1 259 ? 55.406 32.630 31.643 1.00 59.89 2234 SER B N 1
ATOM 4374 C CA . SER B 1 259 ? 55.100 32.999 33.016 1.00 58.19 2234 SER B CA 1
ATOM 4375 C C . SER B 1 259 ? 53.607 33.182 33.103 1.00 59.20 2234 SER B C 1
ATOM 4376 O O . SER B 1 259 ? 52.991 33.564 32.125 1.00 65.58 2234 SER B O 1
ATOM 4379 N N . PRO B 1 260 ? 53.016 32.880 34.265 1.00 61.05 2235 PRO B N 1
ATOM 4380 C CA . PRO B 1 260 ? 51.561 33.002 34.417 1.00 63.65 2235 PRO B CA 1
ATOM 4381 C C . PRO B 1 260 ? 51.061 34.394 34.025 1.00 71.99 2235 PRO B C 1
ATOM 4382 O O . PRO B 1 260 ? 51.823 35.350 34.067 1.00 67.51 2235 PRO B O 1
ATOM 4386 N N . TYR B 1 261 ? 49.803 34.510 33.627 1.00 79.21 2236 TYR B N 1
ATOM 4387 C CA . TYR B 1 261 ? 49.237 35.827 33.401 1.00 69.97 2236 TYR B CA 1
ATOM 4388 C C . TYR B 1 261 ? 49.147 36.510 34.768 1.00 77.75 2236 TYR B C 1
ATOM 4389 O O . TYR B 1 261 ? 49.491 37.683 34.925 1.00 92.46 2236 TYR B O 1
ATOM 4398 N N . ASN B 1 262 ? 48.730 35.761 35.776 1.00 73.76 2237 ASN B N 1
ATOM 4399 C CA . ASN B 1 262 ? 48.745 36.294 37.132 1.00 73.00 2237 ASN B CA 1
ATOM 4400 C C . ASN B 1 262 ? 49.453 35.408 38.175 1.00 79.74 2237 ASN B C 1
ATOM 4401 O O . ASN B 1 262 ? 48.831 34.590 38.838 1.00 81.68 2237 ASN B O 1
ATOM 4406 N N . GLY B 1 263 ? 50.759 35.591 38.308 1.00 76.66 2238 GLY B N 1
ATOM 4407 C CA . GLY B 1 263 ? 51.526 34.961 39.357 1.00 67.82 2238 GLY B CA 1
ATOM 4408 C C . GLY B 1 263 ? 52.962 35.451 39.341 1.00 71.29 2238 GLY B C 1
ATOM 4409 O O . GLY B 1 263 ? 53.254 36.533 38.839 1.00 82.01 2238 GLY B O 1
ATOM 4410 N N . ARG B 1 264 ? 53.867 34.647 39.879 1.00 67.42 2239 ARG B N 1
ATOM 4411 C CA . ARG B 1 264 ? 55.284 34.951 39.829 1.00 63.18 2239 ARG B CA 1
ATOM 4412 C C . ARG B 1 264 ? 55.879 34.732 38.446 1.00 61.34 2239 ARG B C 1
ATOM 4413 O O . ARG B 1 264 ? 55.550 33.771 37.749 1.00 70.35 2239 ARG B O 1
ATOM 4421 N N . TRP B 1 265 ? 56.777 35.630 38.069 1.00 57.03 2240 TRP B N 1
ATOM 4422 C CA . TRP B 1 265 ? 57.485 35.523 36.809 1.00 63.45 2240 TRP B CA 1
ATOM 4423 C C . TRP B 1 265 ? 58.234 34.215 36.802 1.00 65.53 2240 TRP B C 1
ATOM 4424 O O . TRP B 1 265 ? 58.193 33.479 35.825 1.00 69.55 2240 TRP B O 1
ATOM 4435 N N . HIS B 1 266 ? 58.857 33.926 37.937 1.00 71.33 2241 HIS B N 1
ATOM 4436 C CA . HIS B 1 266 ? 59.786 32.816 38.090 1.00 70.90 2241 HIS B CA 1
ATOM 4437 C C . HIS B 1 266 ? 59.336 31.551 37.414 1.00 69.07 2241 HIS B C 1
ATOM 4438 O O . HIS B 1 266 ? 58.219 31.075 37.623 1.00 67.79 2241 HIS B O 1
ATOM 4453 N N . ARG B 1 268 ? 61.209 27.826 36.921 1.00 69.58 2243 ARG B N 1
ATOM 4454 C CA . ARG B 1 268 ? 62.373 26.968 37.164 1.00 69.21 2243 ARG B CA 1
ATOM 4455 C C . ARG B 1 268 ? 63.067 26.498 35.863 1.00 75.12 2243 ARG B C 1
ATOM 4456 O O . ARG B 1 268 ? 62.409 26.137 34.864 1.00 67.94 2243 ARG B O 1
ATOM 4464 N N . ASN B 1 269 ? 64.399 26.529 35.876 1.00 82.63 2244 ASN B N 1
ATOM 4465 C CA . ASN B 1 269 ? 65.201 26.055 34.741 1.00 99.20 2244 ASN B CA 1
ATOM 4466 C C . ASN B 1 269 ? 64.956 26.879 33.468 1.00 90.44 2244 ASN B C 1
ATOM 4467 O O . ASN B 1 269 ? 65.093 26.390 32.347 1.00 92.40 2244 ASN B O 1
ATOM 4469 N N . ILE B 1 270 ? 64.603 28.143 33.660 1.00 85.82 2245 ILE B N 1
ATOM 4470 C CA . ILE B 1 270 ? 64.291 29.029 32.545 1.00 87.84 2245 ILE B CA 1
ATOM 4471 C C . ILE B 1 270 ? 65.518 29.295 31.674 1.00 94.39 2245 ILE B C 1
ATOM 4472 O O . ILE B 1 270 ? 65.383 29.623 30.498 1.00 92.68 2245 ILE B O 1
ATOM 4477 N N . LYS B 1 271 ? 66.714 29.146 32.240 1.00 94.89 2246 LYS B N 1
ATOM 4478 C CA . LYS B 1 271 ? 67.932 29.435 31.490 1.00 93.91 2246 LYS B CA 1
ATOM 4479 C C . LYS B 1 271 ? 68.267 28.303 30.489 1.00 96.79 2246 LYS B C 1
ATOM 4480 O O . LYS B 1 271 ? 69.274 28.362 29.781 1.00 97.72 2246 LYS B O 1
ATOM 4482 N N . THR B 1 272 ? 67.409 27.286 30.429 1.00 87.01 2247 THR B N 1
ATOM 4483 C CA . THR B 1 272 ? 67.519 26.241 29.408 1.00 92.42 2247 THR B CA 1
ATOM 4484 C C . THR B 1 272 ? 66.228 26.138 28.580 1.00 95.26 2247 THR B C 1
ATOM 4485 O O . THR B 1 272 ? 65.940 25.108 27.967 1.00 103.84 2247 THR B O 1
ATOM 4489 N N . ASN B 1 273 ? 65.462 27.220 28.559 1.00 80.32 2248 ASN B N 1
ATOM 4490 C CA . ASN B 1 273 ? 64.168 27.248 27.896 1.00 81.52 2248 ASN B CA 1
ATOM 4491 C C . ASN B 1 273 ? 64.253 27.993 26.567 1.00 92.34 2248 ASN B C 1
ATOM 4492 O O . ASN B 1 273 ? 64.330 29.222 26.553 1.00 89.33 2248 ASN B O 1
ATOM 4497 N N . ARG B 1 274 ? 64.235 27.249 25.460 1.00 97.44 2249 ARG B N 1
ATOM 4498 C CA . ARG B 1 274 ? 64.583 27.798 24.140 1.00 91.96 2249 ARG B CA 1
ATOM 4499 C C . ARG B 1 274 ? 63.984 29.187 23.829 1.00 86.45 2249 ARG B C 1
ATOM 4500 O O . ARG B 1 274 ? 64.715 30.124 23.465 1.00 85.08 2249 ARG B O 1
ATOM 4502 N N . PHE B 1 275 ? 62.670 29.317 24.005 1.00 74.95 2250 PHE B N 1
ATOM 4503 C CA . PHE B 1 275 ? 61.986 30.578 23.754 1.00 70.97 2250 PHE B CA 1
ATOM 4504 C C . PHE B 1 275 ? 62.642 31.725 24.535 1.00 83.42 2250 PHE B C 1
ATOM 4505 O O . PHE B 1 275 ? 63.037 32.731 23.955 1.00 86.17 2250 PHE B O 1
ATOM 4513 N N . SER B 1 276 ? 62.785 31.550 25.845 1.00 80.31 2251 SER B N 1
ATOM 4514 C CA . SER B 1 276 ? 63.439 32.547 26.687 1.00 79.16 2251 SER B CA 1
ATOM 4515 C C . SER B 1 276 ? 64.868 32.900 26.242 1.00 82.03 2251 SER B C 1
ATOM 4516 O O . SER B 1 276 ? 65.275 34.053 26.315 1.00 88.95 2251 SER B O 1
ATOM 4527 N N . VAL B 1 278 ? 66.239 32.631 23.152 1.00 86.57 2253 VAL B N 1
ATOM 4528 C CA . VAL B 1 278 ? 66.151 33.337 21.883 1.00 89.17 2253 VAL B CA 1
ATOM 4529 C C . VAL B 1 278 ? 65.654 34.770 22.103 1.00 90.93 2253 VAL B C 1
ATOM 4530 O O . VAL B 1 278 ? 66.191 35.722 21.521 1.00 95.17 2253 VAL B O 1
ATOM 4542 N N . ASN B 1 280 ? 65.838 36.494 24.922 1.00 82.11 2255 ASN B N 1
ATOM 4543 C CA . ASN B 1 280 ? 66.908 37.169 25.639 1.00 89.17 2255 ASN B CA 1
ATOM 4544 C C . ASN B 1 280 ? 67.905 37.756 24.656 1.00 94.18 2255 ASN B C 1
ATOM 4545 O O . ASN B 1 280 ? 68.351 38.890 24.806 1.00 92.81 2255 ASN B O 1
ATOM 4550 N N . ASP B 1 281 ? 68.227 36.983 23.626 1.00 99.35 2256 ASP B N 1
ATOM 4551 C CA . ASP B 1 281 ? 69.172 37.455 22.622 1.00 96.30 2256 ASP B CA 1
ATOM 4552 C C . ASP B 1 281 ? 68.595 38.520 21.685 1.00 92.48 2256 ASP B C 1
ATOM 4553 O O . ASP B 1 281 ? 69.273 39.485 21.364 1.00 98.63 2256 ASP B O 1
ATOM 4558 N N . LEU B 1 282 ? 67.348 38.355 21.254 1.00 87.90 2257 LEU B N 1
ATOM 4559 C CA . LEU B 1 282 ? 66.757 39.297 20.307 1.00 87.85 2257 LEU B CA 1
ATOM 4560 C C . LEU B 1 282 ? 66.525 40.654 20.973 1.00 87.89 2257 LEU B C 1
ATOM 4561 O O . LEU B 1 282 ? 66.596 41.702 20.322 1.00 79.98 2257 LEU B O 1
ATOM 4566 N N . LEU B 1 283 ? 66.276 40.636 22.279 1.00 82.89 2258 LEU B N 1
ATOM 4567 C CA . LEU B 1 283 ? 66.011 41.874 23.007 1.00 86.67 2258 LEU B CA 1
ATOM 4568 C C . LEU B 1 283 ? 67.257 42.738 23.176 1.00 95.60 2258 LEU B C 1
ATOM 4569 O O . LEU B 1 283 ? 67.162 43.880 23.599 1.00 105.88 2258 LEU B O 1
ATOM 4574 N N . GLN B 1 284 ? 68.427 42.200 22.862 1.00 90.49 2259 GLN B N 1
ATOM 4575 C CA . GLN B 1 284 ? 69.648 42.962 23.048 1.00 82.40 2259 GLN B CA 1
ATOM 4576 C C . GLN B 1 284 ? 70.097 43.592 21.749 1.00 85.52 2259 GLN B C 1
ATOM 4577 O O . GLN B 1 284 ? 71.163 44.199 21.703 1.00 90.27 2259 GLN B O 1
ATOM 4583 N N . LEU B 1 285 ? 69.299 43.443 20.693 1.00 80.05 2260 LEU B N 1
ATOM 4584 C CA . LEU B 1 285 ? 69.687 43.973 19.379 1.00 88.23 2260 LEU B CA 1
ATOM 4585 C C . LEU B 1 285 ? 68.770 45.113 18.929 1.00 96.89 2260 LEU B C 1
ATOM 4586 O O . LEU B 1 285 ? 67.656 45.261 19.436 1.00 97.06 2260 LEU B O 1
ATOM 4591 N N . ASP B 1 286 ? 69.242 45.930 17.992 1.00 101.55 2261 ASP B N 1
ATOM 4592 C CA . ASP B 1 286 ? 68.420 47.021 17.501 1.00 104.87 2261 ASP B CA 1
ATOM 4593 C C . ASP B 1 286 ? 68.070 46.825 16.037 1.00 103.46 2261 ASP B C 1
ATOM 4594 O O . ASP B 1 286 ? 67.754 47.772 15.310 1.00 105.17 2261 ASP B O 1
ATOM 4599 N N . CYS B 1 287 ? 68.117 45.567 15.627 1.00 99.69 2262 CYS B N 1
ATOM 4600 C CA . CYS B 1 287 ? 67.800 45.160 14.269 1.00 97.32 2262 CYS B CA 1
ATOM 4601 C C . CYS B 1 287 ? 67.051 43.812 14.340 1.00 86.83 2262 CYS B C 1
ATOM 4602 O O . CYS B 1 287 ? 67.104 43.089 15.359 1.00 83.05 2262 CYS B O 1
ATOM 4605 N N . ILE B 1 288 ? 66.329 43.490 13.273 1.00 84.87 2263 ILE B N 1
ATOM 4606 C CA . ILE B 1 288 ? 65.712 42.174 13.155 1.00 92.67 2263 ILE B CA 1
ATOM 4607 C C . ILE B 1 288 ? 65.901 41.654 11.735 1.00 104.62 2263 ILE B C 1
ATOM 4608 O O . ILE B 1 288 ? 65.811 42.419 10.772 1.00 115.57 2263 ILE B O 1
ATOM 4613 N N . GLY B 1 289 ? 66.191 40.365 11.599 1.00 96.92 2264 GLY B N 1
ATOM 4614 C CA . GLY B 1 289 ? 66.224 39.745 10.287 1.00 99.37 2264 GLY B CA 1
ATOM 4615 C C . GLY B 1 289 ? 64.855 39.798 9.625 1.00 98.14 2264 GLY B C 1
ATOM 4616 O O . GLY B 1 289 ? 63.832 39.750 10.308 1.00 93.92 2264 GLY B O 1
ATOM 4617 N N . VAL B 1 290 ? 64.830 39.910 8.299 1.00 99.42 2265 VAL B N 1
ATOM 4618 C CA . VAL B 1 290 ? 63.573 39.938 7.550 1.00 100.88 2265 VAL B CA 1
ATOM 4619 C C . VAL B 1 290 ? 62.729 38.695 7.815 1.00 108.39 2265 VAL B C 1
ATOM 4620 O O . VAL B 1 290 ? 61.511 38.779 8.004 1.00 109.79 2265 VAL B O 1
ATOM 4624 N N . SER B 1 291 ? 63.381 37.541 7.836 1.00 111.68 2266 SER B N 1
ATOM 4625 C CA . SER B 1 291 ? 62.675 36.294 8.087 1.00 120.19 2266 SER B CA 1
ATOM 4626 C C . SER B 1 291 ? 62.205 36.234 9.518 1.00 107.38 2266 SER B C 1
ATOM 4627 O O . SER B 1 291 ? 61.015 36.043 9.780 1.00 109.84 2266 SER B O 1
ATOM 4638 N N . ALA B 1 293 ? 61.629 38.373 11.897 1.00 99.02 2268 ALA B N 1
ATOM 4639 C CA . ALA B 1 293 ? 60.558 39.316 12.208 1.00 94.13 2268 ALA B CA 1
ATOM 4640 C C . ALA B 1 293 ? 59.177 38.735 11.943 1.00 95.74 2268 ALA B C 1
ATOM 4641 O O . ALA B 1 293 ? 58.236 38.945 12.716 1.00 84.79 2268 ALA B O 1
ATOM 4643 N N . GLU B 1 294 ? 59.069 37.988 10.852 1.00 102.74 2269 GLU B N 1
ATOM 4644 C CA . GLU B 1 294 ? 57.804 37.382 10.470 1.00 101.11 2269 GLU B CA 1
ATOM 4645 C C . GLU B 1 294 ? 57.326 36.268 11.419 1.00 93.31 2269 GLU B C 1
ATOM 4646 O O . GLU B 1 294 ? 56.118 36.063 11.557 1.00 97.46 2269 GLU B O 1
ATOM 4656 N N . PRO B 1 296 ? 55.935 34.020 14.388 1.00 96.98 2271 PRO B N 1
ATOM 4657 C CA . PRO B 1 296 ? 54.960 34.376 15.419 1.00 98.11 2271 PRO B CA 1
ATOM 4658 C C . PRO B 1 296 ? 55.287 33.790 16.808 1.00 88.61 2271 PRO B C 1
ATOM 4659 O O . PRO B 1 296 ? 55.981 32.787 16.935 1.00 83.01 2271 PRO B O 1
ATOM 4663 N N . VAL B 1 297 ? 54.808 34.450 17.850 1.00 76.09 2272 VAL B N 1
ATOM 4664 C CA . VAL B 1 297 ? 55.065 33.998 19.199 1.00 72.01 2272 VAL B CA 1
ATOM 4665 C C . VAL B 1 297 ? 53.736 33.992 19.947 1.00 74.93 2272 VAL B C 1
ATOM 4666 O O . VAL B 1 297 ? 52.837 34.776 19.639 1.00 77.82 2272 VAL B O 1
ATOM 4670 N N . ASP B 1 298 ? 53.593 33.065 20.889 1.00 75.49 2273 ASP B N 1
ATOM 4671 C CA . ASP B 1 298 ? 52.414 33.020 21.744 1.00 72.25 2273 ASP B CA 1
ATOM 4672 C C . ASP B 1 298 ? 52.885 32.938 23.187 1.00 64.73 2273 ASP B C 1
ATOM 4673 O O . ASP B 1 298 ? 53.755 32.134 23.534 1.00 62.08 2273 ASP B O 1
ATOM 4678 N N . PHE B 1 299 ? 52.337 33.810 24.018 1.00 70.71 2274 PHE B N 1
ATOM 4679 C CA . PHE B 1 299 ? 52.508 33.692 25.453 1.00 62.39 2274 PHE B CA 1
ATOM 4680 C C . PHE B 1 299 ? 51.318 32.876 25.916 1.00 61.07 2274 PHE B C 1
ATOM 4681 O O . PHE B 1 299 ? 50.266 33.418 26.271 1.00 66.68 2274 PHE B O 1
ATOM 4689 N N . SER B 1 300 ? 51.468 31.560 25.830 1.00 62.59 2275 SER B N 1
ATOM 4690 C CA . SER B 1 300 ? 50.423 30.654 26.267 1.00 68.24 2275 SER B CA 1
ATOM 4691 C C . SER B 1 300 ? 50.676 30.489 27.745 1.00 70.75 2275 SER B C 1
ATOM 4692 O O . SER B 1 300 ? 51.439 29.620 28.177 1.00 73.63 2275 SER B O 1
ATOM 4695 N N . PHE B 1 301 ? 50.082 31.400 28.504 1.00 73.44 2276 PHE B N 1
ATOM 4696 C CA . PHE B 1 301 ? 50.266 31.484 29.942 1.00 71.73 2276 PHE B CA 1
ATOM 4697 C C . PHE B 1 301 ? 50.129 30.122 30.622 1.00 68.78 2276 PHE B C 1
ATOM 4698 O O . PHE B 1 301 ? 49.240 29.328 30.282 1.00 66.64 2276 PHE B O 1
ATOM 4706 N N . VAL B 1 302 ? 50.998 29.861 31.591 1.00 60.68 2277 VAL B N 1
ATOM 4707 C CA . VAL B 1 302 ? 51.019 28.552 32.220 1.00 61.07 2277 VAL B CA 1
ATOM 4708 C C . VAL B 1 302 ? 49.793 28.356 33.091 1.00 56.68 2277 VAL B C 1
ATOM 4709 O O . VAL B 1 302 ? 49.236 27.265 33.169 1.00 62.88 2277 VAL B O 1
ATOM 4713 N N . ASP B 1 303 ? 49.335 29.428 33.708 1.00 61.83 2278 ASP B N 1
ATOM 4714 C CA . ASP B 1 303 ? 48.193 29.321 34.589 1.00 62.99 2278 ASP B CA 1
ATOM 4715 C C . ASP B 1 303 ? 46.928 29.133 33.768 1.00 71.00 2278 ASP B C 1
ATOM 4716 O O . ASP B 1 303 ? 46.118 28.259 34.072 1.00 78.79 2278 ASP B O 1
ATOM 4721 N N . THR B 1 304 ? 46.780 29.924 32.708 1.00 67.45 2279 THR B N 1
ATOM 4722 C CA . THR B 1 304 ? 45.625 29.808 31.815 1.00 66.36 2279 THR B CA 1
ATOM 4723 C C . THR B 1 304 ? 45.538 28.418 31.187 1.00 71.84 2279 THR B C 1
ATOM 4724 O O . THR B 1 304 ? 44.457 27.816 31.119 1.00 72.82 2279 THR B O 1
ATOM 4728 N N . THR B 1 305 ? 46.684 27.922 30.728 1.00 70.65 2280 THR B N 1
ATOM 4729 C CA . THR B 1 305 ? 46.786 26.573 30.184 1.00 65.77 2280 THR B CA 1
ATOM 4730 C C . THR B 1 305 ? 46.324 25.546 31.207 1.00 67.84 2280 THR B C 1
ATOM 4731 O O . THR B 1 305 ? 45.496 24.684 30.893 1.00 65.26 2280 THR B O 1
ATOM 4735 N N . ALA B 1 306 ? 46.847 25.638 32.429 1.00 63.66 2281 ALA B N 1
ATOM 4736 C CA . ALA B 1 306 ? 46.440 24.695 33.469 1.00 64.56 2281 ALA B CA 1
ATOM 4737 C C . ALA B 1 306 ? 44.932 24.711 33.667 1.00 64.33 2281 ALA B C 1
ATOM 4738 O O . ALA B 1 306 ? 44.257 23.672 33.572 1.00 70.48 2281 ALA B O 1
ATOM 4740 N N . ARG B 1 307 ? 44.409 25.900 33.927 1.00 53.73 2282 ARG B N 1
ATOM 4741 C CA . ARG B 1 307 ? 42.990 26.050 34.192 1.00 57.81 2282 ARG B CA 1
ATOM 4742 C C . ARG B 1 307 ? 42.177 25.382 33.105 1.00 63.54 2282 ARG B C 1
ATOM 4743 O O . ARG B 1 307 ? 41.305 24.555 33.389 1.00 75.34 2282 ARG B O 1
ATOM 4751 N N . GLN B 1 308 ? 42.490 25.726 31.859 1.00 68.71 2283 GLN B N 1
ATOM 4752 C CA . GLN B 1 308 ? 41.743 25.201 30.720 1.00 66.92 2283 GLN B CA 1
ATOM 4753 C C . GLN B 1 308 ? 41.826 23.689 30.611 1.00 65.65 2283 GLN B C 1
ATOM 4754 O O . GLN B 1 308 ? 40.809 23.039 30.400 1.00 72.28 2283 GLN B O 1
ATOM 4760 N N . ILE B 1 309 ? 43.016 23.133 30.813 1.00 56.36 2284 ILE B N 1
ATOM 4761 C CA . ILE B 1 309 ? 43.161 21.686 30.864 1.00 59.22 2284 ILE B CA 1
ATOM 4762 C C . ILE B 1 309 ? 42.245 21.047 31.898 1.00 62.16 2284 ILE B C 1
ATOM 4763 O O . ILE B 1 309 ? 41.556 20.068 31.590 1.00 59.69 2284 ILE B O 1
ATOM 4768 N N . VAL B 1 310 ? 42.205 21.617 33.100 1.00 59.79 2285 VAL B N 1
ATOM 4769 C CA . VAL B 1 310 ? 41.320 21.104 34.147 1.00 58.82 2285 VAL B CA 1
ATOM 4770 C C . VAL B 1 310 ? 39.856 21.215 33.751 1.00 65.52 2285 VAL B C 1
ATOM 4771 O O . VAL B 1 310 ? 39.089 20.288 33.976 1.00 80.24 2285 VAL B O 1
ATOM 4775 N N . ALA B 1 311 ? 39.451 22.337 33.164 1.00 64.05 2286 ALA B N 1
ATOM 4776 C CA . ALA B 1 311 ? 38.047 22.478 32.767 1.00 67.21 2286 ALA B CA 1
ATOM 4777 C C . ALA B 1 311 ? 37.652 21.461 31.690 1.00 76.34 2286 ALA B C 1
ATOM 4778 O O . ALA B 1 311 ? 36.571 20.866 31.742 1.00 82.01 2286 ALA B O 1
ATOM 4780 N N . LEU B 1 312 ? 38.543 21.277 30.722 1.00 65.49 2287 LEU B N 1
ATOM 4781 C CA . LEU B 1 312 ? 38.346 20.333 29.643 1.00 61.08 2287 LEU B CA 1
ATOM 4782 C C . LEU B 1 312 ? 38.220 18.934 30.158 1.00 71.22 2287 LEU B C 1
ATOM 4783 O O . LEU B 1 312 ? 37.356 18.195 29.706 1.00 84.77 2287 LEU B O 1
ATOM 4788 N N . ALA B 1 313 ? 39.070 18.566 31.118 1.00 77.03 2288 ALA B N 1
ATOM 4789 C CA . ALA B 1 313 ? 39.013 17.222 31.723 1.00 68.87 2288 ALA B CA 1
ATOM 4790 C C . ALA B 1 313 ? 37.661 16.903 32.365 1.00 69.89 2288 ALA B C 1
ATOM 4791 O O . ALA B 1 313 ? 37.351 15.728 32.614 1.00 75.43 2288 ALA B O 1
ATOM 4793 N N . GLN B 1 314 ? 36.858 17.941 32.623 1.00 63.86 2289 GLN B N 1
ATOM 4794 C CA . GLN B 1 314 ? 35.551 17.758 33.255 1.00 61.30 2289 GLN B CA 1
ATOM 4795 C C . GLN B 1 314 ? 34.299 17.866 32.365 1.00 74.70 2289 GLN B C 1
ATOM 4796 O O . GLN B 1 314 ? 33.187 17.766 32.903 1.00 81.75 2289 GLN B O 1
ATOM 4802 N N . VAL B 1 315 ? 34.444 18.080 31.047 1.00 65.81 2290 VAL B N 1
ATOM 4803 C CA . VAL B 1 315 ? 33.277 17.991 30.150 1.00 62.25 2290 VAL B CA 1
ATOM 4804 C C . VAL B 1 315 ? 33.193 16.685 29.390 1.00 68.01 2290 VAL B C 1
ATOM 4805 O O . VAL B 1 315 ? 34.131 15.892 29.379 1.00 78.75 2290 VAL B O 1
ATOM 4809 N N . ASN B 1 316 ? 32.063 16.488 28.721 1.00 73.97 2291 ASN B N 1
ATOM 4810 C CA . ASN B 1 316 ? 31.801 15.244 28.007 1.00 73.22 2291 ASN B CA 1
ATOM 4811 C C . ASN B 1 316 ? 31.715 15.419 26.516 1.00 76.88 2291 ASN B C 1
ATOM 4812 O O . ASN B 1 316 ? 30.944 14.732 25.840 1.00 80.99 2291 ASN B O 1
ATOM 4817 N N . THR B 1 317 ? 32.510 16.356 26.014 1.00 78.83 2292 THR B N 1
ATOM 4818 C CA . THR B 1 317 ? 32.636 16.566 24.584 1.00 85.39 2292 THR B CA 1
ATOM 4819 C C . THR B 1 317 ? 33.115 15.267 23.937 1.00 81.60 2292 THR B C 1
ATOM 4820 O O . THR B 1 317 ? 33.878 14.514 24.540 1.00 82.76 2292 THR B O 1
ATOM 4824 N N . PRO B 1 318 ? 32.637 14.978 22.723 1.00 81.74 2293 PRO B N 1
ATOM 4825 C CA . PRO B 1 318 ? 32.977 13.694 22.113 1.00 90.87 2293 PRO B CA 1
ATOM 4826 C C . PRO B 1 318 ? 34.314 13.704 21.376 1.00 97.95 2293 PRO B C 1
ATOM 4827 O O . PRO B 1 318 ? 34.675 12.697 20.769 1.00 101.41 2293 PRO B O 1
ATOM 4831 N N . GLN B 1 319 ? 35.043 14.813 21.424 1.00 92.88 2294 GLN B N 1
ATOM 4832 C CA . GLN B 1 319 ? 36.301 14.883 20.691 1.00 92.21 2294 GLN B CA 1
ATOM 4833 C C . GLN B 1 319 ? 37.455 14.247 21.447 1.00 91.05 2294 GLN B C 1
ATOM 4834 O O . GLN B 1 319 ? 37.491 14.272 22.682 1.00 93.58 2294 GLN B O 1
ATOM 4840 N N . ILE B 1 320 ? 38.400 13.692 20.690 1.00 77.42 2295 ILE B N 1
ATOM 4841 C CA . ILE B 1 320 ? 39.607 13.102 21.256 1.00 70.83 2295 ILE B CA 1
ATOM 4842 C C . ILE B 1 320 ? 40.803 14.077 21.407 1.00 81.37 2295 ILE B C 1
ATOM 4843 O O . ILE B 1 320 ? 41.597 13.956 22.348 1.00 90.54 2295 ILE B O 1
ATOM 4848 N N . ILE B 1 321 ? 40.920 15.050 20.505 1.00 82.33 2296 ILE B N 1
ATOM 4849 C CA . ILE B 1 321 ? 42.050 15.982 20.530 1.00 74.70 2296 ILE B CA 1
ATOM 4850 C C . ILE B 1 321 ? 41.572 17.415 20.702 1.00 75.70 2296 ILE B C 1
ATOM 4851 O O . ILE B 1 321 ? 40.566 17.805 20.130 1.00 87.66 2296 ILE B O 1
ATOM 4856 N N . TYR B 1 322 ? 42.291 18.188 21.504 1.00 74.42 2297 TYR B N 1
ATOM 4857 C CA . TYR B 1 322 ? 41.945 19.574 21.793 1.00 81.35 2297 TYR B CA 1
ATOM 4858 C C . TYR B 1 322 ? 43.202 20.404 21.637 1.00 81.34 2297 TYR B C 1
ATOM 4859 O O . TYR B 1 322 ? 44.315 19.887 21.795 1.00 77.69 2297 TYR B O 1
ATOM 4868 N N . HIS B 1 323 ? 43.019 21.678 21.298 1.00 77.96 2298 HIS B N 1
ATOM 4869 C CA . HIS B 1 323 ? 44.132 22.618 21.180 1.00 75.67 2298 HIS B CA 1
ATOM 4870 C C . HIS B 1 323 ? 43.995 23.696 22.227 1.00 72.94 2298 HIS B C 1
ATOM 4871 O O . HIS B 1 323 ? 43.165 24.588 22.088 1.00 78.64 2298 HIS B O 1
ATOM 4878 N N . VAL B 1 324 ? 44.795 23.597 23.286 1.00 69.64 2299 VAL B N 1
ATOM 4879 C CA . VAL B 1 324 ? 44.775 24.595 24.362 1.00 77.16 2299 VAL B CA 1
ATOM 4880 C C . VAL B 1 324 ? 46.059 25.423 24.418 1.00 80.05 2299 VAL B C 1
ATOM 4881 O O . VAL B 1 324 ? 47.033 25.082 25.111 1.00 81.31 2299 VAL B O 1
ATOM 4885 N N . LEU B 1 325 ? 46.047 26.514 23.663 1.00 74.13 2300 LEU B N 1
ATOM 4886 C CA . LEU B 1 325 ? 47.193 27.401 23.572 1.00 73.72 2300 LEU B CA 1
ATOM 4887 C C . LEU B 1 325 ? 46.652 28.774 23.206 1.00 77.23 2300 LEU B C 1
ATOM 4888 O O . LEU B 1 325 ? 45.510 28.884 22.785 1.00 87.59 2300 LEU B O 1
ATOM 4893 N N . SER B 1 326 ? 47.447 29.823 23.376 1.00 74.66 2301 SER B N 1
ATOM 4894 C CA . SER B 1 326 ? 46.939 31.172 23.143 1.00 73.72 2301 SER B CA 1
ATOM 4895 C C . SER B 1 326 ? 46.570 31.420 21.691 1.00 83.10 2301 SER B C 1
ATOM 4896 O O . SER B 1 326 ? 47.312 31.040 20.785 1.00 86.61 2301 SER B O 1
ATOM 4899 N N . PRO B 1 327 ? 45.423 32.080 21.473 1.00 89.08 2302 PRO B N 1
ATOM 4900 C CA . PRO B 1 327 ? 44.895 32.379 20.141 1.00 88.94 2302 PRO B CA 1
ATOM 4901 C C . PRO B 1 327 ? 45.449 33.703 19.641 1.00 88.79 2302 PRO B C 1
ATOM 4902 O O . PRO B 1 327 ? 45.278 34.041 18.474 1.00 89.24 2302 PRO B O 1
ATOM 4906 N N . ASN B 1 328 ? 46.102 34.439 20.533 1.00 81.40 2303 ASN B N 1
ATOM 4907 C CA . ASN B 1 328 ? 46.637 35.748 20.227 1.00 75.55 2303 ASN B CA 1
ATOM 4908 C C . ASN B 1 328 ? 48.140 35.663 20.002 1.00 80.18 2303 ASN B C 1
ATOM 4909 O O . ASN B 1 328 ? 48.940 35.924 20.897 1.00 81.34 2303 ASN B O 1
ATOM 4914 N N . LYS B 1 329 ? 48.520 35.246 18.804 1.00 83.34 2304 LYS B N 1
ATOM 4915 C CA . LYS B 1 329 ? 49.919 35.199 18.442 1.00 86.04 2304 LYS B CA 1
ATOM 4916 C C . LYS B 1 329 ? 50.318 36.590 17.992 1.00 85.73 2304 LYS B C 1
ATOM 4917 O O . LYS B 1 329 ? 49.456 37.425 17.704 1.00 82.90 2304 LYS B O 1
ATOM 4931 N N . PRO B 1 331 ? 53.894 38.566 15.811 1.00 81.09 2306 PRO B N 1
ATOM 4932 C CA . PRO B 1 331 ? 55.213 38.316 15.231 1.00 80.77 2306 PRO B CA 1
ATOM 4933 C C . PRO B 1 331 ? 56.306 38.915 16.089 1.00 83.60 2306 PRO B C 1
ATOM 4934 O O . PRO B 1 331 ? 56.031 39.833 16.872 1.00 86.20 2306 PRO B O 1
ATOM 4938 N N . VAL B 1 332 ? 57.522 38.394 15.955 1.00 77.36 2307 VAL B N 1
ATOM 4939 C CA . VAL B 1 332 ? 58.625 38.852 16.787 1.00 77.54 2307 VAL B CA 1
ATOM 4940 C C . VAL B 1 332 ? 58.832 40.360 16.680 1.00 81.65 2307 VAL B C 1
ATOM 4941 O O . VAL B 1 332 ? 59.058 41.031 17.692 1.00 75.28 2307 VAL B O 1
ATOM 4945 N N . LYS B 1 333 ? 58.732 40.888 15.460 1.00 77.05 2308 LYS B N 1
ATOM 4946 C CA . LYS B 1 333 ? 58.882 42.323 15.240 1.00 73.47 2308 LYS B CA 1
ATOM 4947 C C . LYS B 1 333 ? 57.912 43.125 16.123 1.00 74.51 2308 LYS B C 1
ATOM 4948 O O . LYS B 1 333 ? 58.322 44.044 16.839 1.00 70.63 2308 LYS B O 1
ATOM 4954 N N . SER B 1 334 ? 56.635 42.755 16.096 1.00 79.17 2309 SER B N 1
ATOM 4955 C CA . SER B 1 334 ? 55.647 43.391 16.969 1.00 80.31 2309 SER B CA 1
ATOM 4956 C C . SER B 1 334 ? 56.047 43.312 18.442 1.00 75.56 2309 SER B C 1
ATOM 4957 O O . SER B 1 334 ? 56.066 44.311 19.129 1.00 76.80 2309 SER B O 1
ATOM 4960 N N . LEU B 1 335 ? 56.387 42.122 18.913 1.00 78.56 2310 LEU B N 1
ATOM 4961 C CA . LEU B 1 335 ? 56.789 41.932 20.307 1.00 71.97 2310 LEU B CA 1
ATOM 4962 C C . LEU B 1 335 ? 57.968 42.805 20.744 1.00 73.36 2310 LEU B C 1
ATOM 4963 O O . LEU B 1 335 ? 57.924 43.436 21.801 1.00 75.47 2310 LEU B O 1
ATOM 4968 N N . LEU B 1 336 ? 59.017 42.833 19.930 1.00 77.04 2311 LEU B N 1
ATOM 4969 C CA . LEU B 1 336 ? 60.206 43.617 20.226 1.00 74.67 2311 LEU B CA 1
ATOM 4970 C C . LEU B 1 336 ? 59.875 45.100 20.294 1.00 80.57 2311 LEU B C 1
ATOM 4971 O O . LEU B 1 336 ? 60.258 45.799 21.249 1.00 89.91 2311 LEU B O 1
ATOM 4976 N N . GLU B 1 337 ? 59.136 45.579 19.297 1.00 76.95 2312 GLU B N 1
ATOM 4977 C CA . GLU B 1 337 ? 58.764 46.997 19.274 1.00 74.26 2312 GLU B CA 1
ATOM 4978 C C . GLU B 1 337 ? 57.874 47.366 20.437 1.00 77.51 2312 GLU B C 1
ATOM 4979 O O . GLU B 1 337 ? 58.053 48.418 21.040 1.00 81.81 2312 GLU B O 1
ATOM 4985 N N . CYS B 1 338 ? 56.928 46.492 20.753 1.00 72.41 2313 CYS B N 1
ATOM 4986 C CA . CYS B 1 338 ? 56.079 46.670 21.919 1.00 77.09 2313 CYS B CA 1
ATOM 4987 C C . CYS B 1 338 ? 56.949 46.814 23.176 1.00 76.04 2313 CYS B C 1
ATOM 4988 O O . CYS B 1 338 ? 56.713 47.689 23.993 1.00 71.94 2313 CYS B O 1
ATOM 4991 N N . VAL B 1 339 ? 57.975 45.980 23.318 1.00 65.83 2314 VAL B N 1
ATOM 4992 C CA . VAL B 1 339 ? 58.803 46.046 24.516 1.00 56.95 2314 VAL B CA 1
ATOM 4993 C C . VAL B 1 339 ? 59.599 47.339 24.624 1.00 62.30 2314 VAL B C 1
ATOM 4994 O O . VAL B 1 339 ? 59.690 47.925 25.699 1.00 66.00 2314 VAL B O 1
ATOM 4998 N N . LYS B 1 340 ? 60.191 47.777 23.519 1.00 67.04 2315 LYS B N 1
ATOM 4999 C CA . LYS B 1 340 ? 61.015 48.988 23.541 1.00 62.53 2315 LYS B CA 1
ATOM 5000 C C . LYS B 1 340 ? 60.217 50.285 23.295 1.00 66.22 2315 LYS B C 1
ATOM 5001 O O . LYS B 1 340 ? 60.733 51.385 23.452 1.00 67.24 2315 LYS B O 1
ATOM 5007 N N . ARG B 1 341 ? 58.963 50.137 22.888 1.00 76.32 2316 ARG B N 1
ATOM 5008 C CA . ARG B 1 341 ? 58.154 51.244 22.373 1.00 75.15 2316 ARG B CA 1
ATOM 5009 C C . ARG B 1 341 ? 58.874 52.045 21.310 1.00 73.62 2316 ARG B C 1
ATOM 5010 O O . ARG B 1 341 ? 58.804 53.260 21.294 1.00 73.76 2316 ARG B O 1
ATOM 5018 N N . LYS B 1 342 ? 59.563 51.334 20.423 1.00 82.47 2317 LYS B N 1
ATOM 5019 C CA . LYS B 1 342 ? 60.330 51.934 19.335 1.00 80.67 2317 LYS B CA 1
ATOM 5020 C C . LYS B 1 342 ? 60.327 50.968 18.155 1.00 82.57 2317 LYS B C 1
ATOM 5021 O O . LYS B 1 342 ? 60.357 49.751 18.345 1.00 77.71 2317 LYS B O 1
ATOM 5027 N N . GLU B 1 343 ? 60.292 51.498 16.940 1.00 83.66 2318 GLU B N 1
ATOM 5028 C CA . GLU B 1 343 ? 60.434 50.662 15.757 1.00 84.73 2318 GLU B CA 1
ATOM 5029 C C . GLU B 1 343 ? 61.850 50.101 15.650 1.00 81.88 2318 GLU B C 1
ATOM 5030 O O . GLU B 1 343 ? 62.816 50.731 16.097 1.00 77.13 2318 GLU B O 1
ATOM 5036 N N . ILE B 1 344 ? 61.959 48.922 15.044 1.00 76.45 2319 ILE B N 1
ATOM 5037 C CA . ILE B 1 344 ? 63.229 48.228 14.884 1.00 78.78 2319 ILE B CA 1
ATOM 5038 C C . ILE B 1 344 ? 63.607 48.264 13.410 1.00 86.69 2319 ILE B C 1
ATOM 5039 O O . ILE B 1 344 ? 62.725 48.143 12.559 1.00 90.16 2319 ILE B O 1
ATOM 5044 N N . GLU B 1 345 ? 64.893 48.437 13.087 1.00 94.64 2320 GLU B N 1
ATOM 5045 C CA . GLU B 1 345 ? 65.305 48.340 11.669 1.00 106.72 2320 GLU B CA 1
ATOM 5046 C C . GLU B 1 345 ? 65.196 46.901 11.187 1.00 97.67 2320 GLU B C 1
ATOM 5047 O O . GLU B 1 345 ? 65.587 45.954 11.878 1.00 93.20 2320 GLU B O 1
ATOM 5049 N N . LEU B 1 346 ? 64.636 46.767 9.994 1.00 96.69 2321 LEU B N 1
ATOM 5050 C CA . LEU B 1 346 ? 64.442 45.492 9.343 1.00 88.08 2321 LEU B CA 1
ATOM 5051 C C . LEU B 1 346 ? 65.612 45.261 8.389 1.00 99.34 2321 LEU B C 1
ATOM 5052 O O . LEU B 1 346 ? 65.993 46.141 7.616 1.00 92.89 2321 LEU B O 1
ATOM 5057 N N . VAL B 1 347 ? 66.171 44.060 8.431 1.00 115.61 2322 VAL B N 1
ATOM 5058 C CA . VAL B 1 347 ? 67.469 43.780 7.825 1.00 110.61 2322 VAL B CA 1
ATOM 5059 C C . VAL B 1 347 ? 67.510 42.384 7.191 1.00 114.54 2322 VAL B C 1
ATOM 5060 O O . VAL B 1 347 ? 66.945 41.431 7.736 1.00 117.00 2322 VAL B O 1
ATOM 5064 N N . SER B 1 348 ? 68.170 42.268 6.041 1.00 116.90 2323 SER B N 1
ATOM 5065 C CA . SER B 1 348 ? 68.335 40.983 5.352 1.00 117.83 2323 SER B CA 1
ATOM 5066 C C . SER B 1 348 ? 68.959 39.931 6.263 1.00 120.07 2323 SER B C 1
ATOM 5067 O O . SER B 1 348 ? 69.931 40.200 6.962 1.00 124.05 2323 SER B O 1
ATOM 5070 N N . ASP B 1 349 ? 68.420 38.722 6.235 1.00 119.37 2324 ASP B N 1
ATOM 5071 C CA . ASP B 1 349 ? 68.915 37.666 7.107 1.00 116.83 2324 ASP B CA 1
ATOM 5072 C C . ASP B 1 349 ? 70.384 37.336 6.877 1.00 117.84 2324 ASP B C 1
ATOM 5073 O O . ASP B 1 349 ? 70.997 36.665 7.696 1.00 121.16 2324 ASP B O 1
ATOM 5078 N N . GLU B 1 350 ? 70.952 37.791 5.766 1.00 118.62 2325 GLU B N 1
ATOM 5079 C CA . GLU B 1 350 ? 72.390 37.659 5.597 1.00 123.59 2325 GLU B CA 1
ATOM 5080 C C . GLU B 1 350 ? 73.028 38.615 6.596 1.00 118.17 2325 GLU B C 1
ATOM 5081 O O . GLU B 1 350 ? 73.842 38.217 7.424 1.00 121.18 2325 GLU B O 1
ATOM 5083 N N . SER B 1 351 ? 72.608 39.872 6.543 1.00 112.45 2326 SER B N 1
ATOM 5084 C CA . SER B 1 351 ? 73.150 40.911 7.412 1.00 117.35 2326 SER B CA 1
ATOM 5085 C C . SER B 1 351 ? 72.843 40.644 8.902 1.00 117.78 2326 SER B C 1
ATOM 5086 O O . SER B 1 351 ? 73.632 41.009 9.800 1.00 110.82 2326 SER B O 1
ATOM 5089 N N . PHE B 1 352 ? 71.712 39.975 9.141 1.00 118.44 2327 PHE B N 1
ATOM 5090 C CA . PHE B 1 352 ? 71.272 39.629 10.484 1.00 121.97 2327 PHE B CA 1
ATOM 5091 C C . PHE B 1 352 ? 72.057 38.447 11.026 1.00 126.63 2327 PHE B C 1
ATOM 5092 O O . PHE B 1 352 ? 72.647 38.535 12.104 1.00 120.97 2327 PHE B O 1
ATOM 5094 N N . ASN B 1 353 ? 72.065 37.345 10.271 1.00 130.98 2328 ASN B N 1
ATOM 5095 C CA . ASN B 1 353 ? 72.834 36.150 10.637 1.00 128.21 2328 ASN B CA 1
ATOM 5096 C C . ASN B 1 353 ? 74.331 36.433 10.616 1.00 126.75 2328 ASN B C 1
ATOM 5097 O O . ASN B 1 353 ? 75.139 35.592 11.019 1.00 135.95 2328 ASN B O 1
ATOM 5099 N N . GLU B 1 354 ? 74.680 37.620 10.124 1.00 111.36 2329 GLU B N 1
ATOM 5100 C CA . GLU B 1 354 ? 76.019 38.166 10.261 1.00 120.51 2329 GLU B CA 1
ATOM 5101 C C . GLU B 1 354 ? 76.183 38.779 11.644 1.00 129.39 2329 GLU B C 1
ATOM 5102 O O . GLU B 1 354 ? 77.005 38.308 12.435 1.00 124.20 2329 GLU B O 1
ATOM 5104 N N . ILE B 1 355 ? 75.398 39.818 11.944 1.00 139.93 2330 ILE B N 1
ATOM 5105 C CA . ILE B 1 355 ? 75.579 40.528 13.222 1.00 136.14 2330 ILE B CA 1
ATOM 5106 C C . ILE B 1 355 ? 75.273 39.693 14.454 1.00 127.70 2330 ILE B C 1
ATOM 5107 O O . ILE B 1 355 ? 75.702 40.040 15.558 1.00 129.43 2330 ILE B O 1
ATOM 5112 N N . LEU B 1 356 ? 74.527 38.607 14.282 1.00 116.76 2331 LEU B N 1
ATOM 5113 C CA . LEU B 1 356 ? 74.290 37.732 15.417 1.00 114.51 2331 LEU B CA 1
ATOM 5114 C C . LEU B 1 356 ? 75.364 36.668 15.472 1.00 130.36 2331 LEU B C 1
ATOM 5115 O O . LEU B 1 356 ? 75.566 36.046 16.504 1.00 139.75 2331 LEU B O 1
ATOM 5120 N N . GLN B 1 357 ? 76.063 36.467 14.359 1.00 135.18 2332 GLN B N 1
ATOM 5121 C CA . GLN B 1 357 ? 77.232 35.600 14.370 1.00 136.28 2332 GLN B CA 1
ATOM 5122 C C . GLN B 1 357 ? 78.381 36.362 15.020 1.00 136.55 2332 GLN B C 1
ATOM 5123 O O . GLN B 1 357 ? 79.306 35.760 15.566 1.00 141.41 2332 GLN B O 1
ATOM 5125 N N . LYS B 1 358 ? 78.301 37.692 14.965 1.00 133.04 2333 LYS B N 1
ATOM 5126 C CA . LYS B 1 358 ? 79.298 38.561 15.590 1.00 135.75 2333 LYS B CA 1
ATOM 5127 C C . LYS B 1 358 ? 79.223 38.469 17.110 1.00 145.27 2333 LYS B C 1
ATOM 5128 O O . LYS B 1 358 ? 80.249 38.415 17.788 1.00 148.29 2333 LYS B O 1
ATOM 5130 N N . GLN B 1 359 ? 78.002 38.463 17.635 1.00 149.51 2334 GLN B N 1
ATOM 5131 C CA . GLN B 1 359 ? 77.765 38.256 19.058 1.00 146.37 2334 GLN B CA 1
ATOM 5132 C C . GLN B 1 359 ? 77.669 36.756 19.275 1.00 147.50 2334 GLN B C 1
ATOM 5133 O O . GLN B 1 359 ? 77.416 36.025 18.332 1.00 153.28 2334 GLN B O 1
ATOM 5139 N N . ASP B 1 360 ? 77.880 36.273 20.491 1.00 147.12 2335 ASP B N 1
ATOM 5140 C CA . ASP B 1 360 ? 77.802 34.828 20.706 1.00 153.47 2335 ASP B CA 1
ATOM 5141 C C . ASP B 1 360 ? 76.350 34.348 20.670 1.00 157.68 2335 ASP B C 1
ATOM 5142 O O . ASP B 1 360 ? 75.853 33.763 21.633 1.00 163.63 2335 ASP B O 1
ATOM 5152 N N . TYR B 1 362 ? 75.045 32.186 18.499 1.00 155.85 2337 TYR B N 1
ATOM 5153 C CA . TYR B 1 362 ? 75.010 30.974 17.675 1.00 147.76 2337 TYR B CA 1
ATOM 5154 C C . TYR B 1 362 ? 73.918 29.981 18.099 1.00 141.02 2337 TYR B C 1
ATOM 5155 O O . TYR B 1 362 ? 73.457 29.168 17.287 1.00 139.04 2337 TYR B O 1
ATOM 5157 N N . GLU B 1 363 ? 73.496 30.055 19.360 1.00 130.14 2338 GLU B N 1
ATOM 5158 C CA . GLU B 1 363 ? 72.397 29.220 19.830 1.00 129.45 2338 GLU B CA 1
ATOM 5159 C C . GLU B 1 363 ? 71.039 29.800 19.401 1.00 133.33 2338 GLU B C 1
ATOM 5160 O O . GLU B 1 363 ? 70.001 29.137 19.520 1.00 132.38 2338 GLU B O 1
ATOM 5162 N N . THR B 1 364 ? 71.055 31.037 18.902 1.00 132.47 2339 THR B N 1
ATOM 5163 C CA . THR B 1 364 ? 69.860 31.648 18.315 1.00 126.85 2339 THR B CA 1
ATOM 5164 C C . THR B 1 364 ? 69.837 31.425 16.793 1.00 121.61 2339 THR B C 1
ATOM 5165 O O . THR B 1 364 ? 68.778 31.135 16.224 1.00 111.27 2339 THR B O 1
ATOM 5169 N N . ILE B 1 365 ? 71.005 31.558 16.152 1.00 124.86 2340 ILE B N 1
ATOM 5170 C CA . ILE B 1 365 ? 71.184 31.170 14.746 1.00 127.93 2340 ILE B CA 1
ATOM 5171 C C . ILE B 1 365 ? 70.729 29.728 14.577 1.00 123.27 2340 ILE B C 1
ATOM 5172 O O . ILE B 1 365 ? 70.038 29.386 13.612 1.00 113.87 2340 ILE B O 1
ATOM 5174 N N . GLY B 1 366 ? 71.114 28.898 15.546 1.00 129.13 2341 GLY B N 1
ATOM 5175 C CA . GLY B 1 366 ? 70.764 27.489 15.563 1.00 137.25 2341 GLY B CA 1
ATOM 5176 C C . GLY B 1 366 ? 69.274 27.207 15.627 1.00 143.36 2341 GLY B C 1
ATOM 5177 O O . GLY B 1 366 ? 68.739 26.504 14.771 1.00 150.70 2341 GLY B O 1
ATOM 5178 N N . LEU B 1 367 ? 68.593 27.744 16.637 1.00 141.61 2342 LEU B N 1
ATOM 5179 C CA . LEU B 1 367 ? 67.158 27.491 16.780 1.00 133.20 2342 LEU B CA 1
ATOM 5180 C C . LEU B 1 367 ? 66.320 28.413 15.879 1.00 142.38 2342 LEU B C 1
ATOM 5181 O O . LEU B 1 367 ? 65.203 28.794 16.227 1.00 143.47 2342 LEU B O 1
ATOM 5183 N N . THR B 1 368 ? 66.870 28.756 14.715 1.00 144.94 2343 THR B N 1
ATOM 5184 C CA . THR B 1 368 ? 66.147 29.529 13.713 1.00 145.87 2343 THR B CA 1
ATOM 5185 C C . THR B 1 368 ? 65.640 28.611 12.606 1.00 145.77 2343 THR B C 1
ATOM 5186 O O . THR B 1 368 ? 65.092 29.071 11.604 1.00 147.81 2343 THR B O 1
ATOM 5188 N N . GLU B 1 373 ? 63.460 27.468 6.626 1.00 133.28 2348 GLU B N 1
ATOM 5189 C CA . GLU B 1 373 ? 63.802 26.557 5.526 1.00 148.44 2348 GLU B CA 1
ATOM 5190 C C . GLU B 1 373 ? 62.760 25.434 5.372 1.00 146.88 2348 GLU B C 1
ATOM 5191 O O . GLU B 1 373 ? 62.748 24.687 4.378 1.00 134.68 2348 GLU B O 1
ATOM 5193 N N . GLN B 1 374 ? 61.912 25.319 6.393 1.00 142.67 2349 GLN B N 1
ATOM 5194 C CA . GLN B 1 374 ? 60.661 24.573 6.327 1.00 125.44 2349 GLN B CA 1
ATOM 5195 C C . GLN B 1 374 ? 59.579 25.656 6.411 1.00 119.11 2349 GLN B C 1
ATOM 5196 O O . GLN B 1 374 ? 59.908 26.822 6.635 1.00 109.72 2349 GLN B O 1
ATOM 5198 N N . GLN B 1 375 ? 58.310 25.306 6.206 1.00 115.37 2350 GLN B N 1
ATOM 5199 C CA . GLN B 1 375 ? 57.242 26.309 6.293 1.00 107.96 2350 GLN B CA 1
ATOM 5200 C C . GLN B 1 375 ? 56.304 26.062 7.485 1.00 113.73 2350 GLN B C 1
ATOM 5201 O O . GLN B 1 375 ? 56.056 24.920 7.859 1.00 116.26 2350 GLN B O 1
ATOM 5207 N N . LEU B 1 376 ? 55.798 27.136 8.091 1.00 114.06 2351 LEU B N 1
ATOM 5208 C CA . LEU B 1 376 ? 54.942 27.015 9.274 1.00 98.29 2351 LEU B CA 1
ATOM 5209 C C . LEU B 1 376 ? 53.514 26.623 8.919 1.00 100.60 2351 LEU B C 1
ATOM 5210 O O . LEU B 1 376 ? 53.022 26.929 7.839 1.00 113.46 2351 LEU B O 1
ATOM 5215 N N . ALA B 1 377 ? 52.855 25.944 9.845 1.00 101.18 2352 ALA B N 1
ATOM 5216 C CA . ALA B 1 377 ? 51.522 25.407 9.611 1.00 101.94 2352 ALA B CA 1
ATOM 5217 C C . ALA B 1 377 ? 50.442 26.440 9.907 1.00 92.22 2352 ALA B C 1
ATOM 5218 O O . ALA B 1 377 ? 50.602 27.279 10.807 1.00 73.84 2352 ALA B O 1
ATOM 5228 N N . ILE B 1 379 ? 47.727 26.764 11.893 1.00 83.17 2354 ILE B N 1
ATOM 5229 C CA . ILE B 1 379 ? 47.124 26.123 13.054 1.00 86.54 2354 ILE B CA 1
ATOM 5230 C C . ILE B 1 379 ? 45.726 26.647 13.318 1.00 91.99 2354 ILE B C 1
ATOM 5231 O O . ILE B 1 379 ? 45.529 27.846 13.479 1.00 101.64 2354 ILE B O 1
ATOM 5236 N N . ASP B 1 380 ? 44.761 25.740 13.370 1.00 84.60 2355 ASP B N 1
ATOM 5237 C CA . ASP B 1 380 ? 43.377 26.081 13.677 1.00 83.06 2355 ASP B CA 1
ATOM 5238 C C . ASP B 1 380 ? 43.072 25.674 15.129 1.00 86.39 2355 ASP B C 1
ATOM 5239 O O . ASP B 1 380 ? 43.542 24.635 15.593 1.00 81.77 2355 ASP B O 1
ATOM 5244 N N . THR B 1 381 ? 42.303 26.475 15.862 1.00 88.83 2356 THR B N 1
ATOM 5245 C CA . THR B 1 381 ? 41.873 26.043 17.201 1.00 87.27 2356 THR B CA 1
ATOM 5246 C C . THR B 1 381 ? 40.402 26.355 17.478 1.00 86.59 2356 THR B C 1
ATOM 5247 O O . THR B 1 381 ? 39.940 26.258 18.618 1.00 86.75 2356 THR B O 1
ATOM 5251 N N . THR B 1 382 ? 39.665 26.701 16.426 1.00 84.36 2357 THR B N 1
ATOM 5252 C CA . THR B 1 382 ? 38.323 27.244 16.597 1.00 82.09 2357 THR B CA 1
ATOM 5253 C C . THR B 1 382 ? 37.309 26.314 17.264 1.00 86.00 2357 THR B C 1
ATOM 5254 O O . THR B 1 382 ? 36.435 26.789 17.983 1.00 91.42 2357 THR B O 1
ATOM 5258 N N . LEU B 1 383 ? 37.396 25.010 17.029 1.00 88.44 2358 LEU B N 1
ATOM 5259 C CA . LEU B 1 383 ? 36.496 24.119 17.750 1.00 90.96 2358 LEU B CA 1
ATOM 5260 C C . LEU B 1 383 ? 36.771 24.134 19.270 1.00 88.65 2358 LEU B C 1
ATOM 5261 O O . LEU B 1 383 ? 35.836 24.346 20.055 1.00 90.30 2358 LEU B O 1
ATOM 5266 N N . THR B 1 384 ? 38.030 23.932 19.682 1.00 78.65 2359 THR B N 1
ATOM 5267 C CA . THR B 1 384 ? 38.361 23.920 21.113 1.00 71.58 2359 THR B CA 1
ATOM 5268 C C . THR B 1 384 ? 37.963 25.259 21.722 1.00 75.36 2359 THR B C 1
ATOM 5269 O O . THR B 1 384 ? 37.404 25.317 22.811 1.00 82.09 2359 THR B O 1
ATOM 5273 N N . LEU B 1 385 ? 38.261 26.333 20.999 1.00 71.79 2360 LEU B N 1
ATOM 5274 C CA . LEU B 1 385 ? 37.894 27.681 21.403 1.00 71.88 2360 LEU B CA 1
ATOM 5275 C C . LEU B 1 385 ? 36.387 27.772 21.679 1.00 77.13 2360 LEU B C 1
ATOM 5276 O O . LEU B 1 385 ? 35.952 28.248 22.735 1.00 81.06 2360 LEU B O 1
ATOM 5281 N N . LYS B 1 386 ? 35.600 27.300 20.719 1.00 83.04 2361 LYS B N 1
ATOM 5282 C CA . LYS B 1 386 ? 34.147 27.297 20.817 1.00 85.29 2361 LYS B CA 1
ATOM 5283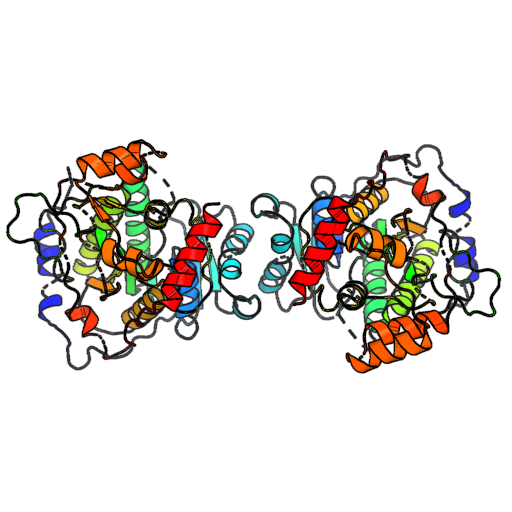 C C . LYS B 1 386 ? 33.675 26.549 22.060 1.00 88.28 2361 LYS B C 1
ATOM 5284 O O . LYS B 1 386 ? 32.741 26.992 22.722 1.00 99.93 2361 LYS B O 1
ATOM 5290 N N . ILE B 1 387 ? 34.329 25.429 22.376 1.00 78.03 2362 ILE B N 1
ATOM 5291 C CA . ILE B 1 387 ? 34.001 24.654 23.580 1.00 80.97 2362 ILE B CA 1
ATOM 5292 C C . ILE B 1 387 ? 34.390 25.367 24.890 1.00 89.66 2362 ILE B C 1
ATOM 5293 O O . ILE B 1 387 ? 33.594 25.411 25.835 1.00 88.57 2362 ILE B O 1
ATOM 5306 N N . ASN B 1 389 ? 34.567 28.511 25.375 1.00 86.54 2364 ASN B N 1
ATOM 5307 C CA . ASN B 1 389 ? 33.801 29.715 25.669 1.00 91.18 2364 ASN B CA 1
ATOM 5308 C C . ASN B 1 389 ? 32.445 29.440 26.303 1.00 93.88 2364 ASN B C 1
ATOM 5309 O O . ASN B 1 389 ? 31.778 30.357 26.787 1.00 112.76 2364 ASN B O 1
ATOM 5314 N N . HIS B 1 390 ? 32.057 28.171 26.319 1.00 73.98 2365 HIS B N 1
ATOM 5315 C CA . HIS B 1 390 ? 30.831 27.756 26.987 1.00 83.55 2365 HIS B CA 1
ATOM 5316 C C . HIS B 1 390 ? 31.074 27.377 28.445 1.00 85.79 2365 HIS B C 1
ATOM 5317 O O . HIS B 1 390 ? 30.153 27.378 29.255 1.00 93.31 2365 HIS B O 1
ATOM 5324 N N . ILE B 1 391 ? 32.309 27.024 28.773 1.00 78.71 2366 ILE B N 1
ATOM 5325 C CA . ILE B 1 391 ? 32.576 26.414 30.061 1.00 84.60 2366 ILE B CA 1
ATOM 5326 C C . ILE B 1 391 ? 33.653 27.140 30.868 1.00 88.49 2366 ILE B C 1
ATOM 5327 O O . ILE B 1 391 ? 33.753 26.961 32.077 1.00 99.69 2366 ILE B O 1
ATOM 5332 N N . SER B 1 392 ? 34.456 27.954 30.200 1.00 79.24 2367 SER B N 1
ATOM 5333 C CA . SER B 1 392 ? 35.622 28.553 30.833 1.00 73.46 2367 SER B CA 1
ATOM 5334 C C . SER B 1 392 ? 35.743 30.020 30.422 1.00 75.41 2367 SER B C 1
ATOM 5335 O O . SER B 1 392 ? 34.787 30.628 29.928 1.00 82.02 2367 SER B O 1
ATOM 5338 N N . GLU B 1 393 ? 36.913 30.596 30.624 1.00 69.01 2368 GLU B N 1
ATOM 5339 C CA . GLU B 1 393 ? 37.054 32.014 30.382 1.00 79.05 2368 GLU B CA 1
ATOM 5340 C C . GLU B 1 393 ? 38.028 32.305 29.262 1.00 81.04 2368 GLU B C 1
ATOM 5341 O O . GLU B 1 393 ? 38.877 31.482 28.928 1.00 86.93 2368 GLU B O 1
ATOM 5347 N N . LYS B 1 394 ? 37.890 33.490 28.687 1.00 71.17 2369 LYS B N 1
ATOM 5348 C CA . LYS B 1 394 ? 38.713 33.876 27.563 1.00 71.34 2369 LYS B CA 1
ATOM 5349 C C . LYS B 1 394 ? 40.159 33.856 28.019 1.00 65.67 2369 LYS B C 1
ATOM 5350 O O . LYS B 1 394 ? 40.438 34.126 29.184 1.00 82.19 2369 LYS B O 1
ATOM 5352 N N . TRP B 1 395 ? 41.065 33.471 27.124 1.00 64.86 2370 TRP B N 1
ATOM 5353 C CA . TRP B 1 395 ? 42.476 33.761 27.319 1.00 67.87 2370 TRP B CA 1
ATOM 5354 C C . TRP B 1 395 ? 42.580 35.245 27.689 1.00 78.16 2370 TRP B C 1
ATOM 5355 O O . TRP B 1 395 ? 42.002 36.105 27.020 1.00 77.04 2370 TRP B O 1
ATOM 5366 N N . PRO B 1 396 ? 43.259 35.546 28.801 1.00 78.83 2371 PRO B N 1
ATOM 5367 C CA . PRO B 1 396 ? 43.506 36.950 29.155 1.00 70.51 2371 PRO B CA 1
ATOM 5368 C C . PRO B 1 396 ? 44.256 37.707 28.053 1.00 70.33 2371 PRO B C 1
ATOM 5369 O O . PRO B 1 396 ? 45.067 37.138 27.311 1.00 74.56 2371 PRO B O 1
ATOM 5373 N N . THR B 1 397 ? 43.976 38.994 27.942 1.00 66.47 2372 THR B N 1
ATOM 5374 C CA . THR B 1 397 ? 44.656 39.798 26.946 1.00 78.74 2372 THR B CA 1
ATOM 5375 C C . THR B 1 397 ? 45.930 40.433 27.495 1.00 74.03 2372 THR B C 1
ATOM 5376 O O . THR B 1 397 ? 45.959 40.960 28.603 1.00 80.63 2372 THR B O 1
ATOM 5380 N N . ILE B 1 398 ? 46.985 40.348 26.700 1.00 71.12 2373 ILE B N 1
ATOM 5381 C CA . ILE B 1 398 ? 48.287 40.856 27.069 1.00 71.21 2373 ILE B CA 1
ATOM 5382 C C . ILE B 1 398 ? 48.345 42.376 27.049 1.00 73.67 2373 ILE B C 1
ATOM 5383 O O . ILE B 1 398 ? 47.768 43.014 26.180 1.00 85.17 2373 ILE B O 1
ATOM 5388 N N . THR B 1 399 ? 49.027 42.952 28.028 1.00 68.73 2374 THR B N 1
ATOM 5389 C CA . THR B 1 399 ? 49.192 44.386 28.090 1.00 71.62 2374 THR B CA 1
ATOM 5390 C C . THR B 1 399 ? 50.658 44.728 27.878 1.00 79.44 2374 THR B C 1
ATOM 5391 O O . THR B 1 399 ? 51.529 43.878 28.083 1.00 79.08 2374 THR B O 1
ATOM 5395 N N . ASN B 1 400 ? 50.927 45.961 27.450 1.00 84.40 2375 ASN B N 1
ATOM 5396 C CA . ASN B 1 400 ? 52.297 46.418 27.282 1.00 88.44 2375 ASN B CA 1
ATOM 5397 C C . ASN B 1 400 ? 53.027 46.284 28.596 1.00 82.91 2375 ASN B C 1
ATOM 5398 O O . ASN B 1 400 ? 54.206 45.951 28.631 1.00 74.85 2375 ASN B O 1
ATOM 5403 N N . ASN B 1 401 ? 52.308 46.575 29.674 1.00 83.70 2376 ASN B N 1
ATOM 5404 C CA . ASN B 1 401 ? 52.855 46.513 31.014 1.00 85.99 2376 ASN B CA 1
ATOM 5405 C C . ASN B 1 401 ? 53.408 45.121 31.344 1.00 82.66 2376 ASN B C 1
ATOM 5406 O O . ASN B 1 401 ? 54.574 44.947 31.744 1.00 93.36 2376 ASN B O 1
ATOM 5411 N N . TRP B 1 402 ? 52.552 44.130 31.164 1.00 62.78 2377 TRP B N 1
ATOM 5412 C CA . TRP B 1 402 ? 52.950 42.744 31.289 1.00 60.89 2377 TRP B CA 1
ATOM 5413 C C . TRP B 1 402 ? 54.190 42.423 30.444 1.00 65.85 2377 TRP B C 1
ATOM 5414 O O . TRP B 1 402 ? 55.113 41.773 30.926 1.00 72.76 2377 TRP B O 1
ATOM 5425 N N . LEU B 1 403 ? 54.227 42.875 29.196 1.00 63.76 2378 LEU B N 1
ATOM 5426 C CA . LEU B 1 403 ? 55.390 42.592 28.367 1.00 63.58 2378 LEU B CA 1
ATOM 5427 C C . LEU B 1 403 ? 56.635 43.284 28.881 1.00 70.18 2378 LEU B C 1
ATOM 5428 O O . LEU B 1 403 ? 57.744 42.768 28.740 1.00 67.43 2378 LEU B O 1
ATOM 5433 N N . TYR B 1 404 ? 56.451 44.454 29.482 1.00 78.90 2379 TYR B N 1
ATOM 5434 C CA . TYR B 1 404 ? 57.572 45.240 29.966 1.00 82.41 2379 TYR B CA 1
ATOM 5435 C C . TYR B 1 404 ? 58.223 44.444 31.077 1.00 84.22 2379 TYR B C 1
ATOM 5436 O O . TYR B 1 404 ? 59.423 44.152 31.033 1.00 78.90 2379 TYR B O 1
ATOM 5445 N N . HIS B 1 405 ? 57.400 44.060 32.048 1.00 84.98 2380 HIS B N 1
ATOM 5446 C CA . HIS B 1 405 ? 57.867 43.271 33.182 1.00 83.06 2380 HIS B CA 1
ATOM 5447 C C . HIS B 1 405 ? 58.441 41.903 32.783 1.00 79.79 2380 HIS B C 1
ATOM 5448 O O . HIS B 1 405 ? 59.482 41.494 33.299 1.00 76.89 2380 HIS B O 1
ATOM 5455 N N . TRP B 1 406 ? 57.765 41.210 31.869 1.00 68.90 2381 TRP B N 1
ATOM 5456 C CA . TRP B 1 406 ? 58.311 40.002 31.252 1.00 68.69 2381 TRP B CA 1
ATOM 5457 C C . TRP B 1 406 ? 59.731 40.214 30.750 1.00 75.05 2381 TRP B C 1
ATOM 5458 O O . TRP B 1 406 ? 60.660 39.495 31.129 1.00 76.75 2381 TRP B O 1
ATOM 5469 N N . ALA B 1 407 ? 59.882 41.222 29.901 1.00 73.86 2382 ALA B N 1
ATOM 5470 C CA . ALA B 1 407 ? 61.152 41.523 29.289 1.00 67.46 2382 ALA B CA 1
ATOM 5471 C C . ALA B 1 407 ? 62.208 41.812 30.340 1.00 65.93 2382 ALA B C 1
ATOM 5472 O O . ALA B 1 407 ? 63.359 41.390 30.192 1.00 68.93 2382 ALA B O 1
ATOM 5474 N N . GLN B 1 408 ? 61.817 42.522 31.400 1.00 64.79 2383 GLN B N 1
ATOM 5475 C CA . GLN B 1 408 ? 62.727 42.801 32.508 1.00 71.95 2383 GLN B CA 1
ATOM 5476 C C . GLN B 1 408 ? 63.153 41.499 33.159 1.00 77.70 2383 GLN B C 1
ATOM 5477 O O . GLN B 1 408 ? 64.336 41.302 33.441 1.00 77.96 2383 GLN B O 1
ATOM 5483 N N . TYR B 1 409 ? 62.184 40.612 33.386 1.00 68.29 2384 TYR B N 1
ATOM 5484 C CA . TYR B 1 409 ? 62.452 39.323 34.012 1.00 65.43 2384 TYR B CA 1
ATOM 5485 C C . TYR B 1 409 ? 63.494 38.552 33.223 1.00 73.15 2384 TYR B C 1
ATOM 5486 O O . TYR B 1 409 ? 64.562 38.215 33.758 1.00 84.06 2384 TYR B O 1
ATOM 5495 N N . ILE B 1 410 ? 63.188 38.298 31.953 1.00 67.63 2385 ILE B N 1
ATOM 5496 C CA . ILE B 1 410 ? 64.128 37.666 31.032 1.00 74.71 2385 ILE B CA 1
ATOM 5497 C C . ILE B 1 410 ? 65.508 38.329 31.091 1.00 81.27 2385 ILE B C 1
ATOM 5498 O O . ILE B 1 410 ? 66.528 37.647 31.173 1.00 88.27 2385 ILE B O 1
ATOM 5503 N N . LYS B 1 411 ? 65.544 39.657 31.045 1.00 81.35 2386 LYS B N 1
ATOM 5504 C CA . LYS B 1 411 ? 66.829 40.347 31.021 1.00 86.28 2386 LYS B CA 1
ATOM 5505 C C . LYS B 1 411 ? 67.619 40.050 32.287 1.00 88.86 2386 LYS B C 1
ATOM 5506 O O . LYS B 1 411 ? 68.780 39.657 32.221 1.00 97.27 2386 LYS B O 1
ATOM 5508 N N . THR B 1 412 ? 66.983 40.197 33.439 1.00 86.21 2387 THR B N 1
ATOM 5509 C CA . THR B 1 412 ? 67.727 40.102 34.687 1.00 94.13 2387 THR B CA 1
ATOM 5510 C C . THR B 1 412 ? 68.145 38.678 34.985 1.00 96.79 2387 THR B C 1
ATOM 5511 O O . THR B 1 412 ? 69.200 38.453 35.576 1.00 103.86 2387 THR B O 1
ATOM 5515 N N . ILE B 1 413 ? 67.341 37.709 34.562 1.00 91.50 2388 ILE B N 1
ATOM 5516 C CA . ILE B 1 413 ? 67.701 36.325 34.845 1.00 89.97 2388 ILE B CA 1
ATOM 5517 C C . ILE B 1 413 ? 68.864 35.794 33.978 1.00 91.58 2388 ILE B C 1
ATOM 5518 O O . ILE B 1 413 ? 69.658 34.991 34.440 1.00 100.08 2388 ILE B O 1
ATOM 5523 N N . PHE B 1 414 ? 69.007 36.277 32.750 1.00 93.73 2389 PHE B N 1
ATOM 5524 C CA . PHE B 1 414 ? 70.145 35.868 31.920 1.00 102.33 2389 PHE B CA 1
ATOM 5525 C C . PHE B 1 414 ? 71.405 36.694 32.191 1.00 112.29 2389 PHE B C 1
ATOM 5526 O O . PHE B 1 414 ? 72.315 36.735 31.372 1.00 115.53 2389 PHE B O 1
ATOM 5534 N N . ASN B 1 415 ? 71.452 37.350 33.347 1.00 122.41 2390 ASN B N 1
ATOM 5535 C CA . ASN B 1 415 ? 72.620 38.132 33.757 1.00 123.15 2390 ASN B CA 1
ATOM 5536 C C . ASN B 1 415 ? 73.003 37.881 35.221 1.00 126.29 2390 ASN B C 1
ATOM 5537 O O . ASN B 1 415 ? 72.553 36.905 35.844 1.00 122.26 2390 ASN B O 1
#

Solvent-accessible surface area: 32374 Å² total

Sequence (707 aa):
VALPDNLSELQKIVSRYNLGILEDSLSHRPLGNTLLTGATGFLGAYLIEALQGYSHRIYCFIRADNEEIAWYKLTNLNDYFSEETVELSNIEVIVGDFDDVVLPENDTIIHAGARTEFEKVNVQGTVDVIRLAQQHHARLIYVSTISVGTYFDIDTEDVTFSEADVYKGQLLTSPYTRSKFYSELKVLEAVNNGLDGRIVRVGNLTSPYNGRWHRNIKTNRFSVNDLLQLDCIGVSAEPVDFSFVDTTARQIVALAQVNTPQIIYHVLSPNKPVKSLLECVKRKEIELVSDESFNEILQKQDYETIGLTSVDREQQLAIDTTLTLKINHISEKWPTITNNWLYHWAQYIKTIFNLVALPDNLSELQKIVSRYNLGILEDSLSHRPLGNTLLTGATGFLGAYLIEALQGYSHRIYCFIRADNEEIAWYKLTNLNDYFSEETVELSNIEVIVGDFDDVVLPENDTIIHAGARTDDEFEKVNVQGTVDVIRLAQQHHARLIYVSTISVGTYFDIDTEDVTFSEADVYKGQLLTSPYTRSKFYSELKVLEAVNNGLDGRIVRVGNLTSPYNGRWHRNIKTNRFSVNDLLQLDCIGVSAEPVDFSFVDTTARQIVALAQVNTPQIIYHVLSPNKPVKSLLECVKRKEIELVSDESFNEILQKQDYETIGLTEQQLAIDTTLTLKINHISEKWPTITNNWLYHWAQYIKTIFN

Organism: Staphylococcus aureus (strain Mu50 / ATCC 700699) (NCBI:txid158878)